Protein AF-A0A7Z9HWF5-F1 (afdb_monomer_lite)

pLDDT: mean 81.13, std 19.52, range [24.17, 98.12]

Sequence (555 aa):
MMYFRFFAFMVALAYVNFQYAYSDDPPDLQSQISSLQQRLNAIQLGYSRIAETLESEEDQNDFFLQAVLPIFESRCFECHTETKQKGELRLDTLELMLEGGETEPAVVPGSPDESLFIRAIRHTEELKMPEKQKLPQGEIDILTAWVAIGTPWPKTQTPSPAPQPAAVPTAVIKAKEVPKITLALEKGTPISFTRDIRPILSDNCSACHGPDDKKRKAKLRFDVE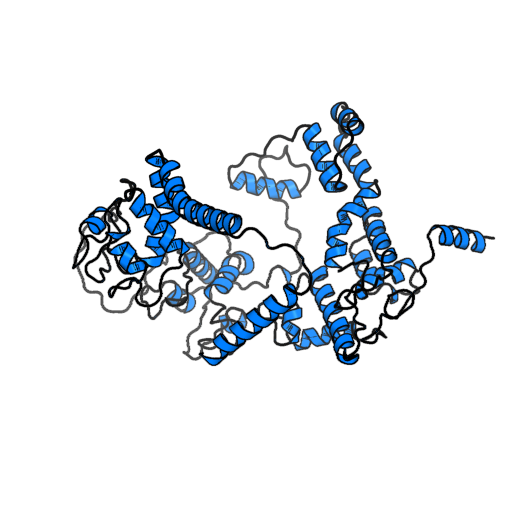AAAFADLPSGRRAIVPGDLENSQIFQRIAAHNADDVMPPSDFRKSLTQEQIELIGRWILQGAEWESHWAFTPPERPAPPVVQTVDKVDYDIDRFVLSKIEEQGLIPNEPADRRTLIRRLTLDLTGLPPTPQEISAFVEDTHIDAYEQVVDRLLASPRYGEHMTRTWLDAARYADTNGYHIDNERNMWRWRDWVIDAFNSNKPFDEFTIEQLAGDLLDNPTEDQRIATGFNRNHMVNFEGGAIPEEYRIQYVSDRLDTTATVWLGLTLACAKCHEHKYDPISQKEYYEMFAFFNTVDESGLDGNTPSGNAKPLIKAPYESHRVNLRQSRRN

Secondary structure (DSSP, 8-state):
-HHHHHHHHHHHHHHHHHHTTS------HHHHHHHHHHHHHHHHHHHHHHHHH--SHHHHHHHIIIIIHHHHHHHTTTTEETTEEGGG---SSHHHHHH-SSSS-S--TT-TTT-HHHHHHHT-SS--SSTT-PPPHHHHHHHHHHHHTT----TT-S-PPPPPP---------S------TTS-SS-SPPPIIIIIHHHHHHHTHHHHSS-TTT-STT--SSSHHHHSSBPTTS-BS--TT-TTT-HHHHHHT--STTT-SS-TTSS----HHHHHHHHHHHHTT-PPPPPGGGSPPP-PPPPP-S-GGG-SSHHHHHHHHHHHHTT--PPPPPPHHHHHHHHHHHHHSSPPPHHHHHHHHH---TTHHHHHHHHHHTSHHHHHHHTHHHHHHTT--SB--SSS--B---HHHHHHHHHHHHTT--HHHHHHHHHHGGGSSS--HHHHHHGGGGG-S-----TT--HHHHHHHHHHHHHHHHIIIII---GGGGGTSS-SSSS--HHHHHHHHHHHTTS---TT---STTSPPSS------HHHHHHHHHHTT-

Foldseek 3Di:
DVVVVVVVVVVVVVVVVVVPPDDDDDDDPVVVVVVVVVVVVVVVVVLVVVLVVCPDLVSLQVLCVPQPVVCCVQFPCVAADPVHNVQQHHDQDPVRQCVGHPPHRCADALCLPPHVVLCQLVVVDPRHPPPPDRDDPVSSVSVSSCSNNGNRDDPVPPPDPDPDDPDDDDDDDDDDDDDCPPDPLPDDDQQACQPQPVVVCVVFPCQAQDDPPVRHPQVHHPLDPCRQQDQTPVRAHCADALDLPRHLVLCQLPDPDQVRHGPHPVPSDHDDPVSSSSVVSCSNVGVDDDDHPLPDPDDDDDQDDAPPPVPDPDSVVSVVRVVCVVVVHDDDDDDQLLVLQQCLLCVQQVDGDDPVVSVVLNPDPDPCSSVVSNVVSLLDLSRLVVVCPVVCVLLLADQWQDDPPTHGAPLVLLVVLSSVCSSVVPPPVVLLCLCCPQVVDDVHDPSSVSSVCSLFSHHADQDDPDDFVVVLLVSLLVSLQSCCCPPSVDRCNVQCVAQDRNDRRHVVNSVVSSVVSNPFPWIRNAQPDPNSGGDPDDDDDDPVVVVVVVVVVVD

Radius of gyration: 33.68 Å; chains: 1; bounding box: 92×84×76 Å

Structure (mmCIF, N/CA/C/O backbone):
data_AF-A0A7Z9HWF5-F1
#
_entry.id   AF-A0A7Z9HWF5-F1
#
loop_
_atom_site.group_PDB
_atom_site.id
_atom_site.type_symbol
_atom_site.label_atom_id
_atom_site.label_alt_id
_atom_site.label_comp_id
_atom_site.label_asym_id
_atom_site.label_entity_id
_atom_site.label_seq_id
_atom_site.pdbx_PDB_ins_code
_atom_site.Cartn_x
_atom_site.Cartn_y
_atom_site.Cartn_z
_atom_site.occupancy
_atom_site.B_iso_or_equiv
_atom_site.auth_seq_id
_atom_site.auth_comp_id
_atom_site.auth_asym_id
_atom_site.auth_atom_id
_atom_site.pdbx_PDB_model_num
ATOM 1 N N . MET A 1 1 ? 14.571 23.709 36.380 1.00 46.28 1 MET A N 1
ATOM 2 C CA . MET A 1 1 ? 14.724 24.557 35.171 1.00 46.28 1 MET A CA 1
ATOM 3 C C . MET A 1 1 ? 16.026 25.368 35.111 1.00 46.28 1 MET A C 1
ATOM 5 O O . MET A 1 1 ? 16.498 25.596 34.007 1.00 46.28 1 MET A O 1
ATOM 9 N N . MET A 1 2 ? 16.652 25.765 36.230 1.00 31.78 2 MET A N 1
ATOM 10 C CA . MET A 1 2 ? 17.879 26.590 36.193 1.00 31.78 2 MET A CA 1
ATOM 11 C C . MET A 1 2 ? 19.177 25.795 35.921 1.00 31.78 2 MET A C 1
ATOM 13 O O . MET A 1 2 ? 20.040 26.272 35.195 1.00 31.78 2 MET A O 1
ATOM 17 N N . TYR A 1 3 ? 19.271 24.539 36.379 1.00 34.19 3 TYR A N 1
ATOM 18 C CA . TYR A 1 3 ? 20.425 23.662 36.099 1.00 34.19 3 TYR A CA 1
ATOM 19 C C . TYR A 1 3 ? 20.495 23.163 34.645 1.00 34.19 3 TYR A C 1
ATOM 21 O O . TYR A 1 3 ? 21.581 23.002 34.099 1.00 34.19 3 TYR A O 1
ATOM 29 N N . PHE A 1 4 ? 19.348 22.997 33.980 1.00 35.19 4 PHE A N 1
ATOM 30 C CA . PHE A 1 4 ? 19.286 22.541 32.583 1.00 35.19 4 PHE A CA 1
ATOM 31 C C . PHE A 1 4 ? 19.750 23.623 31.593 1.00 35.19 4 PHE A C 1
ATOM 33 O O . PHE A 1 4 ? 20.383 23.320 30.587 1.00 35.19 4 PHE A O 1
ATOM 40 N N . ARG A 1 5 ? 19.501 24.903 31.911 1.00 38.62 5 ARG A N 1
ATOM 41 C CA . ARG A 1 5 ? 19.978 26.044 31.114 1.00 38.62 5 ARG A CA 1
ATOM 42 C C . ARG A 1 5 ? 21.482 26.280 31.271 1.00 38.62 5 ARG A C 1
ATOM 44 O O . ARG A 1 5 ? 22.131 26.639 30.298 1.00 38.62 5 ARG A O 1
ATOM 51 N N . PHE A 1 6 ? 22.044 26.020 32.453 1.00 42.44 6 PHE A N 1
ATOM 52 C CA . PHE A 1 6 ? 23.486 26.151 32.694 1.00 42.44 6 PHE A CA 1
ATOM 53 C C . PHE A 1 6 ? 24.292 25.001 32.063 1.00 42.44 6 PHE A C 1
ATOM 55 O O . PHE A 1 6 ? 25.368 25.228 31.517 1.00 42.44 6 PHE A O 1
ATOM 62 N N . PHE A 1 7 ? 23.741 23.779 32.062 1.00 45.72 7 PHE A N 1
ATOM 63 C CA . PHE A 1 7 ? 24.352 22.621 31.401 1.00 45.72 7 PHE A CA 1
ATOM 64 C C . PHE A 1 7 ? 24.323 22.751 29.869 1.00 45.72 7 PHE A C 1
ATOM 66 O O . PHE A 1 7 ? 25.342 22.534 29.222 1.00 45.72 7 PHE A O 1
ATOM 73 N N . ALA A 1 8 ? 23.209 23.213 29.288 1.00 44.69 8 ALA A N 1
ATOM 74 C CA . ALA A 1 8 ? 23.121 23.494 27.851 1.00 44.69 8 ALA A CA 1
ATOM 75 C C . ALA A 1 8 ? 24.084 24.613 27.402 1.00 44.69 8 ALA A C 1
ATOM 77 O O . ALA A 1 8 ? 24.664 24.528 26.323 1.00 44.69 8 ALA A O 1
ATOM 78 N N . PHE A 1 9 ? 24.310 25.627 28.247 1.00 49.81 9 PHE A N 1
ATOM 79 C CA . PHE A 1 9 ? 25.254 26.715 27.969 1.00 49.81 9 PHE A CA 1
ATOM 80 C C . PHE A 1 9 ? 26.724 26.261 28.049 1.00 49.81 9 PHE A C 1
ATOM 82 O O . PHE A 1 9 ? 27.528 26.639 27.203 1.00 49.81 9 PHE A O 1
ATOM 89 N N . MET A 1 10 ? 27.072 25.394 29.008 1.00 52.06 10 MET A N 1
ATOM 90 C CA . MET A 1 10 ? 28.414 24.799 29.127 1.00 52.06 10 MET A CA 1
ATOM 91 C C . MET A 1 10 ? 28.728 23.816 27.988 1.00 52.06 10 MET A C 1
ATOM 93 O O . MET A 1 10 ? 29.846 23.814 27.479 1.00 52.06 10 MET A O 1
ATOM 97 N N . VAL A 1 11 ? 27.746 23.019 27.549 1.00 51.03 11 VAL A N 1
ATOM 98 C CA . VAL A 1 11 ? 27.895 22.104 26.402 1.00 51.03 11 VAL A CA 1
ATOM 99 C C . VAL A 1 11 ? 28.033 22.888 25.094 1.00 51.03 11 VAL A C 1
ATOM 101 O O . VAL A 1 11 ? 28.879 22.542 24.274 1.00 51.03 11 VAL A O 1
ATOM 104 N N . ALA A 1 12 ? 27.297 23.992 24.929 1.00 46.00 12 ALA A N 1
ATOM 105 C CA . ALA A 1 12 ? 27.467 24.896 23.792 1.00 46.00 12 ALA A CA 1
ATOM 106 C C . ALA A 1 12 ? 28.843 25.590 23.798 1.00 46.00 12 ALA A C 1
ATOM 108 O O . ALA A 1 12 ? 29.486 25.659 22.755 1.00 46.00 12 ALA A O 1
ATOM 109 N N . LEU A 1 13 ? 29.350 26.030 24.960 1.00 45.12 13 LEU A N 1
ATOM 110 C CA . LEU A 1 13 ? 30.700 26.603 25.072 1.00 45.12 13 LEU A CA 1
ATOM 111 C C . LEU A 1 13 ? 31.812 25.577 24.801 1.00 45.12 13 LEU A C 1
ATOM 113 O O . LEU A 1 13 ? 32.829 25.925 24.206 1.00 45.12 13 LEU A O 1
ATOM 117 N N . ALA A 1 14 ? 31.629 24.321 25.218 1.00 45.56 14 ALA A N 1
ATOM 118 C CA . ALA A 1 14 ? 32.574 23.240 24.942 1.00 45.56 14 ALA A CA 1
ATOM 119 C C . ALA A 1 14 ? 32.568 22.840 23.456 1.00 45.56 14 ALA A C 1
ATOM 121 O O . ALA A 1 14 ? 33.629 22.589 22.893 1.00 45.56 14 ALA A O 1
ATOM 122 N N . TYR A 1 15 ? 31.398 22.850 22.809 1.00 39.41 15 TYR A N 1
ATOM 123 C CA . TYR A 1 15 ? 31.245 22.557 21.380 1.00 39.41 15 TYR A CA 1
ATOM 124 C C . TYR A 1 15 ? 31.832 23.665 20.494 1.00 39.41 15 TYR A C 1
ATOM 126 O O . TYR A 1 15 ? 32.504 23.383 19.505 1.00 39.41 15 TYR A O 1
ATOM 134 N N . VAL A 1 16 ? 31.658 24.928 20.901 1.00 43.06 16 VAL A N 1
ATOM 135 C CA . VAL A 1 16 ? 32.284 26.084 20.248 1.00 43.06 16 VAL A CA 1
ATOM 136 C C . VAL A 1 16 ? 33.806 26.026 20.424 1.00 43.06 16 VAL A C 1
ATOM 138 O O . VAL A 1 16 ? 34.524 26.014 19.432 1.00 43.06 16 VAL A O 1
ATOM 141 N N . ASN A 1 17 ? 34.332 25.859 21.641 1.00 41.66 17 ASN A N 1
ATOM 142 C CA . ASN A 1 17 ? 35.787 25.779 21.850 1.00 41.66 17 ASN A CA 1
ATOM 143 C C . ASN A 1 17 ? 36.457 24.576 21.156 1.00 41.66 17 ASN A C 1
ATOM 145 O O . ASN A 1 17 ? 37.633 24.662 20.811 1.00 41.66 17 ASN A O 1
ATOM 149 N N . PHE A 1 18 ? 35.733 23.476 20.921 1.00 39.75 18 PHE A N 1
ATOM 150 C CA . PHE A 1 18 ? 36.259 22.306 20.210 1.00 39.75 18 PHE A CA 1
ATOM 151 C C . PHE A 1 18 ? 36.325 22.511 18.685 1.00 39.75 18 PHE A C 1
ATOM 153 O O . PHE A 1 18 ? 37.233 21.987 18.045 1.00 39.75 18 PHE A O 1
ATOM 160 N N . GLN A 1 19 ? 35.427 23.315 18.100 1.00 39.28 19 GLN A N 1
ATOM 161 C CA . GLN A 1 19 ? 35.494 23.672 16.674 1.00 39.28 19 GLN A CA 1
ATOM 162 C C . GLN A 1 19 ? 36.532 24.761 16.351 1.00 39.28 19 GLN A C 1
ATOM 164 O O . GLN A 1 19 ? 36.981 24.841 15.212 1.00 39.28 19 GLN A O 1
ATOM 169 N N . TYR A 1 20 ? 36.963 25.560 17.332 1.00 48.53 20 TYR A N 1
ATOM 170 C CA . TYR A 1 20 ? 37.897 26.679 17.128 1.00 48.53 20 TYR A CA 1
ATOM 171 C C . TYR A 1 20 ? 39.390 26.328 17.280 1.00 48.53 20 TYR A C 1
ATOM 173 O O . TYR A 1 20 ? 40.236 27.213 17.177 1.00 48.53 20 TYR A O 1
ATOM 181 N N . ALA A 1 21 ? 39.750 25.058 17.493 1.00 39.06 21 ALA A N 1
ATOM 182 C CA . ALA A 1 21 ? 41.153 24.659 17.652 1.00 39.06 21 ALA A CA 1
ATOM 183 C C . ALA A 1 21 ? 41.925 24.462 16.325 1.00 39.06 21 ALA A C 1
ATOM 185 O O . ALA A 1 21 ? 43.125 24.210 16.380 1.00 39.06 21 ALA A O 1
ATOM 186 N N . TYR A 1 22 ? 41.277 24.562 15.152 1.00 43.41 22 TYR A N 1
ATOM 187 C CA . TYR A 1 22 ? 41.904 24.243 13.854 1.00 43.41 22 TYR A CA 1
ATOM 188 C C . TYR A 1 22 ? 41.333 25.018 12.641 1.00 43.41 22 TYR A C 1
ATOM 190 O O . TYR A 1 22 ? 41.034 24.424 11.606 1.00 43.41 22 TYR A O 1
ATOM 198 N N . SER A 1 23 ? 41.205 26.347 12.703 1.00 39.12 23 SER A N 1
ATOM 199 C CA . SER A 1 23 ? 41.090 27.141 11.463 1.00 39.12 23 SER A CA 1
ATOM 200 C C . SER A 1 23 ? 41.574 28.582 11.637 1.00 39.12 23 SER A C 1
ATOM 202 O O . SER A 1 23 ? 41.088 29.288 12.518 1.00 39.12 23 SER A O 1
ATOM 204 N N . ASP A 1 24 ? 42.487 29.006 10.764 1.00 42.69 24 ASP A N 1
ATOM 205 C CA . ASP A 1 24 ? 43.270 30.250 10.839 1.00 42.69 24 ASP A CA 1
ATOM 206 C C . ASP A 1 24 ? 42.601 31.515 10.247 1.00 42.69 24 ASP A C 1
ATOM 208 O O . ASP A 1 24 ? 43.294 32.500 10.028 1.00 42.69 24 ASP A O 1
ATOM 212 N N . ASP A 1 25 ? 41.281 31.566 10.027 1.00 48.16 25 ASP A N 1
ATOM 213 C CA . ASP A 1 25 ? 40.624 32.785 9.509 1.00 48.16 25 ASP A CA 1
ATOM 214 C C . ASP A 1 25 ? 39.240 33.038 10.148 1.00 48.16 25 ASP A C 1
ATOM 216 O O . ASP A 1 25 ? 38.364 32.169 10.082 1.00 48.16 25 ASP A O 1
ATOM 220 N N . PRO A 1 26 ? 38.981 34.216 10.756 1.00 42.59 26 PRO A N 1
ATOM 221 C CA . PRO A 1 26 ? 37.663 34.550 11.288 1.00 42.59 26 PRO A CA 1
ATOM 222 C C . PRO A 1 26 ? 36.717 35.011 10.159 1.00 42.59 26 PRO A C 1
ATOM 224 O O . PRO A 1 26 ? 37.074 35.914 9.400 1.00 42.59 26 PRO A O 1
ATOM 227 N N . PRO A 1 27 ? 35.489 34.467 10.042 1.00 44.88 27 PRO A N 1
ATOM 228 C CA . PRO A 1 27 ? 34.519 34.976 9.082 1.00 44.88 27 PRO A CA 1
ATOM 229 C C . PRO A 1 27 ? 33.928 36.313 9.545 1.00 44.88 27 PRO A C 1
ATOM 231 O O . PRO A 1 27 ? 33.617 36.523 10.719 1.00 44.88 27 PRO A O 1
ATOM 234 N N . ASP A 1 28 ? 33.765 37.204 8.572 1.00 56.31 28 ASP A N 1
ATOM 235 C CA . ASP A 1 28 ? 33.261 38.566 8.690 1.00 56.31 28 ASP A CA 1
ATOM 236 C C . ASP A 1 28 ? 31.898 38.647 9.411 1.00 56.31 28 ASP A C 1
ATOM 238 O O . ASP A 1 28 ? 30.849 38.255 8.890 1.00 56.31 28 ASP A O 1
ATOM 242 N N . LEU A 1 29 ? 31.912 39.202 10.626 1.00 47.56 29 LEU A N 1
ATOM 243 C CA . LEU A 1 29 ? 30.724 39.452 11.448 1.00 47.56 29 LEU A CA 1
ATOM 244 C C . LEU A 1 29 ? 29.725 40.389 10.736 1.00 47.56 29 LEU A C 1
ATOM 246 O O . LEU A 1 29 ? 28.520 40.337 10.988 1.00 47.56 29 LEU A O 1
ATOM 250 N N . GLN A 1 30 ? 30.212 41.224 9.815 1.00 47.94 30 GLN A N 1
ATOM 251 C CA . GLN A 1 30 ? 29.425 42.203 9.072 1.00 47.94 30 GLN A CA 1
ATOM 252 C C . GLN A 1 30 ? 28.560 41.534 7.991 1.00 47.94 30 GLN A C 1
ATOM 254 O O . GLN A 1 30 ? 27.396 41.904 7.822 1.00 47.94 30 GLN A O 1
ATOM 259 N N . SER A 1 31 ? 29.058 40.470 7.355 1.00 46.00 31 SER A N 1
ATOM 260 C CA . SER A 1 31 ? 28.294 39.575 6.473 1.00 46.00 31 SER A CA 1
ATOM 261 C C . SER A 1 31 ? 27.131 38.880 7.199 1.00 46.00 31 SER A C 1
ATOM 263 O O . SER A 1 31 ? 26.004 38.839 6.695 1.00 46.00 31 SER A O 1
ATOM 265 N N . GLN A 1 32 ? 27.355 38.401 8.427 1.00 46.19 32 GLN A N 1
ATOM 266 C CA . GLN A 1 32 ? 26.319 37.700 9.193 1.00 46.19 32 GLN A CA 1
ATOM 267 C C . GLN A 1 32 ? 25.239 38.654 9.723 1.00 46.19 32 GLN A C 1
ATOM 269 O O . GLN A 1 32 ? 24.051 38.331 9.633 1.00 46.19 32 GLN A O 1
ATOM 274 N N . ILE A 1 33 ? 25.624 39.854 10.175 1.00 49.69 33 ILE A N 1
ATOM 275 C CA . ILE A 1 33 ? 24.688 40.923 10.565 1.00 49.69 33 ILE A CA 1
ATOM 276 C C . ILE A 1 33 ? 23.863 41.389 9.355 1.00 49.69 33 ILE A C 1
ATOM 278 O O . ILE A 1 33 ? 22.649 41.548 9.475 1.00 49.69 33 ILE A O 1
ATOM 282 N N . SER A 1 34 ? 24.478 41.485 8.171 1.00 47.81 34 SER A N 1
ATOM 283 C CA . SER A 1 34 ? 23.786 41.819 6.919 1.00 47.81 34 SER A CA 1
ATOM 284 C C . SER A 1 34 ? 22.776 40.743 6.509 1.00 47.81 34 SER A C 1
ATOM 286 O O . SER A 1 34 ? 21.682 41.073 6.061 1.00 47.81 34 SER A O 1
ATOM 288 N N . SER A 1 35 ? 23.089 39.459 6.726 1.00 43.28 35 SER A N 1
ATOM 289 C CA . SER A 1 35 ? 22.172 38.341 6.452 1.00 43.28 35 SER A CA 1
ATOM 290 C C . SER A 1 35 ? 20.987 38.285 7.427 1.00 43.28 35 SER A C 1
ATOM 292 O O . SER A 1 35 ? 19.877 37.922 7.039 1.00 43.28 35 SER A O 1
ATOM 294 N N . LEU A 1 36 ? 21.190 38.691 8.686 1.00 40.09 36 LEU A N 1
ATOM 295 C CA . LEU A 1 36 ? 20.137 38.777 9.699 1.00 40.09 36 LEU A CA 1
ATOM 296 C C . LEU A 1 36 ? 19.268 40.023 9.507 1.00 40.09 36 LEU A C 1
ATOM 298 O O . LEU A 1 36 ? 18.054 39.920 9.644 1.00 40.09 36 LEU A O 1
ATOM 302 N N . GLN A 1 37 ? 19.846 41.155 9.095 1.00 44.03 37 GLN A N 1
ATOM 303 C CA . GLN A 1 37 ? 19.091 42.328 8.645 1.00 44.03 37 GLN A CA 1
ATOM 304 C C . GLN A 1 37 ? 18.334 42.051 7.338 1.00 44.03 37 GLN A C 1
ATOM 306 O O . GLN A 1 37 ? 17.197 42.483 7.209 1.00 44.03 37 GLN A O 1
ATOM 311 N N . GLN A 1 38 ? 18.882 41.255 6.411 1.00 40.94 38 GLN A N 1
ATOM 312 C CA . GLN A 1 38 ? 18.151 40.768 5.232 1.00 40.94 38 GLN A CA 1
ATOM 313 C C . GLN A 1 38 ? 16.997 39.830 5.599 1.00 40.94 38 GLN A C 1
ATOM 315 O O . GLN A 1 38 ? 15.946 39.911 4.976 1.00 40.94 38 GLN A O 1
ATOM 320 N N . ARG A 1 39 ? 17.156 38.964 6.609 1.00 42.25 39 ARG A N 1
ATOM 321 C CA . ARG A 1 39 ? 16.092 38.062 7.086 1.00 42.25 39 ARG A CA 1
ATOM 322 C C . ARG A 1 39 ? 15.017 38.791 7.900 1.00 42.25 39 ARG A C 1
ATOM 324 O O . ARG A 1 39 ? 13.845 38.472 7.743 1.00 42.25 39 ARG A O 1
ATOM 331 N N . LEU A 1 40 ? 15.383 39.797 8.698 1.00 39.03 40 LEU A N 1
ATOM 332 C CA . LEU A 1 40 ? 14.428 40.698 9.359 1.00 39.03 40 LEU A CA 1
ATOM 333 C C . LEU A 1 40 ? 13.674 41.556 8.336 1.00 39.03 40 LEU A C 1
ATOM 335 O O . LEU A 1 40 ? 12.450 41.622 8.390 1.00 39.03 40 LEU A O 1
ATOM 339 N N . ASN A 1 41 ? 14.378 42.107 7.342 1.00 38.19 41 ASN A N 1
ATOM 340 C CA . ASN A 1 41 ? 13.745 42.805 6.227 1.00 38.19 41 ASN A CA 1
ATOM 341 C C . ASN A 1 41 ? 12.864 41.854 5.403 1.00 38.19 41 ASN A C 1
ATOM 343 O O . ASN A 1 41 ? 11.809 42.277 4.968 1.00 38.19 41 ASN A O 1
ATOM 347 N N . ALA A 1 42 ? 13.211 40.571 5.237 1.00 37.59 42 ALA A N 1
ATOM 348 C CA . ALA A 1 42 ? 12.383 39.585 4.530 1.00 37.59 42 ALA A CA 1
ATOM 349 C C . ALA A 1 42 ? 11.095 39.203 5.284 1.00 37.59 42 ALA A C 1
ATOM 351 O O . ALA A 1 42 ? 10.083 38.929 4.647 1.00 37.59 42 ALA A O 1
ATOM 352 N N . ILE A 1 43 ? 11.106 39.222 6.621 1.00 43.47 43 ILE A N 1
ATOM 353 C CA . ILE A 1 43 ? 9.896 39.042 7.440 1.00 43.47 43 ILE A CA 1
ATOM 354 C C . ILE A 1 43 ? 9.012 40.290 7.345 1.00 43.47 43 ILE A C 1
ATOM 356 O O . ILE A 1 43 ? 7.804 40.169 7.185 1.00 43.47 43 ILE A O 1
ATOM 360 N N . GLN A 1 44 ? 9.608 41.485 7.333 1.00 37.75 44 GLN A N 1
ATOM 361 C CA . GLN A 1 44 ? 8.885 42.746 7.144 1.00 37.75 44 GLN A CA 1
ATOM 362 C C . GLN A 1 44 ? 8.361 42.915 5.699 1.00 37.75 44 GLN A C 1
ATOM 364 O O . GLN A 1 44 ? 7.257 43.411 5.503 1.00 37.75 44 GLN A O 1
ATOM 369 N N . LEU A 1 45 ? 9.084 42.397 4.695 1.00 39.41 45 LEU A N 1
ATOM 370 C CA . LEU A 1 45 ? 8.662 42.307 3.289 1.00 39.41 45 LEU A CA 1
ATOM 371 C C . LEU A 1 45 ? 7.632 41.194 3.027 1.00 39.41 45 LEU A C 1
ATOM 373 O O . LEU A 1 45 ? 6.939 41.258 2.017 1.00 39.41 45 LEU A O 1
ATOM 377 N N . GLY A 1 46 ? 7.506 40.186 3.896 1.00 42.78 46 GLY A N 1
ATOM 378 C CA . GLY A 1 46 ? 6.442 39.178 3.803 1.00 42.78 46 GLY A CA 1
ATOM 379 C C . GLY A 1 46 ? 5.054 39.782 4.033 1.00 42.78 46 GLY A C 1
ATOM 380 O O . GLY A 1 46 ? 4.113 39.449 3.317 1.00 42.78 46 GLY A O 1
ATOM 381 N N . TYR A 1 47 ? 4.959 40.745 4.956 1.00 46.88 47 TYR A N 1
ATOM 382 C CA . TYR A 1 47 ? 3.741 41.524 5.200 1.00 46.88 47 TYR A CA 1
ATOM 383 C C . TYR A 1 47 ? 3.426 42.488 4.050 1.00 46.88 47 TYR A C 1
ATOM 385 O O . TYR A 1 47 ? 2.275 42.591 3.635 1.00 46.88 47 TYR A O 1
ATOM 393 N N . SER A 1 48 ? 4.444 43.143 3.481 1.00 40.12 48 SER A N 1
ATOM 394 C CA . SER A 1 48 ? 4.263 44.025 2.320 1.00 40.12 48 SER A CA 1
ATOM 395 C C . SER A 1 48 ? 3.912 43.263 1.041 1.00 40.12 48 SER A C 1
ATOM 397 O O . SER A 1 48 ? 3.132 43.769 0.249 1.00 40.12 48 SER A O 1
ATOM 399 N N . ARG A 1 49 ? 4.400 42.028 0.852 1.00 46.62 49 ARG A N 1
ATOM 400 C CA . ARG A 1 49 ? 4.113 41.238 -0.357 1.00 46.62 49 ARG A CA 1
ATOM 401 C C . ARG A 1 49 ? 2.685 40.713 -0.442 1.00 46.62 49 ARG A C 1
ATOM 403 O O . ARG A 1 49 ? 2.183 40.642 -1.553 1.00 46.62 49 ARG A O 1
ATOM 410 N N . ILE A 1 50 ? 2.027 40.367 0.670 1.00 50.62 50 ILE A N 1
ATOM 411 C CA . ILE A 1 50 ? 0.597 39.987 0.650 1.00 50.62 50 ILE A CA 1
ATOM 412 C C . ILE A 1 50 ? -0.263 41.216 0.315 1.00 50.62 50 ILE A C 1
ATOM 414 O O . ILE A 1 50 ? -1.176 41.123 -0.494 1.00 50.62 50 ILE A O 1
ATOM 418 N N . ALA A 1 51 ? 0.078 42.390 0.855 1.00 47.62 51 ALA A N 1
ATOM 419 C CA . ALA A 1 51 ? -0.609 43.637 0.520 1.00 47.62 51 ALA A CA 1
ATOM 420 C C . ALA A 1 51 ? -0.329 44.123 -0.922 1.00 47.62 51 ALA A C 1
ATOM 422 O O . ALA A 1 51 ? -1.220 44.680 -1.551 1.00 47.62 51 ALA A O 1
ATOM 423 N N . GLU A 1 52 ? 0.875 43.890 -1.463 1.00 47.62 52 GLU A N 1
ATOM 424 C CA . GLU A 1 52 ? 1.249 44.223 -2.852 1.00 47.62 52 GLU A CA 1
ATOM 425 C C . GLU A 1 52 ? 0.720 43.223 -3.899 1.00 47.62 52 GLU A C 1
ATOM 427 O O . GLU A 1 52 ? 0.705 43.558 -5.077 1.00 47.62 52 GLU A O 1
ATOM 432 N N . THR A 1 53 ? 0.307 42.004 -3.520 1.00 53.97 53 THR A N 1
ATOM 433 C CA . THR A 1 53 ? -0.188 40.977 -4.471 1.00 53.97 53 THR A CA 1
ATOM 434 C C . THR A 1 53 ? -1.708 40.873 -4.559 1.00 53.97 53 THR A C 1
ATOM 436 O O . THR A 1 53 ? -2.209 40.249 -5.489 1.00 53.97 53 THR A O 1
ATOM 439 N N . LEU A 1 54 ? -2.444 41.503 -3.643 1.00 62.94 54 LEU A N 1
ATOM 440 C CA . LEU A 1 54 ? -3.908 41.543 -3.636 1.00 62.94 54 LEU A CA 1
ATOM 441 C C . LEU A 1 54 ? -4.395 42.893 -4.193 1.00 62.94 54 LEU A C 1
ATOM 443 O O . LEU A 1 54 ? -4.975 43.708 -3.471 1.00 62.94 54 LEU A O 1
ATOM 447 N N . GLU A 1 55 ? -4.090 43.163 -5.468 1.00 65.25 55 GLU A N 1
ATOM 448 C CA . GLU A 1 55 ? -4.424 44.440 -6.125 1.00 65.25 55 GLU A CA 1
ATOM 449 C C . GLU A 1 55 ? -5.928 44.583 -6.420 1.00 65.25 55 GLU A C 1
ATOM 451 O O . GLU A 1 55 ? -6.427 45.707 -6.520 1.00 65.25 55 GLU A O 1
ATOM 456 N N . SER A 1 56 ? -6.659 43.470 -6.549 1.00 77.38 56 SER A N 1
ATOM 457 C CA . SER A 1 56 ? -8.088 43.473 -6.871 1.00 77.38 56 SER A CA 1
ATOM 458 C C . SER A 1 56 ? -8.979 43.154 -5.662 1.00 77.38 56 SER A C 1
ATOM 460 O O . SER A 1 56 ? -8.603 42.415 -4.753 1.00 77.38 56 SER A O 1
ATOM 462 N N . GLU A 1 57 ? -10.201 43.698 -5.664 1.00 77.50 57 GLU A N 1
ATOM 463 C CA . GLU A 1 57 ? -11.242 43.386 -4.666 1.00 77.50 57 GLU A CA 1
ATOM 464 C C . GLU A 1 57 ? -11.613 41.888 -4.678 1.00 77.50 57 GLU A C 1
ATOM 466 O O . GLU A 1 57 ? -11.984 41.332 -3.647 1.00 77.50 57 GLU A O 1
ATOM 471 N N . GLU A 1 58 ? -11.475 41.220 -5.827 1.00 77.44 58 GLU A N 1
ATOM 472 C CA . GLU A 1 58 ? -11.719 39.782 -5.991 1.00 77.44 58 GLU A CA 1
ATOM 473 C C . GLU A 1 58 ? -10.671 38.950 -5.242 1.00 77.44 58 GLU A C 1
ATOM 475 O O . GLU A 1 58 ? -11.038 38.118 -4.416 1.00 77.44 58 GLU A O 1
ATOM 480 N N . ASP A 1 59 ? -9.382 39.261 -5.408 1.00 77.75 59 ASP A N 1
ATOM 481 C CA . ASP A 1 59 ? -8.299 38.555 -4.710 1.00 77.75 59 ASP A CA 1
ATOM 482 C C . ASP A 1 59 ? -8.386 38.743 -3.185 1.00 77.75 59 ASP A C 1
ATOM 484 O O . ASP A 1 59 ? -8.130 37.825 -2.402 1.00 77.75 59 ASP A O 1
ATOM 488 N N . GLN A 1 60 ? -8.776 39.941 -2.741 1.00 82.50 60 GLN A N 1
ATOM 489 C CA . GLN A 1 60 ? -8.971 40.254 -1.323 1.00 82.50 60 GLN A CA 1
ATOM 490 C C . GLN A 1 60 ? -10.157 39.490 -0.715 1.00 82.50 60 GLN A C 1
ATOM 492 O O . GLN A 1 60 ? -10.077 39.021 0.425 1.00 82.50 60 GLN A O 1
ATOM 497 N N . ASN A 1 61 ? -11.243 39.335 -1.476 1.00 85.12 61 ASN A N 1
ATOM 498 C CA . ASN A 1 61 ? -12.397 38.534 -1.080 1.00 85.12 61 ASN A CA 1
ATOM 499 C C . ASN A 1 61 ? -12.059 37.037 -1.041 1.00 85.12 61 ASN A C 1
ATOM 501 O O . ASN A 1 61 ? -12.426 36.361 -0.079 1.00 85.12 61 ASN A O 1
ATOM 505 N N . ASP A 1 62 ? -11.309 36.528 -2.018 1.00 82.19 62 ASP A N 1
ATOM 506 C CA . ASP A 1 62 ? -10.843 35.139 -2.037 1.00 82.19 62 ASP A CA 1
ATOM 507 C C . ASP A 1 62 ? -9.915 34.832 -0.859 1.00 82.19 62 ASP A C 1
ATOM 509 O O . ASP A 1 62 ? -10.062 33.797 -0.202 1.00 82.19 62 ASP A O 1
ATOM 513 N N . PHE A 1 63 ? -9.014 35.758 -0.520 1.00 85.50 63 PHE A N 1
ATOM 514 C CA . PHE A 1 63 ? -8.180 35.637 0.673 1.00 85.50 63 PHE A CA 1
ATOM 515 C C . PHE A 1 63 ? -9.026 35.529 1.947 1.00 85.50 63 PHE A C 1
ATOM 517 O O . PHE A 1 63 ? -8.768 34.664 2.791 1.00 85.50 63 PHE A O 1
ATOM 524 N N . PHE A 1 64 ? -10.071 36.354 2.079 1.00 90.88 64 PHE A N 1
ATOM 525 C CA . PHE A 1 64 ? -10.987 36.244 3.209 1.00 90.88 64 PHE A CA 1
ATOM 526 C C . PHE A 1 64 ? -11.681 34.872 3.245 1.00 90.88 64 PHE A C 1
ATOM 528 O O . PHE A 1 64 ? -11.628 34.186 4.266 1.00 90.88 64 PHE A O 1
ATOM 535 N N . LEU A 1 65 ? -12.276 34.435 2.133 1.00 86.94 65 LEU A N 1
ATOM 536 C CA . LEU A 1 65 ? -13.056 33.195 2.065 1.00 86.94 65 LEU A CA 1
ATOM 537 C C . LEU A 1 65 ? -12.217 31.935 2.303 1.00 86.94 65 LEU A C 1
ATOM 539 O O . LEU A 1 65 ? -12.686 31.000 2.947 1.00 86.94 65 LEU A O 1
ATOM 543 N N . GLN A 1 66 ? -10.986 31.898 1.794 1.00 81.88 66 GLN A N 1
ATOM 544 C CA . GLN A 1 66 ? -10.155 30.695 1.839 1.00 81.88 66 GLN A CA 1
ATOM 545 C C . GLN A 1 66 ? -9.253 30.628 3.074 1.00 81.88 66 GLN A C 1
ATOM 547 O O . GLN A 1 66 ? -8.968 29.532 3.556 1.00 81.88 66 GLN A O 1
ATOM 552 N N . ALA A 1 67 ? -8.789 31.772 3.590 1.00 83.94 67 ALA A N 1
ATOM 553 C CA . ALA A 1 67 ? -7.798 31.805 4.667 1.00 83.94 67 ALA A CA 1
ATOM 554 C C . ALA A 1 67 ? -8.349 32.330 6.000 1.00 83.94 67 ALA A C 1
ATOM 556 O O . ALA A 1 67 ? -7.918 31.868 7.055 1.00 83.94 67 ALA A O 1
ATOM 557 N N . VAL A 1 68 ? -9.289 33.278 5.977 1.00 93.12 68 VAL A N 1
ATOM 558 C CA . VAL A 1 68 ? -9.749 33.991 7.181 1.00 93.12 68 VAL A CA 1
ATOM 559 C C . VAL A 1 68 ? -11.043 33.394 7.733 1.00 93.12 68 VAL A C 1
ATOM 561 O O . VAL A 1 68 ? -11.112 33.070 8.921 1.00 93.12 68 VAL A O 1
ATOM 564 N N . LEU A 1 69 ? -12.050 33.188 6.881 1.00 91.50 69 LEU A N 1
ATOM 565 C CA . LEU A 1 69 ? -13.360 32.656 7.264 1.00 91.50 69 LEU A CA 1
ATOM 566 C C . LEU A 1 69 ? -13.275 31.283 7.964 1.00 91.50 69 LEU A C 1
ATOM 568 O O . LEU A 1 69 ? -13.873 31.151 9.034 1.00 91.50 69 LEU A O 1
ATOM 572 N N . PRO A 1 70 ? -12.467 30.302 7.503 1.00 90.31 70 PRO A N 1
ATOM 573 C CA . PRO A 1 70 ? -12.348 29.016 8.197 1.00 90.31 70 PRO A CA 1
ATOM 574 C C . PRO A 1 70 ? -11.795 29.141 9.626 1.00 90.31 70 PRO A C 1
ATOM 576 O O . PRO A 1 70 ? -12.113 28.332 10.504 1.00 90.31 70 PRO A O 1
ATOM 579 N N . ILE A 1 71 ? -10.969 30.160 9.896 1.00 91.38 71 ILE A N 1
ATOM 580 C CA . ILE A 1 71 ? -10.458 30.436 11.246 1.00 91.38 71 ILE A CA 1
ATOM 581 C C . ILE A 1 71 ? -11.589 30.993 12.114 1.00 91.38 71 ILE A C 1
ATOM 583 O O . ILE A 1 71 ? -11.779 30.528 13.237 1.00 91.38 71 ILE A O 1
ATOM 587 N N . PHE A 1 72 ? -12.379 31.935 11.600 1.00 93.25 72 PHE A N 1
ATOM 588 C CA . PHE A 1 72 ? -13.532 32.470 12.323 1.00 93.25 72 PHE A CA 1
ATOM 589 C C . PHE A 1 72 ? -14.579 31.388 12.640 1.00 93.25 72 PHE A C 1
ATOM 591 O O . PHE A 1 72 ? -15.003 31.275 13.794 1.00 93.25 72 PHE A O 1
ATOM 598 N N . GLU A 1 73 ? -14.921 30.537 11.671 1.00 87.88 73 GLU A N 1
ATOM 599 C CA . GLU A 1 73 ? -15.859 29.420 11.852 1.00 87.88 73 GLU A CA 1
ATOM 600 C C . GLU A 1 73 ? -15.374 28.421 12.907 1.00 87.88 73 GLU A C 1
ATOM 602 O O . GLU A 1 73 ? -16.140 28.001 13.776 1.00 87.88 73 GLU A O 1
ATOM 607 N N . SER A 1 74 ? -14.084 28.076 12.877 1.00 85.19 74 SER A N 1
ATOM 608 C CA . SER A 1 74 ? -13.517 27.052 13.760 1.00 85.19 74 SER A CA 1
ATOM 609 C C . SER A 1 74 ? -13.084 27.557 15.140 1.00 85.19 74 SER A C 1
ATOM 611 O O . SER A 1 74 ? -12.973 26.752 16.070 1.00 85.19 74 SER A O 1
ATOM 613 N N . ARG A 1 75 ? -12.791 28.856 15.299 1.00 88.62 75 ARG A N 1
ATOM 614 C CA . ARG A 1 75 ? -12.227 29.430 16.540 1.00 88.62 75 ARG A CA 1
ATOM 615 C C . ARG A 1 75 ? -13.137 30.430 17.241 1.00 88.62 75 ARG A C 1
ATOM 617 O O . ARG A 1 75 ? -13.032 30.567 18.460 1.00 88.62 75 ARG A O 1
ATOM 624 N N . CYS A 1 76 ? -13.981 31.149 16.504 1.00 90.94 76 CYS A N 1
ATOM 625 C CA . CYS A 1 76 ? -14.636 32.362 17.001 1.00 90.94 76 CYS A CA 1
ATOM 626 C C . CYS A 1 76 ? -16.167 32.240 17.056 1.00 90.94 76 CYS A C 1
ATOM 628 O O . CYS A 1 76 ? -16.782 32.673 18.035 1.00 90.94 76 CYS A O 1
ATOM 630 N N . PHE A 1 77 ? -16.794 31.622 16.052 1.00 90.62 77 PHE A N 1
ATOM 631 C CA . PHE A 1 77 ? -18.255 31.638 15.892 1.00 90.62 77 PHE A CA 1
ATOM 632 C C . PHE A 1 77 ? -19.022 30.855 16.963 1.00 90.62 77 PHE A C 1
ATOM 634 O O . PHE A 1 77 ? -20.152 31.202 17.303 1.00 90.62 77 PHE A O 1
ATOM 641 N N . GLU A 1 78 ? -18.386 29.875 17.602 1.00 84.69 78 GLU A N 1
ATOM 642 C CA . GLU A 1 78 ? -18.989 29.127 18.714 1.00 84.69 78 GLU A CA 1
ATOM 643 C C . GLU A 1 78 ? -19.339 30.015 19.933 1.00 84.69 78 GLU A C 1
ATOM 645 O O . GLU A 1 78 ? -20.108 29.614 20.815 1.00 84.69 78 GLU A O 1
ATOM 650 N N . CYS A 1 79 ? -18.729 31.202 20.044 1.00 87.00 79 CYS A N 1
ATOM 651 C CA . CYS A 1 79 ? -18.877 32.088 21.203 1.00 87.00 79 CYS A CA 1
ATOM 652 C C . CYS A 1 79 ? -19.182 33.560 20.884 1.00 87.00 79 CYS A C 1
ATOM 654 O O . CYS A 1 79 ? -19.521 34.279 21.826 1.00 87.00 79 CYS A O 1
ATOM 656 N N . HIS A 1 80 ? -19.044 33.993 19.627 1.00 90.56 80 HIS A N 1
ATOM 657 C CA . HIS A 1 80 ? -19.203 35.388 19.196 1.00 90.56 80 HIS A CA 1
ATOM 658 C C . HIS A 1 80 ? -20.124 35.510 17.966 1.00 90.56 80 HIS A C 1
ATOM 660 O O . HIS A 1 80 ? -19.765 36.126 16.966 1.00 90.56 80 HIS A O 1
ATOM 666 N N . THR A 1 81 ? -21.303 34.890 18.025 1.00 87.81 81 THR A N 1
ATOM 667 C CA . THR A 1 81 ? -22.365 34.945 16.995 1.00 87.81 81 THR A CA 1
ATOM 668 C C . THR A 1 81 ? -23.674 35.449 17.593 1.00 87.81 81 THR A C 1
ATOM 670 O O . THR A 1 81 ? -23.765 35.699 18.793 1.00 87.81 81 THR A O 1
ATOM 673 N N . GLU A 1 82 ? -24.730 35.579 16.786 1.00 83.88 82 GLU A N 1
ATOM 674 C CA . GLU A 1 82 ? -26.052 35.997 17.278 1.00 83.88 82 GLU A CA 1
ATOM 675 C C . GLU A 1 82 ? -26.545 35.152 18.454 1.00 83.88 82 GLU A C 1
ATOM 677 O O . GLU A 1 82 ? -27.059 35.682 19.439 1.00 83.88 82 GLU A O 1
ATOM 682 N N . THR A 1 83 ? -26.314 33.842 18.371 1.00 77.81 83 THR A N 1
ATOM 683 C CA . THR A 1 83 ? -26.778 32.862 19.357 1.00 77.81 83 THR A CA 1
ATOM 684 C C . THR A 1 83 ? -26.006 32.905 20.676 1.00 77.81 83 THR A C 1
ATOM 686 O O . THR A 1 83 ? -26.522 32.456 21.702 1.00 77.81 83 THR A O 1
ATOM 689 N N . LYS A 1 84 ? -24.776 33.435 20.675 1.00 80.31 84 LYS A N 1
ATOM 690 C CA . LYS A 1 84 ? -23.899 33.471 21.848 1.00 80.31 84 LYS A CA 1
ATOM 691 C C . LYS A 1 84 ? -22.891 34.605 21.712 1.00 80.31 84 LYS A C 1
ATOM 693 O O . LYS A 1 84 ? -22.080 34.595 20.796 1.00 80.31 84 LYS A O 1
ATOM 698 N N . GLN A 1 85 ? -22.947 35.550 22.649 1.00 83.88 85 GLN A N 1
ATOM 699 C CA . GLN A 1 85 ? -22.222 36.824 22.596 1.00 83.88 85 GLN A CA 1
ATOM 700 C C . GLN A 1 85 ? -21.374 36.994 23.857 1.00 83.88 85 GLN A C 1
ATOM 702 O O . GLN A 1 85 ? -21.731 37.724 24.783 1.00 83.88 85 GLN A O 1
ATOM 707 N N . LYS A 1 86 ? -20.268 36.252 23.957 1.00 81.62 86 LYS A N 1
ATOM 708 C CA . LYS A 1 86 ? -19.346 36.441 25.084 1.00 81.62 86 LYS A CA 1
ATOM 709 C C . LYS A 1 86 ? -18.686 37.823 24.995 1.00 81.62 86 LYS A C 1
ATOM 711 O O . LYS A 1 86 ? -18.122 38.158 23.958 1.00 81.62 86 LYS A O 1
ATOM 716 N N . GLY A 1 87 ? -18.740 38.592 26.086 1.00 80.62 87 GLY A N 1
ATOM 717 C CA . GLY A 1 87 ? -18.227 39.971 26.140 1.00 80.62 87 GLY A CA 1
ATOM 718 C C . GLY A 1 87 ? -18.987 40.945 25.235 1.00 80.62 87 GLY A C 1
ATOM 719 O O . GLY A 1 87 ? -18.376 41.872 24.709 1.00 80.62 87 GLY A O 1
ATOM 720 N N . GLU A 1 88 ? -20.269 40.653 24.969 1.00 83.88 88 GLU A N 1
ATOM 721 C CA . GLU A 1 88 ? -21.160 41.389 24.052 1.00 83.88 88 GLU A CA 1
ATOM 722 C C . GLU A 1 88 ? -20.605 41.551 22.622 1.00 83.88 88 GLU A C 1
ATOM 724 O O . GLU A 1 88 ? -21.101 42.344 21.832 1.00 83.88 88 GLU A O 1
ATOM 729 N N . LEU A 1 89 ? -19.589 40.759 22.260 1.00 88.50 89 LEU A N 1
ATOM 730 C CA . LEU A 1 89 ? -18.904 40.844 20.978 1.00 88.50 89 LEU A CA 1
ATOM 731 C C . LEU A 1 89 ? -19.498 39.873 19.953 1.00 88.50 89 LEU A C 1
ATOM 733 O O . LEU A 1 89 ? -19.642 38.673 20.219 1.00 88.50 89 LEU A O 1
ATOM 737 N N . ARG A 1 90 ? -19.735 40.394 18.748 1.00 90.12 90 ARG A N 1
ATOM 738 C CA . ARG A 1 90 ? -20.154 39.663 17.549 1.00 90.12 90 ARG A CA 1
ATOM 739 C C . ARG A 1 90 ? -19.047 39.717 16.496 1.00 90.12 90 ARG A C 1
ATOM 741 O O . ARG A 1 90 ? -18.521 40.783 16.197 1.00 90.12 90 ARG A O 1
ATOM 748 N N . LEU A 1 91 ? -18.685 38.552 15.966 1.00 91.12 91 LEU A N 1
ATOM 749 C CA . LEU A 1 91 ? -17.630 38.369 14.965 1.00 91.12 91 LEU A CA 1
ATOM 750 C C . LEU A 1 91 ? -18.173 37.775 13.652 1.00 91.12 91 LEU A C 1
ATOM 752 O O . LEU A 1 91 ? -17.410 37.423 12.770 1.00 91.12 91 LEU A O 1
ATOM 756 N N . ASP A 1 92 ? -19.480 37.621 13.500 1.00 87.31 92 ASP A N 1
ATOM 757 C CA . ASP A 1 92 ? -20.123 37.037 12.314 1.00 87.31 92 ASP A CA 1
ATOM 758 C C . ASP A 1 92 ? -20.562 38.076 11.270 1.00 87.31 92 ASP A C 1
ATOM 760 O O . ASP A 1 92 ? -21.021 37.702 10.192 1.00 87.31 92 ASP A O 1
ATOM 764 N N . THR A 1 93 ? -20.385 39.370 11.553 1.00 88.25 93 THR A N 1
ATOM 765 C CA . THR A 1 93 ? -20.491 40.450 10.563 1.00 88.25 93 THR A CA 1
ATOM 766 C C . THR A 1 93 ? -19.389 41.482 10.781 1.00 88.25 93 THR A C 1
ATOM 768 O O . THR A 1 93 ? -19.024 41.775 11.923 1.00 88.25 93 THR A O 1
ATOM 771 N N . LEU A 1 94 ? -18.862 42.059 9.695 1.00 89.75 94 LEU A N 1
ATOM 772 C CA . LEU A 1 94 ? -17.820 43.084 9.787 1.00 89.75 94 LEU A CA 1
ATOM 773 C C . LEU A 1 94 ? -18.331 44.330 10.520 1.00 89.75 94 LEU A C 1
ATOM 775 O O . LEU A 1 94 ? -17.615 44.880 11.349 1.00 89.75 94 LEU A O 1
ATOM 779 N N . GLU A 1 95 ? -19.572 44.750 10.271 1.00 87.81 95 GLU A N 1
ATOM 780 C CA . GLU A 1 95 ? -20.159 45.939 10.896 1.00 87.81 95 GLU A CA 1
ATOM 781 C C . GLU A 1 95 ? -20.122 45.852 12.427 1.00 87.81 95 GLU A C 1
ATOM 783 O O . GLU A 1 95 ? -19.712 46.803 13.089 1.00 87.81 95 GLU A O 1
ATOM 788 N N . LEU A 1 96 ? -20.457 44.687 12.989 1.00 87.81 96 LEU A N 1
ATOM 789 C CA . LEU A 1 96 ? -20.461 44.489 14.438 1.00 87.81 96 LEU A CA 1
ATOM 790 C C . LEU A 1 96 ? -19.043 44.361 15.018 1.00 87.81 96 LEU A C 1
ATOM 792 O O . LEU A 1 96 ? -18.805 44.758 16.156 1.00 87.81 96 LEU A O 1
ATOM 796 N N . MET A 1 97 ? -18.067 43.879 14.239 1.00 90.81 97 MET A N 1
ATOM 797 C CA . MET A 1 97 ? -16.659 43.910 14.659 1.00 90.81 97 MET A CA 1
ATOM 798 C C . MET A 1 97 ? -16.107 45.336 14.753 1.00 90.81 97 MET A C 1
ATOM 800 O O . MET A 1 97 ? -15.263 45.617 15.608 1.00 90.81 97 MET A O 1
ATOM 804 N N . LEU A 1 98 ? -16.557 46.219 13.858 1.00 89.50 98 LEU A N 1
ATOM 805 C CA . LEU A 1 98 ? -16.171 47.630 13.848 1.00 89.50 98 LEU A CA 1
ATOM 806 C C . LEU A 1 98 ? -16.822 48.401 15.004 1.00 89.50 98 LEU A C 1
ATOM 808 O O . LEU A 1 98 ? -16.209 49.322 15.538 1.00 89.50 98 LEU A O 1
ATOM 812 N N . GLU A 1 99 ? -18.033 48.016 15.414 1.00 86.50 99 GLU A N 1
ATOM 813 C CA . GLU A 1 99 ? -18.686 48.551 16.617 1.00 86.50 99 GLU A CA 1
ATOM 814 C C . GLU A 1 99 ? -17.998 48.060 17.903 1.00 86.50 99 GLU A C 1
ATOM 816 O O . GLU A 1 99 ? -17.796 48.845 18.831 1.00 86.50 99 GLU A O 1
ATOM 821 N N . GLY A 1 100 ? -17.552 46.800 17.924 1.00 82.69 100 GLY A N 1
ATOM 822 C CA . GLY A 1 100 ? -16.911 46.179 19.082 1.00 82.69 100 GLY A CA 1
ATOM 823 C C . GLY A 1 100 ? -17.909 45.613 20.096 1.00 82.69 100 GLY A C 1
ATOM 824 O O . GLY A 1 100 ? -19.107 45.536 19.844 1.00 82.69 100 GLY A O 1
ATOM 825 N N . GLY A 1 101 ? -17.387 45.145 21.232 1.00 78.94 101 GLY A N 1
ATOM 826 C CA . GLY A 1 101 ? -18.188 44.654 22.363 1.00 78.94 101 GLY A CA 1
ATOM 827 C C . GLY A 1 101 ? -18.303 45.706 23.471 1.00 78.94 101 GLY A C 1
ATOM 828 O O . GLY A 1 101 ? -18.498 46.887 23.208 1.00 78.94 101 GLY A O 1
ATOM 829 N N . GLU A 1 102 ? -18.096 45.297 24.723 1.00 70.50 102 GLU A N 1
ATOM 830 C CA . GLU A 1 102 ? -18.228 46.174 25.904 1.00 70.50 102 GLU A CA 1
ATOM 831 C C . GLU A 1 102 ? -17.207 47.335 25.994 1.00 70.50 102 GLU A C 1
ATOM 833 O O . GLU A 1 102 ? -17.385 48.242 26.810 1.00 70.50 102 GLU A O 1
ATOM 838 N N . THR A 1 103 ? -16.112 47.315 25.221 1.00 67.69 103 THR A N 1
ATOM 839 C CA . THR A 1 103 ? -14.936 48.176 25.463 1.00 67.69 103 THR A CA 1
ATOM 840 C C . THR A 1 103 ? -14.619 49.170 24.344 1.00 67.69 103 THR A C 1
ATOM 842 O O . THR A 1 103 ? -14.733 50.378 24.533 1.00 67.69 103 THR A O 1
ATOM 845 N N . GLU A 1 104 ? -14.152 48.679 23.201 1.00 79.50 104 GLU A N 1
ATOM 846 C CA . GLU A 1 104 ? -13.638 49.448 22.062 1.00 79.50 104 GLU A CA 1
ATOM 847 C C . GLU A 1 104 ? -13.827 48.615 20.778 1.00 79.50 104 GLU A C 1
ATOM 849 O O . GLU A 1 104 ? -14.088 47.408 20.897 1.00 79.50 104 GLU A O 1
ATOM 854 N N . PRO A 1 105 ? -13.705 49.209 19.569 1.00 87.50 105 PRO A N 1
ATOM 855 C CA . PRO A 1 105 ? -13.793 48.469 18.314 1.00 87.50 105 PRO A CA 1
ATOM 856 C C . PRO A 1 105 ? -12.935 47.207 18.348 1.00 87.50 105 PRO A C 1
ATOM 858 O O . PRO A 1 105 ? -11.743 47.252 18.672 1.00 87.50 105 PRO A O 1
ATOM 861 N N . ALA A 1 106 ? -13.531 46.063 18.013 1.00 90.00 106 ALA A N 1
ATOM 862 C CA . ALA A 1 106 ? -12.783 44.813 18.006 1.00 90.00 106 ALA A CA 1
ATOM 863 C C . ALA A 1 106 ? -11.734 44.840 16.890 1.00 90.00 106 ALA A C 1
ATOM 865 O O . ALA A 1 106 ? -10.612 44.367 17.075 1.00 90.00 106 ALA A O 1
ATOM 866 N N . VAL A 1 107 ? -12.074 45.447 15.756 1.00 93.75 107 VAL A N 1
ATOM 867 C CA . VAL A 1 107 ? -11.212 45.552 14.582 1.00 93.75 107 VAL A CA 1
ATOM 868 C C . VAL A 1 107 ? -11.096 47.008 14.139 1.00 93.75 107 VAL A C 1
ATOM 870 O O . VAL A 1 107 ? -12.093 47.708 13.998 1.00 93.75 107 VAL A O 1
ATOM 873 N N . VAL A 1 108 ? -9.864 47.440 13.870 1.00 93.31 108 VAL A N 1
ATOM 874 C CA . VAL A 1 108 ? -9.524 48.722 13.246 1.00 93.31 108 VAL A CA 1
ATOM 875 C C . VAL A 1 108 ? -8.867 48.416 11.893 1.00 93.31 108 VAL A C 1
ATOM 877 O O . VAL A 1 108 ? -7.703 48.000 11.862 1.00 93.31 108 VAL A O 1
ATOM 880 N N . PRO A 1 109 ? -9.592 48.570 10.768 1.00 92.31 109 PRO A N 1
ATOM 881 C CA . PRO A 1 109 ? -9.073 48.251 9.440 1.00 92.31 109 PRO A CA 1
ATOM 882 C C . PRO A 1 109 ? -7.772 49.002 9.138 1.00 92.31 109 PRO A C 1
ATOM 884 O O . PRO A 1 109 ? -7.684 50.212 9.333 1.00 92.31 109 PRO A O 1
ATOM 887 N N . GLY A 1 110 ? -6.755 48.285 8.664 1.00 89.44 110 GLY A N 1
ATOM 888 C CA . GLY A 1 110 ? -5.427 48.829 8.361 1.00 89.44 110 GLY A CA 1
ATOM 889 C C . GLY A 1 110 ? -4.488 48.951 9.566 1.00 89.44 110 GLY A C 1
ATOM 890 O O . GLY A 1 110 ? -3.283 49.106 9.371 1.00 89.44 110 GLY A O 1
ATOM 891 N N . SER A 1 111 ? -4.993 48.800 10.796 1.00 91.50 111 SER A N 1
ATOM 892 C CA . SER A 1 111 ? -4.213 48.966 12.030 1.00 91.50 111 SER A CA 1
ATOM 893 C C . SER A 1 111 ? -4.301 47.725 12.937 1.00 91.50 111 SER A C 1
ATOM 895 O O . SER A 1 111 ? -5.023 47.730 13.941 1.00 91.50 111 SER A O 1
ATOM 897 N N . PRO A 1 112 ? -3.545 46.643 12.649 1.00 92.12 112 PRO A N 1
ATOM 898 C CA . PRO A 1 112 ? -3.557 45.437 13.478 1.00 92.12 112 PRO A CA 1
ATOM 899 C C . PRO A 1 112 ? -3.178 45.683 14.937 1.00 92.12 112 PRO A C 1
ATOM 901 O O . PRO A 1 112 ? -3.758 45.072 15.825 1.00 92.12 112 PRO A O 1
ATOM 904 N N . ASP A 1 113 ? -2.231 46.582 15.203 1.00 89.00 113 ASP A N 1
ATOM 905 C CA . ASP A 1 113 ? -1.777 46.846 16.573 1.00 89.00 113 ASP A CA 1
ATOM 906 C C . ASP A 1 113 ? -2.784 47.686 17.381 1.00 89.00 113 ASP A C 1
ATOM 908 O O . ASP A 1 113 ? -2.803 47.601 18.608 1.00 89.00 113 ASP A O 1
ATOM 912 N N . GLU A 1 114 ? -3.667 48.433 16.711 1.00 89.88 114 GLU A N 1
ATOM 913 C CA . GLU A 1 114 ? -4.766 49.177 17.349 1.00 89.88 114 GLU A CA 1
ATOM 914 C C . GLU A 1 114 ? -6.014 48.298 17.546 1.00 89.88 114 GLU A C 1
ATOM 916 O O . GLU A 1 114 ? -6.821 48.547 18.439 1.00 89.88 114 GLU A O 1
ATOM 921 N N . SER A 1 115 ? -6.139 47.209 16.782 1.00 92.88 115 SER A N 1
ATOM 922 C CA . SER A 1 115 ? -7.271 46.280 16.850 1.00 92.88 115 SER A CA 1
ATOM 923 C C . SER A 1 115 ? -7.243 45.429 18.122 1.00 92.88 115 SER A C 1
ATOM 925 O O . SER A 1 115 ? -6.358 44.583 18.299 1.00 92.88 115 SER A O 1
ATOM 927 N N . LEU A 1 116 ? -8.246 45.592 18.994 1.00 91.81 116 LEU A N 1
ATOM 928 C CA . LEU A 1 116 ? -8.368 44.810 20.232 1.00 91.81 116 LEU A CA 1
ATOM 929 C C . LEU A 1 116 ? -8.403 43.299 19.959 1.00 91.81 116 LEU A C 1
ATOM 931 O O . LEU A 1 116 ? -7.784 42.526 20.686 1.00 91.81 116 LEU A O 1
ATOM 935 N N . PHE A 1 117 ? -9.055 42.878 18.874 1.00 93.38 117 PHE A N 1
ATOM 936 C CA . PHE A 1 117 ? -9.102 41.491 18.412 1.00 93.38 117 PHE A CA 1
ATOM 937 C C . PHE A 1 117 ? -7.699 40.892 18.253 1.00 93.38 117 PHE A C 1
ATOM 939 O O . PHE A 1 117 ? -7.411 39.828 18.801 1.00 93.38 117 PHE A O 1
ATOM 946 N N . ILE A 1 118 ? -6.793 41.601 17.572 1.00 94.94 118 ILE A N 1
ATOM 947 C CA . ILE A 1 118 ? -5.425 41.132 17.319 1.00 94.94 118 ILE A CA 1
ATOM 948 C C . ILE A 1 118 ? -4.616 41.070 18.618 1.00 94.94 118 ILE A C 1
ATOM 950 O O . ILE A 1 118 ? -3.910 40.088 18.866 1.00 94.94 118 ILE A O 1
ATOM 954 N N . ARG A 1 119 ? -4.746 42.077 19.488 1.00 92.75 119 ARG A N 1
ATOM 955 C CA . ARG A 1 119 ? -4.084 42.083 20.804 1.00 92.75 119 ARG A CA 1
ATOM 956 C C . ARG A 1 119 ? -4.580 40.937 21.694 1.00 92.75 119 ARG A C 1
ATOM 958 O O . ARG A 1 119 ? -3.765 40.242 22.315 1.00 92.75 119 ARG A O 1
ATOM 965 N N . ALA A 1 120 ? -5.884 40.663 21.670 1.00 92.38 120 ALA A N 1
ATOM 966 C CA . ALA A 1 120 ? -6.505 39.581 22.425 1.00 92.38 120 ALA A CA 1
ATOM 967 C C . ALA A 1 120 ? -6.027 38.195 21.964 1.00 92.38 120 ALA A C 1
ATOM 969 O O . ALA A 1 120 ? -5.669 37.380 22.817 1.00 92.38 120 ALA A O 1
ATOM 970 N N . ILE A 1 121 ? -5.928 37.936 20.650 1.00 94.56 121 ILE A N 1
ATOM 971 C CA . ILE A 1 121 ? -5.446 36.641 20.115 1.00 94.56 121 ILE A CA 1
ATOM 972 C C . ILE A 1 121 ? -3.928 36.461 20.207 1.00 94.56 121 ILE A C 1
ATOM 974 O O . ILE A 1 121 ? -3.426 35.340 20.331 1.00 94.56 121 ILE A O 1
ATOM 978 N N . ARG A 1 122 ? -3.163 37.559 20.232 1.00 93.62 122 ARG A N 1
ATOM 979 C CA . ARG A 1 122 ? -1.719 37.519 20.508 1.00 93.62 122 ARG A CA 1
ATOM 980 C C . ARG A 1 122 ? -1.413 37.235 21.978 1.00 93.62 122 ARG A C 1
ATOM 982 O O . ARG A 1 122 ? -0.284 36.831 22.281 1.00 93.62 122 ARG A O 1
ATOM 989 N N . HIS A 1 123 ? -2.401 37.371 22.864 1.00 92.00 123 HIS A N 1
ATOM 990 C CA . HIS A 1 123 ? -2.257 37.290 24.319 1.00 92.00 123 HIS A CA 1
ATOM 991 C C . HIS A 1 123 ? -1.222 38.299 24.852 1.00 92.00 123 HIS A C 1
ATOM 993 O O . HIS A 1 123 ? -0.431 37.971 25.740 1.00 92.00 123 HIS A O 1
ATOM 999 N N . THR A 1 124 ? -1.185 39.505 24.277 1.00 81.12 124 THR A N 1
ATOM 1000 C CA . THR A 1 124 ? -0.230 40.560 24.662 1.00 81.12 124 THR A CA 1
ATOM 1001 C C . THR A 1 124 ? -0.711 41.410 25.835 1.00 81.12 124 THR A C 1
ATOM 1003 O O . THR A 1 124 ? 0.101 42.104 26.438 1.00 81.12 124 THR A O 1
ATOM 1006 N N . GLU A 1 125 ? -1.995 41.322 26.190 1.00 81.94 125 GLU A N 1
ATOM 1007 C CA . GLU A 1 125 ? -2.629 42.113 27.251 1.00 81.94 125 GLU A CA 1
ATOM 1008 C C . GLU A 1 125 ? -3.402 41.232 28.250 1.00 81.94 125 GLU A C 1
ATOM 1010 O O . GLU A 1 125 ? -3.298 40.000 28.227 1.00 81.94 125 GLU A O 1
ATOM 1015 N N . GLU A 1 126 ? -4.129 41.859 29.184 1.00 82.81 126 GLU A N 1
ATOM 1016 C CA . GLU A 1 126 ? -4.942 41.152 30.183 1.00 82.81 126 GLU A CA 1
ATOM 1017 C C . GLU A 1 126 ? -6.104 40.385 29.544 1.00 82.81 126 GLU A C 1
ATOM 1019 O O . GLU A 1 126 ? -6.349 39.235 29.917 1.00 82.81 126 GLU A O 1
ATOM 1024 N N . LEU A 1 127 ? -6.762 40.976 28.540 1.00 87.00 127 LEU A N 1
ATOM 1025 C CA . LEU A 1 127 ? -7.768 40.289 27.738 1.00 87.00 127 LEU A CA 1
ATOM 1026 C C . LEU A 1 127 ? -7.080 39.292 26.798 1.00 87.00 127 LEU A C 1
ATOM 1028 O O . LEU A 1 127 ? -6.288 39.671 25.934 1.00 87.00 127 LEU A O 1
ATOM 1032 N N . LYS A 1 128 ? -7.381 38.004 26.972 1.00 90.44 128 LYS A N 1
ATOM 1033 C CA . LYS A 1 128 ? -6.787 36.905 26.200 1.00 90.44 128 LYS A CA 1
ATOM 1034 C C . LYS A 1 128 ? -7.880 36.033 25.625 1.00 90.44 128 LYS A C 1
ATOM 1036 O O . LYS A 1 128 ? -8.684 35.486 26.377 1.00 90.44 128 LYS A O 1
ATOM 1041 N N . MET A 1 129 ? -7.871 35.872 24.309 1.00 89.12 129 MET A N 1
ATOM 1042 C CA . MET A 1 129 ? -8.856 35.066 23.602 1.00 89.12 129 MET A CA 1
ATOM 1043 C C . MET A 1 129 ? -8.172 34.137 22.600 1.00 89.12 129 MET A C 1
ATOM 1045 O O . MET A 1 129 ? -7.348 34.604 21.823 1.00 89.12 129 MET A O 1
ATOM 1049 N N . PRO A 1 130 ? -8.536 32.846 22.545 1.00 89.50 130 PRO A N 1
ATOM 1050 C CA . PRO A 1 130 ? -9.383 32.105 23.476 1.00 89.50 130 PRO A CA 1
ATOM 1051 C C . PRO A 1 130 ? -8.722 31.906 24.851 1.00 89.50 130 PRO A C 1
ATOM 1053 O O . PRO A 1 130 ? -7.558 31.518 24.949 1.00 89.50 130 PRO A O 1
ATOM 1056 N N . GLU A 1 131 ? -9.493 32.070 25.931 1.00 81.94 131 GLU A N 1
ATOM 1057 C CA . GLU A 1 131 ? -9.009 31.991 27.325 1.00 81.94 131 GLU A CA 1
ATOM 1058 C C . GLU A 1 131 ? -8.236 30.699 27.650 1.00 81.94 131 GLU A C 1
ATOM 1060 O O . GLU A 1 131 ? -7.287 30.701 28.435 1.00 81.94 131 GLU A O 1
ATOM 1065 N N . LYS A 1 132 ? -8.651 29.574 27.054 1.00 77.81 132 LYS A N 1
ATOM 1066 C CA . LYS A 1 132 ? -8.103 28.243 27.353 1.00 77.81 132 LYS A CA 1
ATOM 1067 C C . LYS A 1 132 ? -6.821 27.930 26.585 1.00 77.81 132 LYS A C 1
ATOM 1069 O O . LYS A 1 132 ? -5.982 27.187 27.092 1.00 77.81 132 LYS A O 1
ATOM 1074 N N . GLN A 1 133 ? -6.682 28.431 25.359 1.00 82.25 133 GLN A N 1
ATOM 1075 C CA . GLN A 1 133 ? -5.570 28.082 24.480 1.00 82.25 133 GLN A CA 1
ATOM 1076 C C . GLN A 1 133 ? -5.348 29.164 23.419 1.00 82.25 133 GLN A C 1
ATOM 1078 O O . GLN A 1 133 ? -6.242 29.449 22.628 1.00 82.25 133 GLN A O 1
ATOM 1083 N N . LYS A 1 134 ? -4.121 29.698 23.371 1.00 90.31 134 LYS A N 1
ATOM 1084 C CA . LYS A 1 134 ? -3.680 30.651 22.344 1.00 90.31 134 LYS A CA 1
ATOM 1085 C C . LYS A 1 134 ? -3.699 30.004 20.954 1.00 90.31 134 LYS A C 1
ATOM 1087 O O . LYS A 1 134 ? -3.304 28.841 20.821 1.00 90.31 134 LYS A O 1
ATOM 1092 N N . LEU A 1 135 ? -4.095 30.768 19.934 1.00 90.75 135 LEU A N 1
ATOM 1093 C CA . LEU A 1 135 ? -4.044 30.329 18.536 1.00 90.75 135 LEU A CA 1
ATOM 1094 C C . LEU A 1 135 ? -2.604 29.982 18.103 1.00 90.75 135 LEU A C 1
ATOM 1096 O O . LEU A 1 135 ? -1.642 30.582 18.599 1.00 90.75 135 LEU A O 1
ATOM 1100 N N . PRO A 1 136 ? -2.430 29.036 17.162 1.00 91.44 136 PRO A N 1
ATOM 1101 C CA . PRO A 1 136 ? -1.163 28.840 16.468 1.00 91.44 136 PRO A CA 1
ATOM 1102 C C . PRO A 1 136 ? -0.673 30.140 15.822 1.00 91.44 136 PRO A C 1
ATOM 1104 O O . PRO A 1 136 ? -1.471 30.918 15.305 1.00 91.44 136 PRO A O 1
ATOM 1107 N N . GLN A 1 137 ? 0.646 30.352 15.798 1.00 88.94 137 GLN A N 1
ATOM 1108 C CA . GLN A 1 137 ? 1.220 31.601 15.284 1.00 88.94 137 GLN A CA 1
ATOM 1109 C C . GLN A 1 137 ? 0.817 31.875 13.825 1.00 88.94 137 GLN A C 1
ATOM 1111 O O . GLN A 1 137 ? 0.453 32.999 13.517 1.00 88.94 137 GLN A O 1
ATOM 1116 N N . GLY A 1 138 ? 0.759 30.847 12.971 1.00 80.56 138 GLY A N 1
ATOM 1117 C CA . GLY A 1 138 ? 0.319 31.010 11.580 1.00 80.56 138 GLY A CA 1
ATOM 1118 C C . GLY A 1 138 ? -1.127 31.504 11.430 1.00 80.56 138 GLY A C 1
ATOM 1119 O O . GLY A 1 138 ? -1.394 32.317 10.554 1.00 80.56 138 GLY A O 1
ATOM 1120 N N . GLU A 1 139 ? -2.051 31.086 12.307 1.00 90.00 139 GLU A N 1
ATOM 1121 C CA . GLU A 1 139 ? -3.437 31.596 12.301 1.00 90.00 139 GLU A CA 1
ATOM 1122 C C . GLU A 1 139 ? -3.475 33.073 12.739 1.00 90.00 139 GLU A C 1
ATOM 1124 O O . GLU A 1 139 ? -4.191 33.883 12.155 1.00 90.00 139 GLU A O 1
ATOM 1129 N N . ILE A 1 140 ? -2.652 33.448 13.727 1.00 93.38 140 ILE A N 1
ATOM 1130 C CA . ILE A 1 140 ? -2.508 34.842 14.178 1.00 93.38 140 ILE A CA 1
ATOM 1131 C C . ILE A 1 140 ? -1.928 35.719 13.063 1.00 93.38 140 ILE A C 1
ATOM 1133 O O . ILE A 1 140 ? -2.365 36.858 12.897 1.00 93.38 140 ILE A O 1
ATOM 1137 N N . ASP A 1 141 ? -0.960 35.205 12.305 1.00 88.12 141 ASP A N 1
ATOM 1138 C CA . ASP A 1 141 ? -0.316 35.928 11.209 1.00 88.12 141 ASP A CA 1
ATOM 1139 C C . ASP A 1 141 ? -1.308 36.183 10.059 1.00 88.12 141 ASP A C 1
ATOM 1141 O O . ASP A 1 141 ? -1.372 37.301 9.550 1.00 88.12 141 ASP A O 1
ATOM 1145 N N . ILE A 1 142 ? 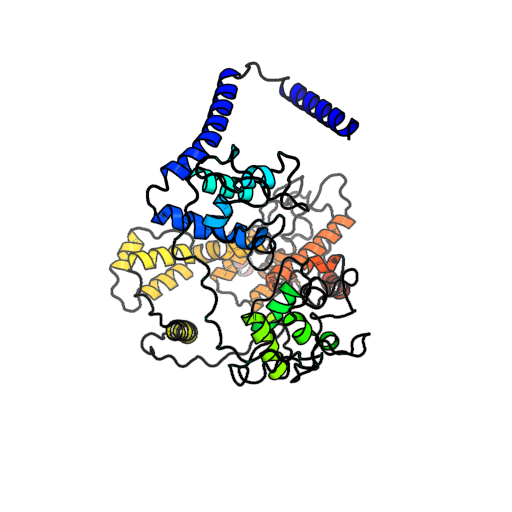-2.148 35.196 9.715 1.00 90.19 142 ILE A N 1
ATOM 1146 C CA . ILE A 1 142 ? -3.223 35.337 8.713 1.00 90.19 142 ILE A CA 1
ATOM 1147 C C . ILE A 1 142 ? -4.242 36.398 9.144 1.00 90.19 142 ILE A C 1
ATOM 1149 O O . ILE A 1 142 ? -4.547 37.310 8.377 1.00 90.19 142 ILE A O 1
ATOM 1153 N N . LEU A 1 143 ? -4.738 36.320 10.382 1.00 95.19 143 LEU A N 1
ATOM 1154 C CA . LEU A 1 143 ? -5.697 37.294 10.915 1.00 95.19 143 LEU A CA 1
ATOM 1155 C C . LEU A 1 143 ? -5.087 38.700 11.017 1.00 95.19 143 LEU A C 1
ATOM 1157 O O . LEU A 1 143 ? -5.751 39.690 10.721 1.00 95.19 143 LEU A O 1
ATOM 1161 N N . THR A 1 144 ? -3.804 38.793 11.381 1.00 93.94 144 THR A N 1
ATOM 1162 C CA . THR A 1 144 ? -3.051 40.056 11.376 1.00 93.94 144 THR A CA 1
ATOM 1163 C C . THR A 1 144 ? -2.976 40.639 9.965 1.00 93.94 144 THR A C 1
ATOM 1165 O O . THR A 1 144 ? -3.212 41.834 9.792 1.00 93.94 144 THR A O 1
ATOM 1168 N N . ALA A 1 145 ? -2.662 39.814 8.962 1.00 90.00 145 ALA A N 1
ATOM 1169 C CA . ALA A 1 145 ? -2.585 40.240 7.569 1.00 90.00 145 ALA A CA 1
ATOM 1170 C C . ALA A 1 145 ? -3.946 40.720 7.050 1.00 90.00 145 ALA A C 1
ATOM 1172 O O . ALA A 1 145 ? -4.014 41.770 6.421 1.00 90.00 145 ALA A O 1
ATOM 1173 N N . TRP A 1 146 ? -5.030 40.015 7.384 1.00 95.06 146 TRP A N 1
ATOM 1174 C CA . TRP A 1 146 ? -6.394 40.416 7.034 1.00 95.06 146 TRP A CA 1
ATOM 1175 C C . TRP A 1 146 ? -6.773 41.798 7.581 1.00 95.06 146 TRP A C 1
ATOM 1177 O O . TRP A 1 146 ? -7.317 42.625 6.849 1.00 95.06 146 TRP A O 1
ATOM 1187 N N . VAL A 1 147 ? -6.421 42.091 8.837 1.00 94.94 147 VAL A N 1
ATOM 1188 C CA . VAL A 1 147 ? -6.609 43.439 9.395 1.00 94.94 147 VAL A CA 1
ATOM 1189 C C . VAL A 1 147 ? -5.726 44.463 8.684 1.00 94.94 147 VAL A C 1
ATOM 1191 O O . VAL A 1 147 ? -6.201 45.550 8.364 1.00 94.94 147 VAL A O 1
ATOM 1194 N N . ALA A 1 148 ? -4.473 44.118 8.376 1.00 91.69 148 ALA A N 1
ATOM 1195 C CA . ALA A 1 148 ? -3.531 45.019 7.713 1.00 91.69 148 ALA A CA 1
ATOM 1196 C C . ALA A 1 148 ? -3.987 45.447 6.307 1.00 91.69 148 ALA A C 1
ATOM 1198 O O . ALA A 1 148 ? -3.770 46.594 5.928 1.00 91.69 148 ALA A O 1
ATOM 1199 N N . ILE A 1 149 ? -4.649 44.562 5.554 1.00 88.31 149 ILE A N 1
ATOM 1200 C CA . ILE A 1 149 ? -5.158 44.862 4.203 1.00 88.31 149 ILE A CA 1
ATOM 1201 C C . ILE A 1 149 ? -6.525 45.572 4.199 1.00 88.31 149 ILE A C 1
ATOM 1203 O O . ILE A 1 149 ? -7.125 45.738 3.143 1.00 88.31 149 ILE A O 1
ATOM 1207 N N . GLY A 1 150 ? -7.030 46.005 5.359 1.00 89.38 150 GLY A N 1
ATOM 1208 C CA . GLY A 1 150 ? -8.275 46.775 5.452 1.00 89.38 150 GLY A CA 1
ATOM 1209 C C . GLY A 1 150 ? -9.541 45.935 5.631 1.00 89.38 150 GLY A C 1
ATOM 1210 O O . GLY A 1 150 ? -10.632 46.428 5.352 1.00 89.38 150 GLY A O 1
ATOM 1211 N N . THR A 1 151 ? -9.405 44.693 6.112 1.00 91.94 151 THR A N 1
ATOM 1212 C CA . THR A 1 151 ? -10.512 43.770 6.424 1.00 91.94 151 THR A CA 1
ATOM 1213 C C . THR A 1 151 ? -11.541 43.606 5.306 1.00 91.94 151 THR A C 1
ATOM 1215 O O . THR A 1 151 ? -12.714 43.933 5.500 1.00 91.94 151 THR A O 1
ATOM 1218 N N . PRO A 1 152 ? -11.132 43.094 4.131 1.00 90.88 152 PRO A N 1
ATOM 1219 C CA . PRO A 1 152 ? -12.080 42.747 3.083 1.00 90.88 152 PRO A CA 1
ATOM 1220 C C . PRO A 1 152 ? -13.117 41.757 3.621 1.00 90.88 152 PRO A C 1
ATOM 1222 O O . PRO A 1 152 ? -12.776 40.796 4.321 1.00 90.88 152 PRO A O 1
ATOM 1225 N N . TRP A 1 153 ? -14.381 42.035 3.306 1.00 87.31 153 TRP A N 1
ATOM 1226 C CA . TRP A 1 153 ? -15.538 41.229 3.678 1.00 87.31 153 TRP A CA 1
ATOM 1227 C C . TRP A 1 153 ? -16.536 41.219 2.510 1.00 87.31 153 TRP A C 1
ATOM 1229 O O . TRP A 1 153 ? -17.128 42.262 2.202 1.00 87.31 153 TRP A O 1
ATOM 1239 N N . PRO A 1 154 ? -16.748 40.076 1.835 1.00 85.25 154 PRO A N 1
ATOM 1240 C CA . PRO A 1 154 ? -17.648 39.998 0.691 1.00 85.25 154 PRO A CA 1
ATOM 1241 C C . PRO A 1 154 ? -19.091 40.353 1.084 1.00 85.25 154 PRO A C 1
ATOM 1243 O O . PRO A 1 154 ? -19.709 39.693 1.920 1.00 85.25 154 PRO A O 1
ATOM 1246 N N . LYS A 1 155 ? -19.675 41.374 0.441 1.00 64.25 155 LYS A N 1
ATOM 1247 C CA . LYS A 1 155 ? -21.044 41.868 0.727 1.00 64.25 155 LYS A CA 1
ATOM 1248 C C . LYS A 1 155 ? -22.154 40.832 0.503 1.00 64.25 155 LYS A C 1
ATOM 1250 O O . LYS A 1 155 ? -23.275 41.029 0.960 1.00 64.25 155 LYS A O 1
ATOM 1255 N N . THR A 1 156 ? -21.866 39.733 -0.192 1.00 51.06 156 THR A N 1
ATOM 1256 C CA . THR A 1 156 ? -22.780 38.597 -0.391 1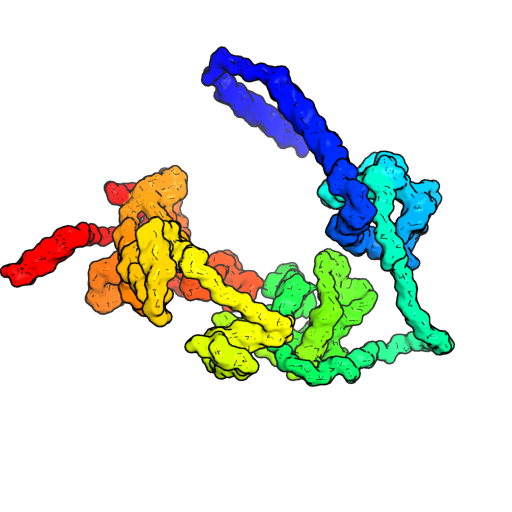.00 51.06 156 THR A CA 1
ATOM 1257 C C . THR A 1 156 ? -22.852 37.643 0.805 1.00 51.06 156 THR A C 1
ATOM 1259 O O . THR A 1 156 ? -23.652 36.712 0.767 1.00 51.06 156 THR A O 1
ATOM 1262 N N . GLN A 1 157 ? -22.090 37.885 1.878 1.00 50.06 157 GLN A N 1
ATOM 1263 C CA . GLN A 1 157 ? -22.172 37.137 3.136 1.00 50.06 157 GLN A CA 1
ATOM 1264 C C . GLN A 1 157 ? -22.531 38.042 4.320 1.00 50.06 157 GLN A C 1
ATOM 1266 O O . GLN A 1 157 ? -21.827 38.115 5.325 1.00 50.06 157 GLN A O 1
ATOM 1271 N N . THR A 1 158 ? -23.681 38.709 4.234 1.00 37.72 158 THR A N 1
ATOM 1272 C CA . THR A 1 158 ? -24.514 38.811 5.437 1.00 37.72 158 THR A CA 1
ATOM 1273 C C . THR A 1 158 ? -25.145 37.428 5.615 1.00 37.72 158 THR A C 1
ATOM 1275 O O . THR A 1 158 ? -25.735 36.938 4.646 1.00 37.72 158 THR A O 1
ATOM 1278 N N . PRO A 1 159 ? -25.058 36.760 6.778 1.00 36.56 159 PRO A N 1
ATOM 1279 C CA . PRO A 1 159 ? -25.904 35.603 7.010 1.00 36.56 159 PRO A CA 1
ATOM 1280 C C . PRO A 1 159 ? -27.350 36.090 6.904 1.00 36.56 159 PRO A C 1
ATOM 1282 O O . PRO A 1 159 ? -27.844 36.817 7.764 1.00 36.56 159 PRO A O 1
ATOM 1285 N N . SER A 1 160 ? -28.023 35.755 5.802 1.00 29.78 160 SER A N 1
ATOM 1286 C CA . SER A 1 160 ? -29.465 35.936 5.713 1.00 29.78 160 SER A CA 1
ATOM 1287 C C . SER A 1 160 ? -30.070 35.078 6.821 1.00 29.78 160 SER A C 1
ATOM 1289 O O . SER A 1 160 ? -29.776 33.879 6.862 1.00 29.78 160 SER A O 1
ATOM 1291 N N . PRO A 1 161 ? -30.935 35.620 7.696 1.00 33.00 161 PRO A N 1
ATOM 1292 C CA . PRO A 1 161 ? -31.746 34.761 8.534 1.00 33.00 161 PRO A CA 1
ATOM 1293 C C . PRO A 1 161 ? -32.535 33.847 7.593 1.00 33.00 161 PRO A C 1
ATOM 1295 O O . PRO A 1 161 ? -33.054 34.290 6.561 1.00 33.00 161 PRO A O 1
ATOM 1298 N N . ALA A 1 162 ? -32.562 32.555 7.917 1.00 33.56 162 ALA A N 1
ATOM 1299 C CA . ALA A 1 162 ? -33.383 31.579 7.219 1.00 33.56 162 ALA A CA 1
ATOM 1300 C C . ALA A 1 162 ? -34.817 32.127 7.059 1.00 33.56 162 ALA A C 1
ATOM 1302 O O . ALA A 1 162 ? -35.292 32.845 7.948 1.00 33.56 162 ALA A O 1
ATOM 1303 N N . PRO A 1 163 ? -35.520 31.820 5.952 1.00 29.25 163 PRO A N 1
ATOM 1304 C CA . PRO A 1 163 ? -36.889 32.278 5.761 1.00 29.25 163 PRO A CA 1
ATOM 1305 C C . PRO A 1 163 ? -37.715 31.894 6.989 1.00 29.25 163 PRO A C 1
ATOM 1307 O O . PRO A 1 163 ? -37.803 30.715 7.333 1.00 29.25 163 PRO A O 1
ATOM 1310 N N . GLN A 1 164 ? -38.283 32.896 7.669 1.00 28.19 164 GLN A N 1
ATOM 1311 C CA . GLN A 1 164 ? -39.170 32.663 8.802 1.00 28.19 164 GLN A CA 1
ATOM 1312 C C . GLN A 1 164 ? -40.309 31.744 8.340 1.00 28.19 164 GLN A C 1
ATOM 1314 O O . GLN A 1 164 ? -41.068 32.130 7.443 1.00 28.19 164 GLN A O 1
ATOM 1319 N N . PRO A 1 165 ? -40.481 30.551 8.936 1.00 34.19 165 PRO A N 1
ATOM 1320 C CA . PRO A 1 165 ? -41.743 29.858 8.813 1.00 34.19 165 PRO A CA 1
ATOM 1321 C C . PRO A 1 165 ? -42.801 30.734 9.483 1.00 34.19 165 PRO A C 1
ATOM 1323 O O . PRO A 1 165 ? -42.606 31.235 10.593 1.00 34.19 165 PRO A O 1
ATOM 1326 N N . ALA A 1 166 ? -43.901 30.955 8.766 1.00 29.20 166 ALA A N 1
ATOM 1327 C CA . ALA A 1 166 ? -45.045 31.712 9.244 1.00 29.20 166 ALA A CA 1
ATOM 1328 C C . ALA A 1 166 ? -45.403 31.310 10.683 1.00 29.20 166 ALA A C 1
ATOM 1330 O O . ALA A 1 166 ? -45.457 30.125 11.014 1.00 29.20 166 ALA A O 1
ATOM 1331 N N . ALA A 1 167 ? -45.640 32.318 11.523 1.00 28.28 167 ALA A N 1
ATOM 1332 C CA . ALA A 1 167 ? -45.972 32.155 12.928 1.00 28.28 167 ALA A CA 1
ATOM 1333 C C . ALA A 1 167 ? -47.104 31.132 13.129 1.00 28.28 167 ALA A C 1
ATOM 1335 O O . ALA A 1 167 ? -48.245 31.356 12.723 1.00 28.28 167 ALA A O 1
ATOM 1336 N N . VAL A 1 168 ? -46.785 30.036 13.819 1.00 27.70 168 VAL A N 1
ATOM 1337 C CA . VAL A 1 168 ? -47.760 29.177 14.495 1.00 27.70 168 VAL A CA 1
ATOM 1338 C C . VAL A 1 168 ? -47.572 29.396 16.000 1.00 27.70 168 VAL A C 1
ATOM 1340 O O . VAL A 1 168 ? -46.427 29.472 16.453 1.00 27.70 168 VAL A O 1
ATOM 1343 N N . PRO A 1 169 ? -48.646 29.571 16.791 1.00 26.08 169 PRO A N 1
ATOM 1344 C CA . PRO A 1 169 ? -48.533 30.071 18.153 1.00 26.08 169 PRO A CA 1
ATOM 1345 C C . PRO A 1 169 ? -47.826 29.082 19.077 1.00 26.08 169 PRO A C 1
ATOM 1347 O O . PRO A 1 169 ? -48.039 27.872 19.022 1.00 26.08 169 PRO A O 1
ATOM 1350 N N . THR A 1 170 ? -47.039 29.655 19.978 1.00 30.92 170 THR A N 1
ATOM 1351 C CA . THR A 1 170 ? -46.313 29.031 21.077 1.00 30.92 170 THR A CA 1
ATOM 1352 C C . THR A 1 170 ? -47.227 28.140 21.923 1.00 30.92 170 THR A C 1
ATOM 1354 O O . THR A 1 170 ? -48.060 28.628 22.687 1.00 30.92 170 THR A O 1
ATOM 1357 N N . ALA A 1 171 ? -47.031 26.826 21.842 1.00 24.17 171 ALA A N 1
ATOM 1358 C CA . ALA A 1 171 ? -47.493 25.878 22.846 1.00 24.17 171 ALA A CA 1
ATOM 1359 C C . ALA A 1 171 ? -46.272 25.153 23.416 1.00 24.17 171 ALA A C 1
ATOM 1361 O O . ALA A 1 171 ? -45.508 24.512 22.700 1.00 24.17 171 ALA A O 1
ATOM 1362 N N . VAL A 1 172 ? -46.077 25.305 24.722 1.00 28.80 172 VAL A N 1
ATOM 1363 C CA . VAL A 1 172 ? -45.026 24.661 25.512 1.00 28.80 172 VAL A CA 1
ATOM 1364 C C . VAL A 1 172 ? -45.185 23.140 25.409 1.00 28.80 172 VAL A C 1
ATOM 1366 O O . VAL A 1 172 ? -46.103 22.584 26.013 1.00 28.80 172 VAL A O 1
ATOM 1369 N N . ILE A 1 173 ? -44.301 22.456 24.676 1.00 27.58 173 ILE A N 1
ATOM 1370 C CA . ILE A 1 173 ? -44.253 20.988 24.668 1.00 27.58 173 ILE A CA 1
ATOM 13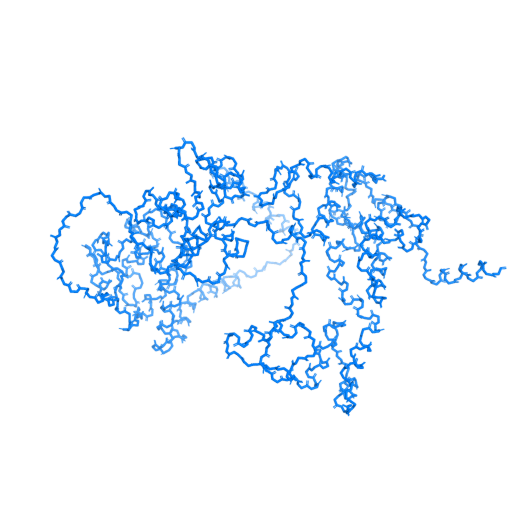71 C C . ILE A 1 173 ? -43.282 20.525 25.755 1.00 27.58 173 ILE A C 1
ATOM 1373 O O . ILE A 1 173 ? -42.079 20.773 25.712 1.00 27.58 173 ILE A O 1
ATOM 1377 N N . LYS A 1 174 ? -43.843 19.864 26.770 1.00 25.45 174 LYS A N 1
ATOM 1378 C CA . LYS A 1 174 ? -43.099 19.114 27.783 1.00 25.45 174 LYS A CA 1
ATOM 1379 C C . LYS A 1 174 ? -42.541 17.826 27.174 1.00 25.45 174 LYS A C 1
ATOM 1381 O O . LYS A 1 174 ? -43.229 17.149 26.423 1.00 25.45 174 LYS A O 1
ATOM 1386 N N . ALA A 1 175 ? -41.324 17.494 27.599 1.00 33.38 175 ALA A N 1
ATOM 1387 C CA . ALA A 1 175 ? -40.592 16.239 27.435 1.00 33.38 175 ALA A CA 1
ATOM 1388 C C . ALA A 1 175 ? -41.417 14.999 27.018 1.00 33.38 175 ALA A C 1
ATOM 1390 O O . ALA A 1 175 ? -42.166 14.458 27.832 1.00 33.38 175 ALA A O 1
ATOM 1391 N N . LYS A 1 176 ? -41.179 14.543 25.779 1.00 32.84 176 LYS A N 1
ATOM 1392 C CA . LYS A 1 176 ? -41.226 13.170 25.229 1.00 32.84 176 LYS A CA 1
ATOM 1393 C C . LYS A 1 176 ? -41.651 13.260 23.764 1.00 32.84 176 LYS A C 1
ATOM 1395 O O . LYS A 1 176 ? -42.833 13.164 23.486 1.00 32.84 176 LYS A O 1
ATOM 1400 N N . GLU A 1 177 ? -40.701 13.427 22.852 1.00 28.86 177 GLU A N 1
ATOM 1401 C CA . GLU A 1 177 ? -40.856 13.029 21.448 1.00 28.86 177 GLU A CA 1
ATOM 1402 C C . GLU A 1 177 ? -39.476 13.113 20.786 1.00 28.86 177 GLU A C 1
ATOM 1404 O O . GLU A 1 177 ? -38.889 14.187 20.671 1.00 28.86 177 GLU A O 1
ATOM 1409 N N . VAL A 1 178 ? -38.922 11.952 20.425 1.00 32.97 178 VAL A N 1
ATOM 1410 C CA . VAL A 1 178 ? -37.822 11.865 19.459 1.00 32.97 178 VAL A CA 1
ATOM 1411 C C . VAL A 1 178 ? -38.368 12.460 18.155 1.00 32.97 178 VAL A C 1
ATOM 1413 O O . VAL A 1 178 ? -39.494 12.111 17.785 1.00 32.97 178 VAL A O 1
ATOM 1416 N N . PRO A 1 179 ? -37.659 13.374 17.468 1.00 31.95 179 PRO A N 1
ATOM 1417 C CA . PRO A 1 179 ? -38.172 13.945 16.234 1.00 31.95 179 PRO A CA 1
ATOM 1418 C C . PRO A 1 179 ? -38.453 12.813 15.246 1.00 31.95 179 PRO A C 1
ATOM 1420 O O . PRO A 1 179 ? -37.589 11.973 14.995 1.00 31.95 179 PRO A O 1
ATOM 1423 N N . LYS A 1 180 ? -39.659 12.796 14.673 1.00 37.91 180 LYS A N 1
ATOM 1424 C CA . LYS A 1 180 ? -39.976 11.995 13.487 1.00 37.91 180 LYS A CA 1
ATOM 1425 C C . LYS A 1 180 ? -39.075 12.449 12.331 1.00 37.91 180 LYS A C 1
ATOM 1427 O O . LYS A 1 180 ? -39.481 13.259 11.508 1.00 37.91 180 LYS A O 1
ATOM 1432 N N . ILE A 1 181 ? -37.869 11.891 12.253 1.00 41.78 181 ILE A N 1
ATOM 1433 C CA . ILE A 1 181 ? -36.995 11.894 11.063 1.00 41.78 181 ILE A CA 1
ATOM 1434 C C . ILE A 1 181 ? -37.458 10.782 10.080 1.00 41.78 181 ILE A C 1
ATOM 1436 O O . ILE A 1 181 ? -36.822 10.465 9.082 1.00 41.78 181 ILE A O 1
ATOM 1440 N N . THR A 1 182 ? -38.622 10.175 10.323 1.00 37.03 182 THR A N 1
ATOM 1441 C CA . THR A 1 182 ? -39.048 8.904 9.724 1.00 37.03 182 THR A CA 1
ATOM 1442 C C . THR A 1 182 ? -39.709 8.995 8.340 1.00 37.03 182 THR A C 1
ATOM 1444 O O . THR A 1 182 ? -40.491 8.113 8.012 1.00 37.03 182 THR A O 1
ATOM 1447 N N . LEU A 1 183 ? -39.450 10.006 7.499 1.00 35.12 183 LEU A N 1
ATOM 1448 C CA . LEU A 1 183 ? -40.063 10.023 6.150 1.00 35.12 183 LEU A CA 1
ATOM 1449 C C . LEU A 1 183 ? -39.137 10.287 4.953 1.00 35.12 183 LEU A C 1
ATOM 1451 O O . LEU A 1 183 ? -39.593 10.113 3.829 1.00 35.12 183 LEU A O 1
ATOM 1455 N N . ALA A 1 184 ? -37.862 10.643 5.146 1.00 44.50 184 ALA A N 1
ATOM 1456 C CA . ALA A 1 184 ? -36.939 10.901 4.024 1.00 44.50 184 ALA A CA 1
ATOM 1457 C C . ALA A 1 184 ? -35.888 9.795 3.790 1.00 44.50 184 ALA A C 1
ATOM 1459 O O . ALA A 1 184 ? -35.136 9.857 2.823 1.00 44.50 184 ALA A O 1
ATOM 1460 N N . LEU A 1 185 ? -35.824 8.776 4.654 1.00 49.97 185 LEU A N 1
ATOM 1461 C CA . LEU A 1 185 ? -34.738 7.784 4.657 1.00 49.97 185 LEU A CA 1
ATOM 1462 C C . LEU A 1 185 ? -35.053 6.491 3.876 1.00 49.97 185 LEU A C 1
ATOM 1464 O O . LEU A 1 185 ? -34.230 5.574 3.869 1.00 49.97 185 LEU A O 1
ATOM 1468 N N . GLU A 1 186 ? -36.210 6.380 3.213 1.00 47.81 186 GLU A N 1
ATOM 1469 C CA . GLU A 1 186 ? -36.610 5.126 2.562 1.00 47.81 186 GLU A CA 1
ATOM 1470 C C . GLU A 1 186 ? -36.135 4.981 1.102 1.00 47.81 186 GLU A C 1
ATOM 1472 O O . GLU A 1 186 ? -36.511 5.744 0.214 1.00 47.81 186 GLU A O 1
ATOM 1477 N N . LYS A 1 187 ? -35.376 3.890 0.884 1.00 50.25 187 LYS A N 1
ATOM 1478 C CA . LYS A 1 187 ? -34.977 3.242 -0.386 1.00 50.25 187 LYS A CA 1
ATOM 1479 C C . LYS A 1 187 ? -33.990 3.991 -1.289 1.00 50.25 187 LYS A C 1
ATOM 1481 O O . LYS A 1 187 ? -34.207 4.141 -2.487 1.00 50.25 187 LYS A O 1
ATOM 1486 N N . GLY A 1 188 ? -32.843 4.355 -0.722 1.00 60.56 188 GLY A N 1
ATOM 1487 C CA . GLY A 1 188 ? -31.610 4.537 -1.497 1.00 60.56 188 GLY A CA 1
ATOM 1488 C C . GLY A 1 188 ? -30.864 3.214 -1.724 1.00 60.56 188 GLY A C 1
ATOM 1489 O O . GLY A 1 188 ? -31.227 2.187 -1.151 1.00 60.56 188 GLY A O 1
ATOM 1490 N N . THR A 1 189 ? -29.810 3.258 -2.540 1.00 71.44 189 THR A N 1
ATOM 1491 C CA . THR A 1 189 ? -28.844 2.169 -2.777 1.00 71.44 189 THR A CA 1
ATOM 1492 C C . THR A 1 189 ? -28.461 1.439 -1.477 1.00 71.44 189 THR A C 1
ATOM 1494 O O . THR A 1 189 ? -28.319 2.110 -0.447 1.00 71.44 189 THR A O 1
ATOM 1497 N N . PRO A 1 190 ? -28.279 0.100 -1.500 1.00 84.62 190 PRO A N 1
ATOM 1498 C CA . PRO A 1 190 ? -27.777 -0.650 -0.351 1.00 84.62 190 PRO A CA 1
ATOM 1499 C C . PRO A 1 190 ? -26.503 -0.018 0.215 1.00 84.62 190 PRO A C 1
ATOM 1501 O O . PRO A 1 190 ? -25.559 0.273 -0.531 1.00 84.62 190 PRO A O 1
ATOM 1504 N N . ILE A 1 191 ? -26.503 0.230 1.523 1.00 91.19 191 ILE A N 1
ATOM 1505 C CA . ILE A 1 191 ? -25.361 0.811 2.227 1.00 91.19 191 ILE A CA 1
ATOM 1506 C C . ILE A 1 191 ? -24.459 -0.331 2.654 1.00 91.19 191 ILE A C 1
ATOM 1508 O O . ILE A 1 191 ? -24.910 -1.210 3.384 1.00 91.19 191 ILE A O 1
ATOM 1512 N N . SER A 1 192 ? -23.196 -0.303 2.226 1.00 91.38 192 SER A N 1
ATOM 1513 C CA . SER A 1 192 ? -22.251 -1.336 2.649 1.00 91.38 192 SER A CA 1
ATOM 1514 C C . SER A 1 192 ? -21.548 -0.877 3.916 1.00 91.38 192 SER A C 1
ATOM 1516 O O . SER A 1 192 ? -20.976 0.223 3.941 1.00 91.38 192 SER A O 1
ATOM 1518 N N . PHE A 1 193 ? -21.537 -1.710 4.951 1.00 92.62 193 PHE A N 1
ATOM 1519 C CA . PHE A 1 193 ? -20.893 -1.357 6.212 1.00 92.62 193 PHE A CA 1
ATOM 1520 C C . PHE A 1 193 ? -19.417 -1.010 6.008 1.00 92.62 193 PHE A C 1
ATOM 1522 O O . PHE A 1 193 ? -18.938 -0.013 6.547 1.00 92.62 193 PHE A O 1
ATOM 1529 N N . THR A 1 194 ? -18.701 -1.778 5.186 1.00 89.50 194 THR A N 1
ATOM 1530 C CA . THR A 1 194 ? -17.257 -1.607 5.019 1.00 89.50 194 THR A CA 1
ATOM 1531 C C . THR A 1 194 ? -16.883 -0.328 4.268 1.00 89.50 194 THR A C 1
ATOM 1533 O O . THR A 1 194 ? -15.957 0.364 4.691 1.00 89.50 194 THR A O 1
ATOM 1536 N N . ARG A 1 195 ? -17.582 0.002 3.174 1.00 89.81 195 ARG A N 1
ATOM 1537 C CA . ARG A 1 195 ? -17.306 1.210 2.370 1.00 89.81 195 ARG A CA 1
ATOM 1538 C C . ARG A 1 195 ? -17.803 2.486 3.044 1.00 89.81 195 ARG A C 1
ATOM 1540 O O . ARG A 1 195 ? -17.113 3.498 3.007 1.00 89.81 195 ARG A O 1
ATOM 1547 N N . ASP A 1 196 ? -19.000 2.433 3.624 1.00 92.19 196 ASP A N 1
ATOM 1548 C CA . ASP A 1 196 ? -19.764 3.633 3.963 1.00 92.19 196 ASP A CA 1
ATOM 1549 C C . ASP A 1 196 ? -19.724 3.936 5.470 1.00 92.19 196 ASP A C 1
ATOM 1551 O O . ASP A 1 196 ? -19.543 5.082 5.871 1.00 92.19 196 ASP A O 1
ATOM 1555 N N . ILE A 1 197 ? -19.863 2.918 6.326 1.00 94.69 197 ILE A N 1
ATOM 1556 C CA . ILE A 1 197 ? -20.081 3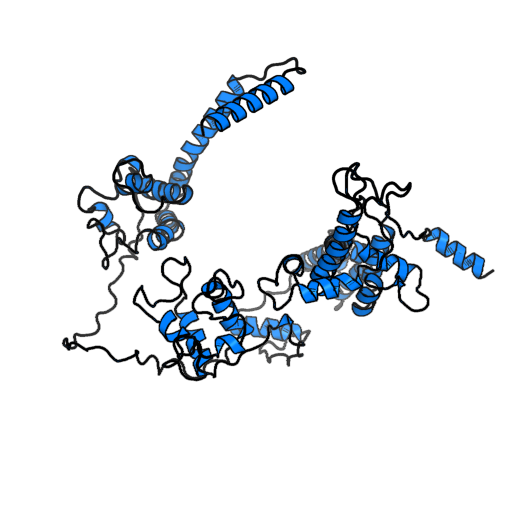.105 7.773 1.00 94.69 197 ILE A CA 1
ATOM 1557 C C . ILE A 1 197 ? -18.796 2.962 8.584 1.00 94.69 197 ILE A C 1
ATOM 1559 O O . ILE A 1 197 ? -18.516 3.774 9.469 1.00 94.69 197 ILE A O 1
ATOM 1563 N N . ARG A 1 198 ? -17.985 1.945 8.287 1.00 91.75 198 ARG A N 1
ATOM 1564 C CA . ARG A 1 198 ? -16.751 1.647 9.016 1.00 91.75 198 ARG A CA 1
ATOM 1565 C C . ARG A 1 198 ? -15.771 2.829 9.048 1.00 91.75 198 ARG A C 1
ATOM 1567 O O . ARG A 1 198 ? -15.240 3.069 10.135 1.00 91.75 198 ARG A O 1
ATOM 1574 N N . PRO A 1 199 ? -15.545 3.600 7.961 1.00 91.44 199 PRO A N 1
ATOM 1575 C CA . PRO A 1 199 ? -14.698 4.792 8.025 1.00 91.44 199 PRO A CA 1
ATOM 1576 C C . PRO A 1 199 ? -15.225 5.825 9.029 1.00 91.44 199 PRO A C 1
ATOM 1578 O O . PRO A 1 199 ? -14.464 6.318 9.857 1.00 91.44 199 PRO A O 1
ATOM 1581 N N . ILE A 1 200 ? -16.544 6.059 9.052 1.00 94.19 200 ILE A N 1
ATOM 1582 C CA . ILE A 1 200 ? -17.179 7.006 9.982 1.00 94.19 200 ILE A CA 1
ATOM 1583 C C . ILE A 1 200 ? -16.962 6.565 11.435 1.00 94.19 200 ILE A C 1
ATOM 1585 O O . ILE A 1 200 ? -16.569 7.382 12.272 1.00 94.19 200 ILE A O 1
ATOM 1589 N N . LEU A 1 201 ? -17.174 5.279 11.742 1.00 92.25 201 LEU A N 1
ATOM 1590 C CA . LEU A 1 201 ? -16.966 4.737 13.090 1.00 92.25 201 LEU A CA 1
ATOM 1591 C C . LEU A 1 201 ? -15.488 4.763 13.500 1.00 92.25 201 LEU A C 1
ATOM 1593 O O . LEU A 1 201 ? -15.165 5.118 14.636 1.00 92.25 201 LEU A O 1
ATOM 1597 N N . SER A 1 202 ? -14.585 4.424 12.579 1.00 89.31 202 SER A N 1
ATOM 1598 C CA . SER A 1 202 ? -13.140 4.458 12.813 1.00 89.31 202 SER A CA 1
ATOM 1599 C C . SER A 1 202 ? -12.662 5.869 13.152 1.00 89.31 202 SER A C 1
ATOM 1601 O O . SER A 1 202 ? -11.964 6.070 14.150 1.00 89.31 202 SER A O 1
ATOM 1603 N N . ASP A 1 203 ? -13.095 6.858 12.371 1.00 88.25 203 ASP A N 1
ATOM 1604 C CA . ASP A 1 203 ? -12.622 8.231 12.498 1.00 88.25 203 ASP A CA 1
ATOM 1605 C C . ASP A 1 203 ? -13.201 8.960 13.703 1.00 88.25 203 ASP A C 1
ATOM 1607 O O . ASP A 1 203 ? -12.492 9.774 14.309 1.00 88.25 203 ASP A O 1
ATOM 1611 N N . ASN A 1 204 ? -14.459 8.673 14.048 1.00 90.75 204 ASN A N 1
ATOM 1612 C CA . ASN A 1 204 ? -15.212 9.452 15.028 1.00 90.75 204 ASN A CA 1
ATOM 1613 C C . ASN A 1 204 ? -15.472 8.711 16.346 1.00 90.75 204 ASN A C 1
ATOM 1615 O O . ASN A 1 204 ? -15.692 9.358 17.367 1.00 90.75 204 ASN A O 1
ATOM 1619 N N . CYS A 1 205 ? -15.428 7.374 16.372 1.00 90.38 205 CYS A N 1
ATOM 1620 C CA . CYS A 1 205 ? -15.885 6.595 17.530 1.00 90.38 205 CYS A CA 1
ATOM 1621 C C . CYS A 1 205 ? -14.782 5.732 18.166 1.00 90.38 205 CYS A C 1
ATOM 1623 O O . CYS A 1 205 ? -14.681 5.664 19.397 1.00 90.38 205 CYS A O 1
ATOM 1625 N N . SER A 1 206 ? -13.917 5.100 17.366 1.00 87.81 206 SER A N 1
ATOM 1626 C CA . SER A 1 206 ? -12.955 4.087 17.840 1.00 87.81 206 SER A CA 1
ATOM 1627 C C . SER A 1 206 ? -11.905 4.604 18.831 1.00 87.81 206 SER A C 1
ATOM 1629 O O . SER A 1 206 ? -11.343 3.823 19.598 1.00 87.81 206 SER A O 1
ATOM 1631 N N . ALA A 1 207 ? -11.669 5.918 18.900 1.00 86.50 207 ALA A N 1
ATOM 1632 C CA . ALA A 1 207 ? -10.763 6.511 19.888 1.00 86.50 207 ALA A CA 1
ATOM 1633 C C . ALA A 1 207 ? -11.221 6.297 21.347 1.00 86.50 207 ALA A C 1
ATOM 1635 O O . ALA A 1 207 ? -10.385 6.213 22.248 1.00 86.50 207 ALA A O 1
ATOM 1636 N N . CYS A 1 208 ? -12.536 6.212 21.582 1.00 89.38 208 CYS A N 1
ATOM 1637 C CA . CYS A 1 208 ? -13.133 5.971 22.902 1.00 89.38 208 CYS A CA 1
ATOM 1638 C C . CYS A 1 208 ? -13.956 4.676 22.970 1.00 89.38 208 CYS A C 1
ATOM 1640 O O . CYS A 1 208 ? -14.239 4.201 24.067 1.00 89.38 208 CYS A O 1
ATOM 1642 N N . HIS A 1 209 ? -14.337 4.102 21.829 1.00 91.44 209 HIS A N 1
ATOM 1643 C CA . HIS A 1 209 ? -15.177 2.905 21.724 1.00 91.44 209 HIS A CA 1
ATOM 1644 C C . HIS A 1 209 ? -14.532 1.825 20.841 1.00 91.44 209 HIS A C 1
ATOM 1646 O O . HIS A 1 209 ? -15.219 1.141 20.090 1.00 91.44 209 HIS A O 1
ATOM 1652 N N . GLY A 1 210 ? -13.202 1.718 20.887 1.00 84.62 210 GLY A N 1
ATOM 1653 C CA . GLY A 1 210 ? -12.411 0.743 20.131 1.00 84.62 210 GLY A CA 1
ATOM 1654 C C . GLY A 1 210 ? -11.653 -0.257 21.022 1.00 84.62 210 GLY A C 1
ATOM 1655 O O . GLY A 1 210 ? -12.026 -0.480 22.184 1.00 84.62 210 GLY A O 1
ATOM 1656 N N . PRO A 1 211 ? -10.555 -0.853 20.522 1.00 77.81 211 PRO A N 1
ATOM 1657 C CA . PRO A 1 211 ? -9.875 -1.965 21.189 1.00 77.81 211 PRO A CA 1
ATOM 1658 C C . PRO A 1 211 ? -9.055 -1.572 22.430 1.00 77.81 211 PRO A C 1
ATOM 1660 O O . PRO A 1 211 ? -8.808 -2.429 23.271 1.00 77.81 211 PRO A O 1
ATOM 1663 N N . ASP A 1 212 ? -8.686 -0.299 22.614 1.00 80.19 212 ASP A N 1
ATOM 1664 C CA . ASP A 1 212 ? -7.906 0.151 23.782 1.00 80.19 212 ASP A CA 1
ATOM 1665 C C . ASP A 1 212 ? -8.746 0.159 25.074 1.00 80.19 212 ASP A C 1
ATOM 1667 O O . ASP A 1 212 ? -9.455 1.122 25.376 1.00 80.19 212 ASP A O 1
ATOM 1671 N N . ASP A 1 213 ? -8.622 -0.906 25.870 1.00 79.94 213 ASP A N 1
ATOM 1672 C CA . ASP A 1 213 ? -9.310 -1.082 27.155 1.00 79.94 213 ASP A CA 1
ATOM 1673 C C . ASP A 1 213 ? -9.109 0.085 28.131 1.00 79.94 213 ASP A C 1
ATOM 1675 O O . ASP A 1 213 ? -10.017 0.400 28.900 1.00 79.94 213 ASP A O 1
ATOM 1679 N N . LYS A 1 214 ? -7.947 0.753 28.108 1.00 82.69 214 LYS A N 1
ATOM 1680 C CA . LYS A 1 214 ? -7.634 1.833 29.059 1.00 82.69 214 LYS A CA 1
ATOM 1681 C C . LYS A 1 214 ? -8.374 3.127 28.731 1.00 82.69 214 LYS A C 1
ATOM 1683 O O . LYS A 1 214 ? -8.585 3.947 29.623 1.00 82.69 214 LYS A O 1
ATOM 1688 N N . LYS A 1 215 ? -8.757 3.319 27.467 1.00 82.88 215 LYS A N 1
ATOM 1689 C CA . LYS A 1 215 ? -9.518 4.487 26.991 1.00 82.88 215 LYS A CA 1
ATOM 1690 C C . LYS A 1 215 ? -10.990 4.175 26.736 1.00 82.88 215 LYS A C 1
ATOM 1692 O O . LYS A 1 215 ? -11.770 5.101 26.505 1.00 82.88 215 LYS A O 1
ATOM 1697 N N . ARG A 1 216 ? -11.374 2.895 26.780 1.00 87.44 216 ARG A N 1
ATOM 1698 C CA . ARG A 1 216 ? -12.711 2.433 26.413 1.00 87.44 216 ARG A CA 1
ATOM 1699 C C . ARG A 1 216 ? -13.779 2.968 27.363 1.00 87.44 216 ARG A C 1
ATOM 1701 O O . ARG A 1 216 ? -13.819 2.639 28.548 1.00 87.44 216 ARG A O 1
ATOM 1708 N N . LYS A 1 217 ? -14.715 3.740 26.814 1.00 88.81 217 LYS A N 1
ATOM 1709 C CA . LYS A 1 217 ? -15.892 4.248 27.524 1.00 88.81 217 LYS A CA 1
ATOM 1710 C C . LYS A 1 217 ? -17.069 3.284 27.371 1.00 88.81 217 LYS A C 1
ATOM 1712 O O . LYS A 1 217 ? -17.258 2.656 26.330 1.00 88.81 217 LYS A O 1
ATOM 1717 N N . ALA A 1 218 ? -17.868 3.168 28.433 1.00 86.44 218 ALA A N 1
ATOM 1718 C CA . ALA A 1 218 ? -19.093 2.359 28.492 1.00 86.44 218 ALA A CA 1
ATOM 1719 C C . ALA A 1 218 ? -18.939 0.858 28.152 1.00 86.44 218 ALA A C 1
ATOM 1721 O O . ALA A 1 218 ? -19.944 0.182 27.950 1.00 86.44 218 ALA A O 1
ATOM 1722 N N . LYS A 1 219 ? -17.703 0.330 28.105 1.00 85.00 219 LYS A N 1
ATOM 1723 C CA . LYS A 1 219 ? -17.381 -1.027 27.616 1.00 85.00 219 LYS A CA 1
ATOM 1724 C C . LYS A 1 219 ? -17.884 -1.314 26.188 1.00 85.00 219 LYS A C 1
ATOM 1726 O O . LYS A 1 219 ? -17.977 -2.472 25.800 1.00 85.00 219 LYS A O 1
ATOM 1731 N N . LEU A 1 220 ? -18.185 -0.271 25.416 1.00 90.19 220 LEU A N 1
ATOM 1732 C CA . LEU A 1 220 ? -18.676 -0.376 24.044 1.00 90.19 220 LEU A CA 1
ATOM 1733 C C . LEU A 1 220 ? -17.504 -0.512 23.068 1.00 90.19 220 LEU A C 1
ATOM 1735 O O . LEU A 1 220 ? -16.491 0.175 23.218 1.00 90.19 220 LEU A O 1
ATOM 1739 N N . ARG A 1 221 ? -17.678 -1.386 22.074 1.00 90.06 221 ARG A N 1
ATOM 1740 C CA . ARG A 1 221 ? -16.735 -1.650 20.989 1.00 90.06 221 ARG A CA 1
ATOM 1741 C C . ARG A 1 221 ? -17.451 -1.588 19.646 1.00 90.06 221 ARG A C 1
ATOM 1743 O O . ARG A 1 221 ? -18.337 -2.397 19.403 1.00 90.06 221 ARG A O 1
ATOM 1750 N N . PHE A 1 222 ? -17.051 -0.651 18.793 1.00 90.88 222 PHE A N 1
ATOM 1751 C CA . PHE A 1 222 ? -17.480 -0.583 17.390 1.00 90.88 222 PHE A CA 1
ATOM 1752 C C . PHE A 1 222 ? -16.517 -1.305 16.440 1.00 90.88 222 PHE A C 1
ATOM 1754 O O . PHE A 1 222 ? -16.775 -1.396 15.248 1.00 90.88 222 PHE A O 1
ATOM 1761 N N . ASP A 1 223 ? -15.411 -1.835 16.957 1.00 84.38 223 ASP A N 1
ATOM 1762 C CA . ASP A 1 223 ? -14.462 -2.659 16.210 1.00 84.38 223 ASP A CA 1
ATOM 1763 C C . ASP A 1 223 ? -14.842 -4.152 16.194 1.00 84.38 223 ASP A C 1
ATOM 1765 O O . ASP A 1 223 ? -14.254 -4.928 15.448 1.00 84.38 223 ASP A O 1
ATOM 1769 N N . VAL A 1 224 ? -15.834 -4.561 16.996 1.00 86.69 224 VAL A N 1
ATOM 1770 C CA . VAL A 1 224 ? -16.303 -5.951 17.099 1.00 86.69 224 VAL A CA 1
ATOM 1771 C C . VAL A 1 224 ? -17.820 -5.997 16.968 1.00 86.69 224 VAL A C 1
ATOM 1773 O O . VAL A 1 224 ? -18.525 -5.487 17.836 1.00 86.69 224 VAL A O 1
ATOM 1776 N N . GLU A 1 225 ? -18.308 -6.683 15.934 1.00 90.44 225 GLU A N 1
ATOM 1777 C CA . GLU A 1 225 ? -19.734 -6.848 15.627 1.00 90.44 225 GLU A CA 1
ATOM 1778 C C . GLU A 1 225 ? -20.547 -7.276 16.855 1.00 90.44 225 GLU A C 1
ATOM 1780 O O . GLU A 1 225 ? -21.420 -6.549 17.330 1.00 90.44 225 GLU A O 1
ATOM 1785 N N . ALA A 1 226 ? -20.199 -8.428 17.437 1.00 89.88 226 ALA A N 1
ATOM 1786 C CA . ALA A 1 226 ? -20.925 -8.995 18.568 1.00 89.88 226 ALA A CA 1
ATOM 1787 C C . ALA A 1 226 ? -21.022 -8.026 19.759 1.00 89.88 226 ALA A C 1
ATOM 1789 O O . ALA A 1 226 ? -22.010 -8.043 20.486 1.00 89.88 226 ALA A O 1
ATOM 1790 N N . ALA A 1 227 ? -20.018 -7.166 19.955 1.00 90.00 227 ALA A N 1
ATOM 1791 C CA . ALA A 1 227 ? -20.011 -6.178 21.027 1.00 90.00 227 ALA A CA 1
ATOM 1792 C C . ALA A 1 227 ? -20.803 -4.906 20.674 1.00 90.00 227 ALA A C 1
ATOM 1794 O O . ALA A 1 227 ? -21.392 -4.300 21.569 1.00 90.00 227 ALA A O 1
ATOM 1795 N N . ALA A 1 228 ? -20.856 -4.517 19.398 1.00 92.00 228 ALA A N 1
ATOM 1796 C CA . ALA A 1 228 ? -21.652 -3.386 18.924 1.00 92.00 228 ALA A CA 1
ATOM 1797 C C . ALA A 1 228 ? -23.168 -3.649 19.043 1.00 92.00 228 ALA A C 1
ATOM 1799 O O . ALA A 1 228 ? -23.938 -2.726 19.320 1.00 92.00 228 ALA A O 1
ATOM 1800 N N . PHE A 1 229 ? -23.585 -4.913 18.904 1.00 94.38 229 PHE A N 1
ATOM 1801 C CA . PHE A 1 229 ? -24.980 -5.353 19.049 1.00 94.38 229 PHE A CA 1
ATOM 1802 C C . PHE A 1 229 ? -25.341 -5.883 20.449 1.00 94.38 229 PHE A C 1
ATOM 1804 O O . PHE A 1 229 ? -26.509 -6.187 20.710 1.00 94.38 229 PHE A O 1
ATOM 1811 N N . ALA A 1 230 ? -24.369 -5.997 21.359 1.00 92.44 230 ALA A N 1
ATOM 1812 C CA . ALA A 1 230 ? -24.592 -6.498 22.713 1.00 92.44 230 ALA A CA 1
ATOM 1813 C C . ALA A 1 230 ? -25.324 -5.491 23.615 1.00 92.44 230 ALA A C 1
ATOM 1815 O O . ALA A 1 230 ? -25.304 -4.273 23.409 1.00 92.44 230 ALA A O 1
ATOM 1816 N N . ASP A 1 231 ? -25.929 -6.021 24.680 1.00 91.50 231 ASP A N 1
ATOM 1817 C CA . ASP A 1 231 ? -26.484 -5.205 25.754 1.00 91.50 231 ASP A CA 1
ATOM 1818 C C . ASP A 1 231 ? -25.356 -4.487 26.509 1.00 91.50 231 ASP A C 1
ATOM 1820 O O . ASP A 1 231 ? -24.400 -5.095 26.999 1.00 91.50 231 ASP A O 1
ATOM 1824 N N . LEU A 1 232 ? -25.476 -3.166 26.620 1.00 88.62 232 LEU A N 1
ATOM 1825 C CA . LEU A 1 232 ? -24.566 -2.345 27.406 1.00 88.62 232 LEU A CA 1
ATOM 1826 C C . LEU A 1 232 ? -24.859 -2.513 28.902 1.00 88.62 232 LEU A C 1
ATOM 1828 O O . LEU A 1 232 ? -25.994 -2.808 29.283 1.00 88.62 232 LEU A O 1
ATOM 1832 N N . PRO A 1 233 ? -23.901 -2.187 29.790 1.00 85.06 233 PRO A N 1
ATOM 1833 C CA . PRO A 1 233 ? -24.135 -2.173 31.238 1.00 85.06 233 PRO A CA 1
ATOM 1834 C C . PRO A 1 233 ? -25.315 -1.294 31.690 1.00 85.06 233 PRO A C 1
ATOM 1836 O O . PRO A 1 233 ? -25.811 -1.449 32.800 1.00 85.06 233 PRO A O 1
ATOM 1839 N N . SER A 1 234 ? -25.761 -0.363 30.842 1.00 82.94 234 SER A N 1
ATOM 1840 C CA . SER A 1 234 ? -26.935 0.484 31.069 1.00 82.94 234 SER A CA 1
ATOM 1841 C C . SER A 1 234 ? -28.279 -0.209 30.790 1.00 82.94 234 SER A C 1
ATOM 1843 O O . SER A 1 234 ? -29.317 0.413 30.999 1.00 82.94 234 SER A O 1
ATOM 1845 N N . GLY A 1 235 ? -28.277 -1.450 30.289 1.00 85.62 235 GLY A N 1
ATOM 1846 C CA . GLY A 1 235 ? -29.473 -2.188 29.866 1.00 85.62 235 GLY A CA 1
ATOM 1847 C C . GLY A 1 235 ? -30.019 -1.784 28.491 1.00 85.62 235 GLY A C 1
ATOM 1848 O O . GLY A 1 235 ? -31.097 -2.227 28.111 1.00 85.62 235 GLY A O 1
ATOM 1849 N N . ARG A 1 236 ? -29.302 -0.930 27.750 1.00 89.38 236 ARG A N 1
ATOM 1850 C CA . ARG A 1 236 ? -29.641 -0.490 26.383 1.00 89.38 236 ARG A CA 1
ATOM 1851 C C . ARG A 1 236 ? -28.647 -1.070 25.376 1.00 89.38 236 ARG A C 1
ATOM 1853 O O . ARG A 1 236 ? -27.559 -1.475 25.771 1.00 89.38 236 ARG A O 1
ATOM 1860 N N . ARG A 1 237 ? -28.967 -1.047 24.081 1.00 92.50 237 ARG A N 1
ATOM 1861 C CA . ARG A 1 237 ? -28.044 -1.456 23.005 1.00 92.50 237 ARG A CA 1
ATOM 1862 C C . ARG A 1 237 ? -27.488 -0.256 22.258 1.00 92.50 237 ARG A C 1
ATOM 1864 O O . ARG A 1 237 ? -28.177 0.750 22.098 1.00 92.50 237 ARG A O 1
ATOM 1871 N N . ALA A 1 238 ? -26.241 -0.356 21.800 1.00 93.88 238 ALA A N 1
ATOM 1872 C CA . ALA A 1 238 ? -25.658 0.684 20.956 1.00 93.88 238 ALA A CA 1
ATOM 1873 C C . ALA A 1 238 ? -26.350 0.734 19.590 1.00 93.88 238 ALA A C 1
ATOM 1875 O O . ALA A 1 238 ? -26.726 1.818 19.143 1.00 93.88 238 ALA A O 1
ATOM 1876 N N . ILE A 1 239 ? -26.571 -0.435 18.987 1.00 96.12 239 ILE A N 1
ATOM 1877 C CA . ILE A 1 239 ? -27.214 -0.597 17.685 1.00 96.12 239 ILE A CA 1
ATOM 1878 C C . ILE A 1 239 ? -28.344 -1.619 17.816 1.00 96.12 239 ILE A C 1
ATOM 1880 O O . ILE A 1 239 ? -28.145 -2.718 18.336 1.00 96.12 239 ILE A O 1
ATOM 1884 N N . VAL A 1 240 ? -29.533 -1.253 17.344 1.00 96.12 240 VAL A N 1
ATOM 1885 C CA . VAL A 1 240 ? -30.693 -2.135 17.205 1.00 96.12 240 VAL A CA 1
ATOM 1886 C C . VAL A 1 240 ? -31.081 -2.156 15.723 1.00 96.12 240 VAL A C 1
ATOM 1888 O O . VAL A 1 240 ? -31.585 -1.151 15.220 1.00 96.12 240 VAL A O 1
ATOM 1891 N N . PRO A 1 241 ? -30.829 -3.268 15.007 1.00 95.31 241 PRO A N 1
ATOM 1892 C CA . PRO A 1 241 ? -31.211 -3.424 13.606 1.00 95.31 241 PRO A CA 1
ATOM 1893 C C . PRO A 1 241 ? -32.664 -3.022 13.335 1.00 95.31 241 PRO A C 1
ATOM 1895 O O . PRO A 1 241 ? -33.578 -3.503 14.003 1.00 95.31 241 PRO A O 1
ATOM 1898 N N . GLY A 1 242 ? -32.874 -2.147 12.353 1.00 93.31 242 GLY A N 1
ATOM 1899 C CA . GLY A 1 242 ? -34.192 -1.667 11.934 1.00 93.31 242 GLY A CA 1
ATOM 1900 C C . GLY A 1 242 ? -34.831 -0.612 12.845 1.00 93.31 242 GLY A C 1
ATOM 1901 O O . GLY A 1 242 ? -35.913 -0.130 12.522 1.00 93.31 242 GLY A O 1
ATOM 1902 N N . ASP A 1 243 ? -34.196 -0.232 13.959 1.00 93.62 243 ASP A N 1
ATOM 1903 C CA . ASP A 1 243 ? -34.830 0.590 14.993 1.00 93.62 243 ASP A CA 1
ATOM 1904 C C . ASP A 1 243 ? -33.922 1.735 15.467 1.00 93.62 243 ASP A C 1
ATOM 1906 O O . ASP A 1 243 ? -33.017 1.565 16.291 1.00 93.62 243 ASP A O 1
ATOM 1910 N N . LEU A 1 244 ? -34.190 2.939 14.957 1.00 93.12 244 LEU A N 1
ATOM 1911 C CA . LEU A 1 244 ? -33.481 4.160 15.350 1.00 93.12 244 LEU A CA 1
ATOM 1912 C C . LEU A 1 244 ? -33.838 4.623 16.763 1.00 93.12 244 LEU A C 1
ATOM 1914 O O . LEU A 1 244 ? -32.984 5.173 17.459 1.00 93.12 244 LEU A O 1
ATOM 1918 N N . GLU A 1 245 ? -35.081 4.402 17.196 1.00 90.44 245 GLU A N 1
ATOM 1919 C CA . GLU A 1 245 ? -35.556 4.855 18.502 1.00 90.44 245 GLU A CA 1
ATOM 1920 C C . GLU A 1 245 ? -34.891 4.080 19.631 1.00 90.44 245 GLU A C 1
ATOM 1922 O O . GLU A 1 245 ? -34.658 4.653 20.687 1.00 90.44 245 GLU A O 1
ATOM 1927 N N . ASN A 1 246 ? -34.533 2.814 19.425 1.00 91.69 246 ASN A N 1
ATOM 1928 C CA . ASN A 1 246 ? -33.831 2.014 20.428 1.00 91.69 246 ASN A CA 1
ATOM 1929 C C . ASN A 1 246 ? -32.306 1.948 20.213 1.00 91.69 246 ASN A C 1
ATOM 1931 O O . ASN A 1 246 ? -31.580 1.507 21.110 1.00 91.69 246 ASN A O 1
ATOM 1935 N N . SER A 1 247 ? -31.797 2.457 19.087 1.00 94.88 247 SER A N 1
ATOM 1936 C CA . SER A 1 247 ? -30.361 2.549 18.794 1.00 94.88 247 SER A CA 1
ATOM 1937 C C . SER A 1 247 ? -29.704 3.753 19.474 1.00 94.88 247 SER A C 1
ATOM 1939 O O . SER A 1 247 ? -29.822 4.894 19.024 1.00 94.88 247 SER A O 1
ATOM 1941 N N . GLN A 1 248 ? -28.941 3.509 20.544 1.00 93.56 248 GLN A N 1
ATOM 1942 C CA . GLN A 1 248 ? -28.261 4.580 21.285 1.00 93.56 248 GLN A CA 1
ATOM 1943 C C . GLN A 1 248 ? -27.238 5.355 20.451 1.00 93.56 248 GLN A C 1
ATOM 1945 O O . GLN A 1 248 ? -27.029 6.536 20.723 1.00 93.56 248 GLN A O 1
ATOM 1950 N N . ILE A 1 249 ? -26.604 4.727 19.454 1.00 93.81 249 ILE A N 1
ATOM 1951 C CA . ILE A 1 249 ? -25.681 5.437 18.564 1.00 93.81 249 ILE A CA 1
ATOM 1952 C C . ILE A 1 249 ? -26.401 6.579 17.845 1.00 93.81 249 ILE A C 1
ATOM 1954 O O . ILE A 1 249 ? -25.931 7.711 17.898 1.00 93.81 249 ILE A O 1
ATOM 1958 N N . PHE A 1 250 ? -27.575 6.310 17.265 1.00 94.00 250 PHE A N 1
ATOM 1959 C CA . PHE A 1 250 ? -28.315 7.294 16.485 1.00 94.00 250 PHE A CA 1
ATOM 1960 C C . PHE A 1 250 ? -28.839 8.423 17.373 1.00 94.00 250 PHE A C 1
ATOM 1962 O O . PHE A 1 250 ? -28.668 9.593 17.048 1.00 94.00 250 PHE A O 1
ATOM 1969 N N . GLN A 1 251 ? -29.377 8.078 18.549 1.00 91.25 251 GLN A N 1
ATOM 1970 C CA . GLN A 1 251 ? -29.824 9.072 19.529 1.00 91.25 251 GLN A CA 1
ATOM 1971 C C . GLN A 1 251 ? -28.718 10.054 19.922 1.00 91.25 251 GLN A C 1
ATOM 1973 O O . GLN A 1 251 ? -28.999 11.230 20.117 1.00 91.25 251 GLN A O 1
ATOM 1978 N N . ARG A 1 252 ? -27.475 9.576 20.063 1.00 91.38 252 ARG A N 1
ATOM 1979 C CA . ARG A 1 252 ? -26.348 10.405 20.504 1.00 91.38 252 ARG A CA 1
ATOM 1980 C C . ARG A 1 252 ? -25.725 11.218 19.377 1.00 91.38 252 ARG A C 1
ATOM 1982 O O . ARG A 1 252 ? -25.362 12.361 19.610 1.00 91.38 252 ARG A O 1
ATOM 1989 N N . ILE A 1 253 ? -25.599 10.668 18.170 1.00 92.19 253 ILE A N 1
ATOM 1990 C CA . ILE A 1 253 ? -25.035 11.429 17.039 1.00 92.19 253 ILE A CA 1
ATOM 1991 C C . ILE A 1 253 ? -26.014 12.480 16.500 1.00 92.19 253 ILE A C 1
ATOM 1993 O O . ILE A 1 253 ? -25.578 13.489 15.965 1.00 92.19 253 ILE A O 1
ATOM 1997 N N . ALA A 1 254 ? -27.324 12.268 16.669 1.00 87.69 254 ALA A N 1
ATOM 1998 C CA . ALA A 1 254 ? -28.364 13.225 16.288 1.00 87.69 254 ALA A CA 1
ATOM 1999 C C . ALA A 1 254 ? -28.778 14.169 17.438 1.00 87.69 254 ALA A C 1
ATOM 2001 O O . ALA A 1 254 ? -29.705 14.962 17.283 1.00 87.69 254 ALA A O 1
ATOM 2002 N N . ALA A 1 255 ? -28.139 14.073 18.609 1.00 84.38 255 ALA A N 1
ATOM 2003 C CA . ALA A 1 255 ? -28.450 14.924 19.751 1.00 84.38 255 ALA A CA 1
ATOM 2004 C C . ALA A 1 255 ? -27.932 16.358 19.551 1.00 84.38 255 ALA A C 1
ATOM 2006 O O . ALA A 1 255 ? -26.863 16.579 18.988 1.00 84.38 255 ALA A O 1
ATOM 2007 N N . HIS A 1 256 ? -28.670 17.339 20.078 1.00 69.62 256 HIS A N 1
ATOM 2008 C CA . HIS A 1 256 ? -28.307 18.764 20.012 1.00 69.62 256 HIS A CA 1
ATOM 2009 C C . HIS A 1 256 ? -27.808 19.330 21.351 1.00 69.62 256 HIS A C 1
ATOM 2011 O O . HIS A 1 256 ? -27.355 20.471 21.419 1.00 69.62 256 HIS A O 1
ATOM 2017 N N . ASN A 1 257 ? -27.909 18.561 22.437 1.00 75.25 257 ASN A N 1
ATOM 2018 C CA . ASN A 1 257 ? -27.436 18.946 23.761 1.00 75.25 257 ASN A CA 1
ATOM 2019 C C . ASN A 1 257 ? -25.992 18.470 23.988 1.00 75.25 257 ASN A C 1
ATOM 2021 O O . ASN A 1 257 ? -25.647 17.317 23.735 1.00 75.25 257 ASN A O 1
ATOM 2025 N N . ALA A 1 258 ? -25.161 19.366 24.526 1.00 65.38 258 ALA A N 1
ATOM 2026 C CA . ALA A 1 258 ? -23.720 19.153 24.683 1.00 65.38 258 ALA A CA 1
ATOM 2027 C C . ALA A 1 258 ? -23.345 17.927 25.541 1.00 65.38 258 ALA A C 1
ATOM 2029 O O . ALA A 1 258 ? -22.277 17.356 25.343 1.00 65.38 258 ALA A O 1
ATOM 2030 N N . ASP A 1 259 ? -24.217 17.508 26.464 1.00 72.19 259 ASP A N 1
ATOM 2031 C CA . ASP A 1 259 ? -23.951 16.380 27.367 1.00 72.19 259 ASP A CA 1
ATOM 2032 C C . ASP A 1 259 ? -24.248 15.001 26.747 1.00 72.19 259 ASP A C 1
ATOM 2034 O O . ASP A 1 259 ? -23.700 13.993 27.203 1.00 72.19 259 ASP A O 1
ATOM 2038 N N . ASP A 1 260 ? -25.097 14.929 25.714 1.00 76.81 260 ASP A N 1
ATOM 2039 C CA . ASP A 1 260 ? -25.473 13.659 25.076 1.00 76.81 260 ASP A CA 1
ATOM 2040 C C . ASP A 1 260 ? -24.914 13.490 23.660 1.00 76.81 260 ASP A C 1
ATOM 2042 O O . ASP A 1 260 ? -24.851 12.346 23.188 1.00 76.81 260 ASP A O 1
ATOM 2046 N N . VAL A 1 261 ? -24.477 14.583 23.020 1.00 85.31 261 VAL A N 1
ATOM 2047 C CA . VAL A 1 261 ? -23.911 14.550 21.670 1.00 85.31 261 VAL A CA 1
ATOM 2048 C C . VAL A 1 261 ? -22.634 13.716 21.614 1.00 85.31 261 VAL A C 1
ATOM 2050 O O . VAL A 1 261 ? -21.751 13.810 22.470 1.00 85.31 261 VAL A O 1
ATOM 2053 N N . MET A 1 262 ? -22.556 12.863 20.595 1.00 87.56 262 MET A N 1
ATOM 2054 C CA . MET A 1 262 ? -21.363 12.087 20.284 1.00 87.56 262 MET A CA 1
ATOM 2055 C C . MET A 1 262 ? -20.893 12.377 18.853 1.00 87.56 262 MET A C 1
ATOM 2057 O O . MET A 1 262 ? -21.715 12.334 17.939 1.00 87.56 262 MET A O 1
ATOM 2061 N N . PRO A 1 263 ? -19.582 12.576 18.630 1.00 89.62 263 PRO A N 1
ATOM 2062 C CA . PRO A 1 263 ? -18.526 12.643 19.635 1.00 89.62 263 PRO A CA 1
ATOM 2063 C C . PRO A 1 263 ? -18.694 13.839 20.588 1.00 89.62 263 PRO A C 1
ATOM 2065 O O . PRO A 1 263 ? -19.318 14.828 20.208 1.00 89.62 263 PRO A O 1
ATOM 2068 N N . PRO A 1 264 ? -18.185 13.755 21.831 1.00 85.31 264 PRO A N 1
ATOM 2069 C CA . PRO A 1 264 ? -18.318 14.849 22.788 1.00 85.31 264 PRO A CA 1
ATOM 2070 C C . PRO A 1 264 ? -17.639 16.117 22.263 1.00 85.31 264 PRO A C 1
ATOM 2072 O O . PRO A 1 264 ? -16.661 16.027 21.529 1.00 85.31 264 PRO A O 1
ATOM 2075 N N . SER A 1 265 ? -18.092 17.299 22.682 1.00 79.94 265 SER A N 1
ATOM 2076 C CA . SER A 1 265 ? -17.586 18.575 22.146 1.00 79.94 265 SER A CA 1
ATOM 2077 C C . SER A 1 265 ? -16.086 18.825 22.381 1.00 79.94 265 SER A C 1
ATOM 2079 O O . SER A 1 265 ? -15.484 19.662 21.716 1.00 79.94 265 SER A O 1
ATOM 2081 N N . ASP A 1 266 ? -15.464 18.139 23.346 1.00 80.19 266 ASP A N 1
ATOM 2082 C CA . ASP A 1 266 ? -14.014 18.191 23.579 1.00 80.19 266 ASP A CA 1
ATOM 2083 C C . ASP A 1 266 ? -13.215 17.283 22.621 1.00 80.19 266 ASP A C 1
ATOM 2085 O O . ASP A 1 266 ? -11.998 17.442 22.468 1.00 80.19 266 ASP A O 1
ATOM 2089 N N . PHE A 1 267 ? -13.894 16.366 21.930 1.00 79.19 267 PHE A N 1
ATOM 2090 C CA . PHE A 1 267 ? -13.363 15.607 20.814 1.00 79.19 267 PHE A CA 1
ATOM 2091 C C . PHE A 1 267 ? -13.440 16.484 19.562 1.00 79.19 267 PHE A C 1
ATOM 2093 O O . PHE A 1 267 ? -14.514 16.831 19.090 1.00 79.19 267 PHE A O 1
ATOM 2100 N N . ARG A 1 268 ? -12.282 16.863 19.011 1.00 75.50 268 ARG A N 1
ATOM 2101 C CA . ARG A 1 268 ? -12.129 17.818 17.889 1.00 75.50 268 ARG A CA 1
ATOM 2102 C C . ARG A 1 268 ? -12.681 17.327 16.534 1.00 75.50 268 ARG A C 1
ATOM 2104 O O . ARG A 1 268 ? -12.193 17.760 15.494 1.00 75.50 268 ARG A O 1
ATOM 2111 N N . LYS A 1 269 ? -13.620 16.381 16.530 1.00 80.56 269 LYS A N 1
ATOM 2112 C CA . LYS A 1 269 ? -14.299 15.859 15.345 1.00 80.56 269 LYS A CA 1
ATOM 2113 C C . LYS A 1 269 ? -15.796 15.786 15.620 1.00 80.56 269 LYS A C 1
ATOM 2115 O O . LYS A 1 269 ? -16.203 15.317 16.680 1.00 80.56 269 LYS A O 1
ATOM 2120 N N . SER A 1 270 ? -16.587 16.185 14.639 1.00 83.69 270 SER A N 1
ATOM 2121 C CA . SER A 1 270 ? -18.039 16.034 14.608 1.00 83.69 270 SER A CA 1
ATOM 2122 C C . SER A 1 270 ? -18.434 15.246 13.364 1.00 83.69 270 SER A C 1
ATOM 2124 O O . SER A 1 270 ? -17.694 15.221 12.378 1.00 83.69 270 SER A O 1
ATOM 2126 N N . LEU A 1 271 ? -19.592 14.586 13.412 1.00 89.75 271 LEU A N 1
ATOM 2127 C CA . LEU A 1 271 ? -20.157 13.985 12.210 1.00 89.75 271 LEU A CA 1
ATOM 2128 C C . LEU A 1 271 ? -20.809 15.072 11.355 1.00 89.75 271 LEU A C 1
ATOM 2130 O O . LEU A 1 271 ? -21.429 15.995 11.887 1.00 89.75 271 LEU A O 1
ATOM 2134 N N . THR A 1 272 ? -20.702 14.933 10.035 1.00 91.00 272 THR A N 1
ATOM 2135 C CA . THR A 1 272 ? -21.507 15.735 9.107 1.00 91.00 272 THR A CA 1
ATOM 2136 C C . THR A 1 272 ? -22.945 15.222 9.067 1.00 91.00 272 THR A C 1
ATOM 2138 O O . THR A 1 272 ? -23.236 14.088 9.467 1.00 91.00 272 THR A O 1
ATOM 2141 N N . GLN A 1 273 ? -23.857 16.044 8.548 1.00 89.06 273 GLN A N 1
ATOM 2142 C CA . GLN A 1 273 ? -25.254 15.651 8.387 1.00 89.06 273 GLN A CA 1
ATOM 2143 C C . GLN A 1 273 ? -25.386 14.414 7.481 1.00 89.06 273 GLN A C 1
ATOM 2145 O O . GLN A 1 273 ? -26.119 13.483 7.817 1.00 89.06 273 GLN A O 1
ATOM 2150 N N . GLU A 1 274 ? -24.604 14.334 6.399 1.00 89.62 274 GLU A N 1
ATOM 2151 C CA . GLU A 1 274 ? -24.611 13.178 5.497 1.00 89.62 274 GLU A CA 1
ATOM 2152 C C . GLU A 1 274 ? -24.156 11.896 6.208 1.00 89.62 274 GLU A C 1
ATOM 2154 O O . GLU A 1 274 ? -24.715 10.824 5.977 1.00 89.62 274 GLU A O 1
ATOM 2159 N N . GLN A 1 275 ? -23.164 11.987 7.100 1.00 93.69 275 GLN A N 1
ATOM 2160 C CA . GLN A 1 275 ? -22.673 10.843 7.874 1.00 93.69 275 GLN A CA 1
ATOM 2161 C C . GLN A 1 275 ? -23.723 10.330 8.868 1.00 93.69 275 GLN A C 1
ATOM 2163 O O . GLN A 1 275 ? -23.899 9.117 9.010 1.00 93.69 275 GLN A O 1
ATOM 2168 N N . ILE A 1 276 ? -24.445 11.239 9.531 1.00 93.25 276 ILE A N 1
ATOM 2169 C CA . ILE A 1 276 ? -25.549 10.890 10.438 1.00 93.25 276 ILE A CA 1
ATOM 2170 C C . ILE A 1 276 ? -26.668 10.189 9.660 1.00 93.25 276 ILE A C 1
ATOM 2172 O O . ILE A 1 276 ? -27.164 9.143 10.087 1.00 93.25 276 ILE A O 1
ATOM 2176 N N . GLU A 1 277 ? -27.035 10.721 8.494 1.00 92.19 277 GLU A N 1
ATOM 2177 C CA . GLU A 1 277 ? -28.050 10.128 7.619 1.00 92.19 277 GLU A CA 1
ATOM 2178 C C . GLU A 1 277 ? -27.633 8.757 7.083 1.00 92.19 277 GLU A C 1
ATOM 2180 O O . GLU A 1 277 ? -28.466 7.855 6.979 1.00 92.19 277 GLU A O 1
ATOM 2185 N N . LEU A 1 278 ? -26.350 8.568 6.771 1.00 93.69 278 LEU A N 1
ATOM 2186 C CA . LEU A 1 278 ? -25.812 7.292 6.305 1.00 93.69 278 LEU A CA 1
ATOM 2187 C C . LEU A 1 278 ? -25.900 6.217 7.393 1.00 93.69 278 LEU A C 1
ATOM 2189 O O . LEU A 1 278 ? -26.412 5.129 7.129 1.00 93.69 278 LEU A O 1
ATOM 2193 N N . ILE A 1 279 ? -25.498 6.540 8.628 1.00 94.94 279 ILE A N 1
ATOM 2194 C CA . ILE A 1 279 ? -25.654 5.641 9.783 1.00 94.94 279 ILE A CA 1
ATOM 2195 C C . ILE A 1 279 ? -27.135 5.337 10.029 1.00 94.94 279 ILE A C 1
ATOM 2197 O O . ILE A 1 279 ? -27.498 4.178 10.228 1.00 94.94 279 ILE A O 1
ATOM 2201 N N . GLY A 1 280 ? -28.002 6.352 9.979 1.00 94.06 280 GLY A N 1
ATOM 2202 C CA . GLY A 1 280 ? -29.443 6.177 10.158 1.00 94.06 280 GLY A CA 1
ATOM 2203 C C . GLY A 1 280 ? -30.052 5.226 9.124 1.00 94.06 280 GLY A C 1
ATOM 2204 O O . GLY A 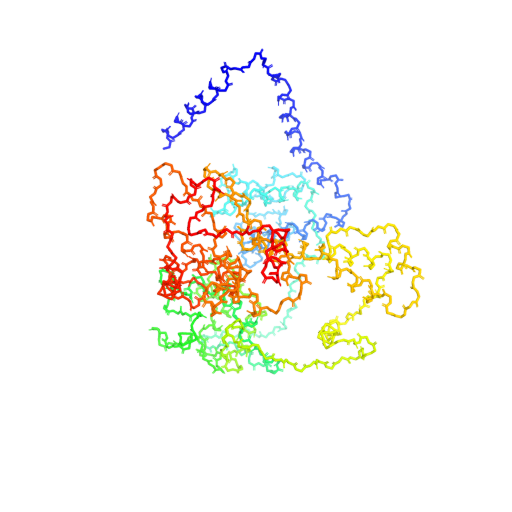1 280 ? -30.736 4.267 9.484 1.00 94.06 280 GLY A O 1
ATOM 2205 N N . ARG A 1 281 ? -29.762 5.434 7.834 1.00 93.69 281 ARG A N 1
ATOM 2206 C CA . ARG A 1 281 ? -30.233 4.541 6.764 1.00 93.69 281 ARG A CA 1
ATOM 2207 C C . ARG A 1 281 ? -29.680 3.129 6.910 1.00 93.69 281 ARG A C 1
ATOM 2209 O O . ARG A 1 281 ? -30.439 2.183 6.732 1.00 93.69 281 ARG A O 1
ATOM 2216 N N . TRP A 1 282 ? -28.404 2.973 7.255 1.00 95.25 282 TRP A N 1
ATOM 2217 C CA . TRP A 1 282 ? -27.806 1.654 7.463 1.00 95.25 282 TRP A CA 1
ATOM 2218 C C . TRP A 1 282 ? -28.498 0.891 8.598 1.00 95.25 282 TRP A C 1
ATOM 2220 O O . TRP A 1 282 ? -28.853 -0.274 8.424 1.00 95.25 282 TRP A O 1
ATOM 2230 N N . ILE A 1 283 ? -28.792 1.557 9.722 1.00 95.38 283 ILE A N 1
ATOM 2231 C CA . ILE A 1 283 ? -29.543 0.941 10.824 1.00 95.38 283 ILE A CA 1
ATOM 2232 C C . ILE A 1 283 ? -30.937 0.516 10.360 1.00 95.38 283 ILE A C 1
ATOM 2234 O O . ILE A 1 283 ? -31.332 -0.622 10.606 1.00 95.38 283 ILE A O 1
ATOM 2238 N N . LEU A 1 284 ? -31.662 1.383 9.645 1.00 94.19 284 LEU A N 1
ATOM 2239 C CA . LEU A 1 284 ? -32.989 1.065 9.101 1.00 94.19 284 LEU A CA 1
ATOM 2240 C C . LEU A 1 284 ? -32.966 -0.085 8.082 1.00 94.19 284 LEU A C 1
ATOM 2242 O O . LEU A 1 284 ? -33.923 -0.851 8.012 1.00 94.19 284 LEU A O 1
ATOM 2246 N N . GLN A 1 285 ? -31.872 -0.245 7.333 1.00 92.88 285 GLN A N 1
ATOM 2247 C CA . GLN A 1 285 ? -31.652 -1.368 6.412 1.00 92.88 285 GLN A CA 1
ATOM 2248 C C . GLN A 1 285 ? -31.314 -2.689 7.129 1.00 92.88 285 GLN A C 1
ATOM 2250 O O . GLN A 1 285 ? -31.096 -3.700 6.470 1.00 92.88 285 GLN A O 1
ATOM 2255 N N . GLY A 1 286 ? -31.308 -2.709 8.465 1.00 93.44 286 GLY A N 1
ATOM 2256 C CA . GLY A 1 286 ? -31.030 -3.903 9.263 1.00 93.44 286 GLY A CA 1
ATOM 2257 C C . GLY A 1 286 ? -29.612 -3.959 9.825 1.00 93.44 286 GLY A C 1
ATOM 2258 O O . GLY A 1 286 ? -29.259 -4.966 10.429 1.00 93.44 286 GLY A O 1
ATOM 2259 N N . ALA A 1 287 ? -28.828 -2.885 9.681 1.00 94.75 287 ALA A N 1
ATOM 2260 C CA . ALA A 1 287 ? -27.471 -2.774 10.209 1.00 94.75 287 ALA A CA 1
ATOM 2261 C C . ALA A 1 287 ? -26.577 -3.972 9.836 1.00 94.75 287 ALA A C 1
ATOM 2263 O O . ALA A 1 287 ? -25.857 -4.490 10.689 1.00 94.75 287 ALA A O 1
ATOM 2264 N N . GLU A 1 288 ? -26.649 -4.439 8.584 1.00 94.38 288 GLU A N 1
ATOM 2265 C CA . GLU A 1 288 ? -25.837 -5.569 8.124 1.00 94.38 288 GLU A CA 1
ATOM 2266 C C . GLU A 1 288 ? -24.351 -5.271 8.353 1.00 94.38 288 GLU A C 1
ATOM 2268 O O . GLU A 1 288 ? -23.864 -4.194 7.995 1.00 94.38 288 GLU A O 1
ATOM 2273 N N . TRP A 1 289 ? -23.654 -6.198 9.009 1.00 91.31 289 TRP A N 1
ATOM 2274 C CA . TRP A 1 289 ? -22.250 -6.047 9.360 1.00 91.31 289 TRP A CA 1
ATOM 2275 C C . TRP A 1 289 ? -21.385 -6.864 8.413 1.00 91.31 289 TRP A C 1
ATOM 2277 O O . TRP A 1 289 ? -21.518 -8.080 8.301 1.00 91.31 289 TRP A O 1
ATOM 2287 N N . GLU A 1 290 ? -20.454 -6.192 7.752 1.00 89.50 290 GLU A N 1
ATOM 2288 C CA . GLU A 1 290 ? -19.547 -6.823 6.803 1.00 89.50 290 GLU A CA 1
ATOM 2289 C C . GLU A 1 290 ? -18.161 -6.996 7.424 1.00 89.50 290 GLU A C 1
ATOM 2291 O O . GLU A 1 290 ? -17.650 -6.126 8.139 1.00 89.50 290 GLU A O 1
ATOM 2296 N N . SER A 1 291 ? -17.505 -8.111 7.102 1.00 85.00 291 SER A N 1
ATOM 2297 C CA . SER A 1 291 ? -16.060 -8.226 7.312 1.00 85.00 291 SER A CA 1
ATOM 2298 C C . SER A 1 291 ? -15.314 -7.212 6.448 1.00 85.00 291 SER A C 1
ATOM 2300 O O . SER A 1 291 ? -15.805 -6.796 5.399 1.00 85.00 291 SER A O 1
ATOM 2302 N N . HIS A 1 292 ? -14.114 -6.810 6.885 1.00 80.50 292 HIS A N 1
ATOM 2303 C CA . HIS A 1 292 ? -13.289 -5.915 6.072 1.00 80.50 292 HIS A CA 1
ATOM 2304 C C . HIS A 1 292 ? -13.077 -6.538 4.692 1.00 80.50 292 HIS A C 1
ATOM 2306 O O . HIS A 1 292 ? -12.729 -7.714 4.610 1.00 80.50 292 HIS A O 1
ATOM 2312 N N . TRP A 1 293 ? -13.207 -5.739 3.635 1.00 82.06 293 TRP A N 1
ATOM 2313 C CA . TRP A 1 293 ? -13.085 -6.207 2.252 1.00 82.06 293 TRP A CA 1
ATOM 2314 C C . TRP A 1 293 ? -11.765 -6.951 1.996 1.00 82.06 293 TRP A C 1
ATOM 2316 O O . TRP A 1 293 ? -11.745 -7.898 1.223 1.00 82.06 293 TRP A O 1
ATOM 2326 N N . ALA A 1 294 ? -10.685 -6.575 2.692 1.00 83.38 294 ALA A N 1
ATOM 2327 C CA . ALA A 1 294 ? -9.374 -7.220 2.561 1.00 83.38 294 ALA A CA 1
ATOM 2328 C C . ALA A 1 294 ? -9.311 -8.654 3.127 1.00 83.38 294 ALA A C 1
ATOM 2330 O O . ALA A 1 294 ? -8.390 -9.393 2.797 1.00 83.38 294 ALA A O 1
ATOM 2331 N N . PHE A 1 295 ? -10.264 -9.053 3.977 1.00 82.88 295 PHE A N 1
ATOM 2332 C CA . PHE A 1 295 ? -10.344 -10.401 4.560 1.00 82.88 295 PHE A CA 1
ATOM 2333 C C . PHE A 1 295 ? -11.463 -11.250 3.948 1.00 82.88 295 PHE A C 1
ATOM 2335 O O . PHE A 1 295 ? -11.677 -12.388 4.367 1.00 82.88 295 PHE A O 1
ATOM 2342 N N . THR A 1 296 ? -12.169 -10.713 2.956 1.00 84.69 296 THR A N 1
ATOM 2343 C CA . THR A 1 296 ? -13.187 -11.438 2.201 1.00 84.69 296 THR A CA 1
ATOM 2344 C C . THR A 1 296 ? -12.598 -11.821 0.843 1.00 84.69 296 THR A C 1
ATOM 2346 O O . THR A 1 296 ? -12.013 -10.961 0.182 1.00 84.69 296 THR A O 1
ATOM 2349 N N . PRO A 1 297 ? -12.727 -13.083 0.391 1.00 88.00 297 PRO A N 1
ATOM 2350 C CA . PRO A 1 297 ? -12.287 -13.470 -0.944 1.00 88.00 297 PRO A CA 1
ATOM 2351 C C . PRO A 1 297 ? -12.918 -12.567 -2.019 1.00 88.00 297 PRO A C 1
ATOM 2353 O O . PRO A 1 297 ? -14.138 -12.385 -2.003 1.00 88.00 297 PRO A O 1
ATOM 2356 N N . PRO A 1 298 ? -12.130 -11.994 -2.948 1.00 86.38 298 PRO A N 1
ATOM 2357 C CA . PRO A 1 298 ? -12.680 -11.144 -3.992 1.00 86.38 298 PRO A CA 1
ATOM 2358 C C . PRO A 1 298 ? -13.511 -11.977 -4.972 1.00 86.38 298 PRO A C 1
ATOM 2360 O O . PRO A 1 298 ? -13.050 -12.988 -5.505 1.00 86.38 298 PRO A O 1
ATOM 2363 N N . GLU A 1 299 ? -14.728 -11.523 -5.249 1.00 88.75 299 GLU A N 1
ATOM 2364 C CA . GLU A 1 299 ? -15.586 -12.092 -6.285 1.00 88.75 299 GLU A CA 1
ATOM 2365 C C . GLU A 1 299 ? -15.423 -11.304 -7.585 1.00 88.75 299 GLU A C 1
ATOM 2367 O O . GLU A 1 299 ? -15.257 -10.085 -7.564 1.00 88.75 299 GLU A O 1
ATOM 2372 N N . ARG A 1 300 ? -15.466 -11.985 -8.737 1.00 87.94 300 ARG A N 1
ATOM 2373 C CA . ARG A 1 300 ? -15.383 -11.324 -10.046 1.00 87.94 300 ARG A CA 1
ATOM 2374 C C . ARG A 1 300 ? -16.756 -10.735 -10.404 1.00 87.94 300 ARG A C 1
ATOM 2376 O O . ARG A 1 300 ? -17.656 -11.515 -10.722 1.00 87.94 300 ARG A O 1
ATOM 2383 N N . PRO A 1 301 ? -16.937 -9.401 -10.397 1.00 89.94 301 PRO A N 1
ATOM 2384 C CA . PRO A 1 301 ? -18.219 -8.804 -10.744 1.00 89.94 301 PRO A CA 1
ATOM 2385 C C . PRO A 1 301 ? -18.490 -8.918 -12.247 1.00 89.94 301 PRO A C 1
ATOM 2387 O O . PRO A 1 301 ? -17.567 -8.982 -13.063 1.00 89.94 301 PRO A O 1
ATOM 2390 N N . ALA A 1 302 ? -19.770 -8.893 -12.621 1.00 91.81 302 ALA A N 1
ATOM 2391 C CA . ALA A 1 302 ? -20.150 -8.718 -14.017 1.00 91.81 302 ALA A CA 1
ATOM 2392 C C . ALA A 1 302 ? -19.763 -7.298 -14.481 1.00 91.81 302 ALA A C 1
ATOM 2394 O O . ALA A 1 302 ? -20.012 -6.340 -13.741 1.00 91.81 302 ALA A O 1
ATOM 2395 N N . PRO A 1 303 ? -19.181 -7.133 -15.682 1.00 91.75 303 PRO A N 1
ATOM 2396 C CA . PRO A 1 303 ? -18.877 -5.810 -16.211 1.00 91.75 303 PRO A CA 1
ATOM 2397 C C . PRO A 1 303 ? -20.151 -4.963 -16.369 1.00 91.75 303 PRO A C 1
ATOM 2399 O O . PRO A 1 303 ? -21.177 -5.487 -16.817 1.00 91.75 303 PRO A O 1
ATOM 2402 N N . PRO A 1 304 ? -20.119 -3.665 -16.023 1.00 91.19 304 PRO A N 1
ATOM 2403 C CA . PRO A 1 304 ? -21.286 -2.805 -16.141 1.00 91.19 304 PRO A CA 1
ATOM 2404 C C . PRO A 1 304 ? -21.667 -2.568 -17.607 1.00 91.19 304 PRO A C 1
ATOM 2406 O O . PRO A 1 304 ? -20.846 -2.635 -18.529 1.00 91.19 304 PRO A O 1
ATOM 2409 N N . VAL A 1 305 ? -22.947 -2.269 -17.819 1.00 89.12 305 VAL A N 1
ATOM 2410 C CA . VAL A 1 305 ? -23.459 -1.846 -19.123 1.00 89.12 305 VAL A CA 1
ATOM 2411 C C . VAL A 1 305 ? -23.196 -0.352 -19.270 1.00 89.12 305 VAL A C 1
ATOM 2413 O O . VAL A 1 305 ? -23.658 0.434 -18.447 1.00 89.12 305 VAL A O 1
ATOM 2416 N N . VAL A 1 306 ? -22.463 0.021 -20.315 1.00 88.62 306 VAL A N 1
ATOM 2417 C CA . VAL A 1 306 ? -22.116 1.411 -20.646 1.00 88.62 306 VAL A CA 1
ATOM 2418 C C . VAL A 1 306 ? -22.754 1.804 -21.968 1.00 88.62 306 VAL A C 1
ATOM 2420 O O . VAL A 1 306 ? -22.973 0.948 -22.830 1.00 88.62 306 VAL A O 1
ATOM 2423 N N . GLN A 1 307 ? -23.073 3.087 -22.126 1.00 82.62 307 GLN A N 1
ATOM 2424 C CA . GLN A 1 307 ? -23.685 3.594 -23.357 1.00 82.62 307 GLN A CA 1
ATOM 2425 C C . GLN A 1 307 ? -22.651 3.709 -24.481 1.00 82.62 307 GLN A C 1
ATOM 2427 O O . GLN A 1 307 ? -22.959 3.458 -25.646 1.00 82.62 307 GLN A O 1
ATOM 2432 N N . THR A 1 308 ? -21.406 4.024 -24.127 1.00 75.81 308 THR A N 1
ATOM 2433 C CA . THR A 1 308 ? -20.301 4.247 -25.067 1.00 75.81 308 THR A CA 1
ATOM 2434 C C . THR A 1 308 ? -19.605 2.934 -25.457 1.00 75.81 308 THR A C 1
ATOM 2436 O O . THR A 1 308 ? -18.421 2.739 -25.190 1.00 75.81 308 THR A O 1
ATOM 2439 N N . VAL A 1 309 ? -20.342 2.002 -26.074 1.00 71.62 309 VAL A N 1
ATOM 2440 C CA . VAL A 1 309 ? -19.836 0.648 -26.395 1.00 71.62 309 VAL A CA 1
ATOM 2441 C C . VAL A 1 309 ? -18.657 0.675 -27.375 1.00 71.62 309 VAL A C 1
ATOM 2443 O O . VAL A 1 309 ? -17.754 -0.146 -27.254 1.00 71.62 309 VAL A O 1
ATOM 2446 N N . ASP A 1 310 ? -18.625 1.645 -28.290 1.00 75.12 310 ASP A N 1
ATOM 2447 C CA . ASP A 1 310 ? -17.589 1.760 -29.330 1.00 75.12 310 ASP A CA 1
ATOM 2448 C C . ASP A 1 310 ? -16.190 2.117 -28.781 1.00 75.12 310 ASP A C 1
ATOM 2450 O O . ASP A 1 310 ? -15.222 2.108 -29.536 1.00 75.12 310 ASP A O 1
ATOM 2454 N N . LYS A 1 311 ? -16.074 2.447 -27.485 1.00 70.44 311 LYS A N 1
ATOM 2455 C CA . LYS A 1 311 ? -14.811 2.769 -26.792 1.00 70.44 311 LYS A CA 1
ATOM 2456 C C . LYS A 1 311 ? -14.406 1.705 -25.756 1.00 70.44 311 LYS A C 1
ATOM 2458 O O . LYS A 1 311 ? -13.698 2.024 -24.805 1.00 70.44 311 LYS A O 1
ATOM 2463 N N . VAL A 1 312 ? -14.912 0.477 -25.885 1.00 81.00 312 VAL A N 1
ATOM 2464 C CA . VAL A 1 312 ? -14.621 -0.631 -24.963 1.00 81.00 312 VAL A CA 1
ATOM 2465 C C . VAL A 1 312 ? -13.723 -1.654 -25.651 1.00 81.00 312 VAL A C 1
ATOM 2467 O O . VAL A 1 312 ? -14.212 -2.441 -26.462 1.00 81.00 312 VAL A O 1
ATOM 2470 N N . ASP A 1 313 ? -12.447 -1.689 -25.268 1.00 79.19 313 ASP A N 1
ATOM 2471 C CA . ASP A 1 313 ? -11.494 -2.699 -25.739 1.00 79.19 313 ASP A CA 1
ATOM 2472 C C . ASP A 1 313 ? -11.421 -3.882 -24.758 1.00 79.19 313 ASP A C 1
ATOM 2474 O O . ASP A 1 313 ? -11.344 -5.044 -25.163 1.00 79.19 313 ASP A O 1
ATOM 2478 N N . TYR A 1 314 ? -11.538 -3.602 -23.456 1.00 86.25 314 TYR A N 1
ATOM 2479 C CA . TYR A 1 314 ? -11.478 -4.580 -22.373 1.00 86.25 314 TYR A CA 1
ATOM 2480 C C . TYR A 1 314 ? -12.576 -4.357 -21.325 1.00 86.25 314 TYR A C 1
ATOM 2482 O O . TYR A 1 314 ? -13.123 -3.267 -21.161 1.00 86.25 314 TYR A O 1
ATOM 2490 N N . ASP A 1 315 ? -12.876 -5.392 -20.534 1.00 90.31 315 ASP A N 1
ATOM 2491 C CA . ASP A 1 315 ? -13.894 -5.299 -19.477 1.00 90.31 315 ASP A CA 1
ATOM 2492 C C . ASP A 1 315 ? -13.580 -4.218 -18.432 1.00 90.31 315 ASP A C 1
ATOM 2494 O O . ASP A 1 315 ? -14.508 -3.631 -17.876 1.00 90.31 315 ASP A O 1
ATOM 2498 N N . ILE A 1 316 ? -12.298 -3.913 -18.188 1.00 91.00 316 ILE A N 1
ATOM 2499 C CA . ILE A 1 316 ? -11.888 -2.836 -17.273 1.00 91.00 316 ILE A CA 1
ATOM 2500 C C . ILE A 1 316 ? -12.380 -1.462 -17.744 1.00 91.00 316 ILE A C 1
ATOM 2502 O O . ILE A 1 316 ? -12.807 -0.651 -16.919 1.00 91.00 316 ILE A O 1
ATOM 2506 N N . ASP A 1 317 ? -12.427 -1.234 -19.059 1.00 90.75 317 ASP A N 1
ATOM 2507 C CA . ASP A 1 317 ? -12.878 0.031 -19.640 1.00 90.75 317 ASP A CA 1
ATOM 2508 C C . ASP A 1 317 ? -14.345 0.277 -19.307 1.00 90.75 317 ASP A C 1
ATOM 2510 O O . ASP A 1 317 ? -14.734 1.406 -19.027 1.00 90.75 317 ASP A O 1
ATOM 2514 N N . ARG A 1 318 ? -15.158 -0.785 -19.227 1.00 92.19 318 ARG A N 1
ATOM 2515 C CA . ARG A 1 318 ? -16.568 -0.680 -18.824 1.00 92.19 318 ARG A CA 1
ATOM 2516 C C . ARG A 1 318 ? -16.701 -0.120 -17.411 1.00 92.19 318 ARG A C 1
ATOM 2518 O O . ARG A 1 318 ? -17.556 0.730 -17.177 1.00 92.19 318 ARG A O 1
ATOM 2525 N N . PHE A 1 319 ? -15.860 -0.555 -16.470 1.00 92.62 319 PHE A N 1
ATOM 2526 C CA . PHE A 1 319 ? -15.894 -0.046 -15.093 1.00 92.62 319 PHE A CA 1
ATOM 2527 C C . PHE A 1 319 ? -15.505 1.434 -15.019 1.00 92.62 319 PHE A C 1
ATOM 2529 O O . PHE A 1 319 ? -16.158 2.201 -14.311 1.00 92.62 319 PHE A O 1
ATOM 2536 N N . VAL A 1 320 ? -14.487 1.846 -15.778 1.00 91.88 320 VAL A N 1
ATOM 2537 C CA . VAL A 1 320 ? -14.043 3.247 -15.834 1.00 91.88 320 VAL A CA 1
ATOM 2538 C C . VAL A 1 320 ? -15.090 4.124 -16.528 1.00 91.88 320 VAL A C 1
ATOM 2540 O O . VAL A 1 320 ? -15.503 5.145 -15.977 1.00 91.88 320 VAL A O 1
ATOM 2543 N N . LEU A 1 321 ? -15.576 3.705 -17.699 1.00 91.06 321 LEU A N 1
ATOM 2544 C CA . LEU A 1 321 ? -16.584 4.425 -18.480 1.00 91.06 321 LEU A CA 1
ATOM 2545 C C . LEU A 1 321 ? -17.904 4.554 -17.729 1.00 91.06 321 LEU A C 1
ATOM 2547 O O . LEU A 1 321 ? -18.491 5.628 -17.743 1.00 91.06 321 LEU A O 1
ATOM 2551 N N . SER A 1 322 ? -18.338 3.516 -17.009 1.00 92.19 322 SER A N 1
ATOM 2552 C CA . SER A 1 322 ? -19.546 3.589 -16.185 1.00 92.19 322 SER A CA 1
ATOM 2553 C C . SER A 1 322 ? -19.465 4.723 -15.161 1.00 92.19 322 SER A C 1
ATOM 2555 O O . SER A 1 322 ? -20.452 5.429 -14.962 1.00 92.19 322 SER A O 1
ATOM 2557 N N . LYS A 1 323 ? -18.291 4.944 -14.551 1.00 92.12 323 LYS A N 1
ATOM 2558 C CA . LYS A 1 323 ? -18.085 6.052 -13.610 1.00 92.12 323 LYS A CA 1
ATOM 2559 C C . LYS A 1 323 ? -17.969 7.406 -14.296 1.00 92.12 323 LYS A C 1
ATOM 2561 O O . LYS A 1 323 ? -18.500 8.381 -13.777 1.00 92.12 323 LYS A O 1
ATOM 2566 N N . ILE A 1 324 ? -17.325 7.473 -15.456 1.00 91.44 324 ILE A N 1
ATOM 2567 C CA . ILE A 1 324 ? -17.268 8.691 -16.275 1.00 91.44 324 ILE A CA 1
ATOM 2568 C C . ILE A 1 324 ? -18.685 9.127 -16.688 1.00 91.44 324 ILE A C 1
ATOM 2570 O O . ILE A 1 324 ? -19.046 10.284 -16.484 1.00 91.44 324 ILE A O 1
ATOM 2574 N N . GLU A 1 325 ? -19.505 8.196 -17.186 1.00 90.50 325 GLU A N 1
ATOM 2575 C CA . GLU A 1 325 ? -20.897 8.432 -17.594 1.00 90.50 325 GLU A CA 1
ATOM 2576 C C . GLU A 1 325 ? -21.779 8.846 -16.402 1.00 90.50 325 GLU A C 1
ATOM 2578 O O . GLU A 1 325 ? -22.540 9.806 -16.513 1.00 90.50 325 GLU A O 1
ATOM 2583 N N . GLU A 1 326 ? -21.645 8.183 -15.244 1.00 91.06 326 GLU A N 1
ATOM 2584 C CA . GLU A 1 326 ? -22.367 8.537 -14.007 1.00 91.06 326 GLU A CA 1
ATOM 2585 C C . GLU A 1 326 ? -22.078 9.978 -13.555 1.00 91.06 326 GLU A C 1
ATOM 2587 O O . GLU A 1 326 ? -22.969 10.667 -13.064 1.00 91.06 326 GLU A O 1
ATOM 2592 N N . GLN A 1 327 ? -20.844 10.447 -13.753 1.00 93.88 327 GLN A N 1
ATOM 2593 C CA . GLN A 1 327 ? -20.417 11.805 -13.405 1.00 93.88 327 GLN A CA 1
ATOM 2594 C C . GLN A 1 327 ? -20.696 12.834 -14.517 1.00 93.88 327 GLN A C 1
ATOM 2596 O O . GLN A 1 327 ? -20.333 14.000 -14.375 1.00 93.88 327 GLN A O 1
ATOM 2601 N N . GLY A 1 328 ? -21.314 12.431 -15.635 1.00 92.38 328 GLY A N 1
ATOM 2602 C CA . GLY A 1 328 ? -21.566 13.311 -16.782 1.00 92.38 328 GLY A CA 1
ATOM 2603 C C . GLY A 1 328 ? -20.290 13.795 -17.484 1.00 92.38 328 GLY A C 1
ATOM 2604 O O . GLY A 1 328 ? -20.304 14.836 -18.141 1.00 92.38 328 GLY A O 1
ATOM 2605 N N . LEU A 1 329 ? -19.183 13.067 -17.323 1.00 92.12 329 LEU A N 1
ATOM 2606 C CA . LEU A 1 329 ? -17.892 13.372 -17.931 1.00 92.12 329 LEU A CA 1
ATOM 2607 C C . LEU A 1 329 ? -17.766 12.700 -19.305 1.00 92.12 329 LEU A C 1
ATOM 2609 O O . LEU A 1 329 ? -18.459 11.735 -19.617 1.00 92.12 329 LEU A O 1
ATOM 2613 N N . ILE A 1 330 ? -16.849 13.207 -20.131 1.00 85.81 330 ILE A N 1
ATOM 2614 C CA . ILE A 1 330 ? -16.546 12.655 -21.457 1.00 85.81 330 ILE A CA 1
ATOM 2615 C C . ILE A 1 330 ? -15.060 12.268 -21.486 1.00 85.81 330 ILE A C 1
ATOM 2617 O O . ILE A 1 330 ? -14.229 13.083 -21.078 1.00 85.81 330 ILE A O 1
ATOM 2621 N N . PRO A 1 331 ? -14.693 11.056 -21.954 1.00 86.12 331 PRO A N 1
ATOM 2622 C CA . PRO A 1 331 ? -13.293 10.668 -22.090 1.00 86.12 331 PRO A CA 1
ATOM 2623 C C . PRO A 1 331 ? -12.535 11.593 -23.045 1.00 86.12 331 PRO A C 1
ATOM 2625 O O . PRO A 1 331 ? -13.049 11.947 -24.107 1.00 86.12 331 PRO A O 1
ATOM 2628 N N . ASN A 1 332 ? -11.293 11.925 -22.692 1.00 88.06 332 ASN A N 1
ATOM 2629 C CA . ASN A 1 332 ? -10.397 12.666 -23.576 1.00 88.06 332 ASN A CA 1
ATOM 2630 C C . ASN A 1 332 ? -10.047 11.852 -24.829 1.00 88.06 332 ASN A C 1
ATOM 2632 O O . ASN A 1 332 ? -10.042 10.620 -24.807 1.00 88.06 332 ASN A O 1
ATOM 2636 N N . GLU A 1 333 ? -9.693 12.558 -25.901 1.00 88.69 333 GLU A N 1
ATOM 2637 C CA . GLU A 1 333 ? -9.130 11.931 -27.095 1.00 88.69 333 GLU A CA 1
ATOM 2638 C C . GLU A 1 333 ? -7.765 11.281 -26.795 1.00 88.69 333 GLU A C 1
ATOM 2640 O O . GLU A 1 333 ? -7.036 11.758 -25.912 1.00 88.69 333 GLU A O 1
ATOM 2645 N N . PRO A 1 334 ? -7.389 10.212 -27.526 1.00 87.88 334 PRO A N 1
ATOM 2646 C CA . PRO A 1 334 ? -6.072 9.603 -27.404 1.00 87.88 334 PRO A CA 1
ATOM 2647 C C . PRO A 1 334 ? -4.945 10.629 -27.559 1.00 87.88 334 PRO A C 1
ATOM 2649 O O . PRO A 1 334 ? -5.007 11.542 -28.385 1.00 87.88 334 PRO A O 1
ATOM 2652 N N . ALA A 1 335 ? -3.885 10.464 -26.768 1.00 94.38 335 ALA A N 1
ATOM 2653 C CA . ALA A 1 335 ? -2.709 11.317 -26.878 1.00 94.38 335 ALA A CA 1
ATOM 2654 C C . ALA A 1 335 ? -2.016 11.138 -28.242 1.00 94.38 335 ALA A C 1
ATOM 2656 O O . ALA A 1 335 ? -2.086 10.076 -28.862 1.00 94.38 335 ALA A O 1
ATOM 2657 N N . ASP A 1 336 ? -1.300 12.166 -28.701 1.00 95.12 336 ASP A N 1
ATOM 2658 C CA . ASP A 1 336 ? -0.549 12.085 -29.952 1.00 95.12 336 ASP A CA 1
ATOM 2659 C C . ASP A 1 336 ? 0.592 11.052 -29.868 1.00 95.12 336 ASP A C 1
ATOM 2661 O O . ASP A 1 336 ? 1.123 10.755 -28.793 1.00 95.12 336 ASP A O 1
ATOM 2665 N N . ARG A 1 337 ? 1.023 10.535 -31.026 1.00 95.94 337 ARG A N 1
ATOM 2666 C CA . ARG A 1 337 ? 2.028 9.460 -31.102 1.00 95.94 337 ARG A CA 1
ATOM 2667 C C . ARG A 1 337 ? 3.350 9.809 -30.408 1.00 95.94 337 ARG A C 1
ATOM 2669 O O . ARG A 1 337 ? 3.965 8.927 -29.812 1.00 95.94 337 ARG A O 1
ATOM 2676 N N . ARG A 1 338 ? 3.797 11.073 -30.431 1.00 96.75 338 ARG A N 1
ATOM 2677 C CA . ARG A 1 338 ? 5.044 11.469 -29.747 1.00 96.75 338 ARG A CA 1
ATOM 2678 C C . ARG A 1 338 ? 4.877 11.421 -28.234 1.00 96.75 338 ARG A C 1
ATOM 2680 O O . ARG A 1 338 ? 5.781 10.961 -27.537 1.00 96.75 338 ARG A O 1
ATOM 2687 N N . THR A 1 339 ? 3.729 11.867 -27.731 1.00 97.19 339 THR A N 1
ATOM 2688 C CA . THR A 1 339 ? 3.397 11.765 -26.307 1.00 97.19 339 THR A CA 1
ATOM 2689 C C . THR A 1 339 ? 3.263 10.307 -25.873 1.00 97.19 339 THR A C 1
ATOM 2691 O O . THR A 1 339 ? 3.807 9.939 -24.830 1.00 97.19 339 THR A O 1
ATOM 2694 N N . LEU A 1 340 ? 2.608 9.465 -26.679 1.00 96.25 340 LEU A N 1
ATOM 2695 C CA . LEU A 1 340 ? 2.414 8.045 -26.374 1.00 96.25 340 LEU A CA 1
ATOM 2696 C C . LEU A 1 340 ? 3.737 7.288 -26.236 1.00 96.25 340 LEU A C 1
ATOM 2698 O O . LEU A 1 340 ? 3.960 6.679 -25.193 1.00 96.25 340 LEU A O 1
ATOM 2702 N N . ILE A 1 341 ? 4.645 7.368 -27.218 1.00 97.94 341 ILE A N 1
ATOM 2703 C CA . ILE A 1 341 ? 5.932 6.660 -27.112 1.00 97.94 341 ILE A CA 1
ATOM 2704 C C . ILE A 1 341 ? 6.775 7.174 -25.945 1.00 97.94 341 ILE A C 1
ATOM 2706 O O . ILE A 1 341 ? 7.443 6.395 -25.274 1.00 97.94 341 ILE A O 1
ATOM 2710 N N . ARG A 1 342 ? 6.730 8.480 -25.652 1.00 98.06 342 ARG A N 1
ATOM 2711 C CA . ARG A 1 342 ? 7.450 9.028 -24.498 1.00 98.06 342 ARG A CA 1
ATOM 2712 C C . ARG A 1 342 ? 6.933 8.441 -23.185 1.00 98.06 342 ARG A C 1
ATOM 2714 O O . ARG A 1 342 ? 7.759 8.069 -22.357 1.00 98.06 342 ARG A O 1
ATOM 2721 N N . ARG A 1 343 ? 5.610 8.388 -22.993 1.00 97.75 343 ARG A N 1
ATOM 2722 C CA . ARG A 1 343 ? 4.988 7.807 -21.791 1.00 97.75 343 ARG A CA 1
ATOM 2723 C C . ARG A 1 343 ? 5.321 6.324 -21.680 1.00 97.75 343 ARG A C 1
ATOM 2725 O O . ARG A 1 343 ? 5.939 5.934 -20.703 1.00 97.75 343 ARG A O 1
ATOM 2732 N N . LEU A 1 344 ? 5.066 5.555 -22.740 1.00 97.25 344 LEU A N 1
ATOM 2733 C CA . LEU A 1 344 ? 5.359 4.122 -22.788 1.00 97.25 344 LEU A CA 1
ATOM 2734 C C . LEU A 1 344 ? 6.803 3.787 -22.404 1.00 97.25 344 LEU A C 1
ATOM 2736 O O . LEU A 1 344 ? 7.028 2.935 -21.551 1.00 97.25 344 LEU A O 1
ATOM 2740 N N . THR A 1 345 ? 7.794 4.442 -23.014 1.00 97.81 345 THR A N 1
ATOM 2741 C CA . THR A 1 345 ? 9.199 4.106 -22.743 1.00 97.81 345 THR A CA 1
ATOM 2742 C C . THR A 1 345 ? 9.609 4.499 -21.322 1.00 97.81 345 THR A C 1
ATOM 2744 O O . THR A 1 345 ? 10.349 3.750 -20.681 1.00 97.81 345 THR A O 1
ATOM 2747 N N . LEU A 1 346 ? 9.107 5.625 -20.799 1.00 97.62 346 LEU A N 1
ATOM 2748 C CA . LEU A 1 346 ? 9.373 6.034 -19.417 1.00 97.62 346 LEU A CA 1
ATOM 2749 C C . LEU A 1 346 ? 8.712 5.092 -18.411 1.00 97.62 346 LEU A C 1
ATOM 2751 O O . LEU A 1 346 ? 9.372 4.697 -17.457 1.00 97.62 346 LEU A O 1
ATOM 2755 N N . ASP A 1 347 ? 7.461 4.707 -18.646 1.00 97.00 347 ASP A N 1
ATOM 2756 C CA . ASP A 1 347 ? 6.704 3.845 -17.740 1.00 97.00 347 ASP A CA 1
ATOM 2757 C C . ASP A 1 347 ? 7.264 2.416 -17.732 1.00 97.00 347 ASP A C 1
ATOM 2759 O O . ASP A 1 347 ? 7.399 1.808 -16.675 1.00 97.00 347 ASP A O 1
ATOM 2763 N N . LEU A 1 348 ? 7.637 1.879 -18.900 1.00 96.94 348 LEU A N 1
ATOM 2764 C CA . LEU A 1 348 ? 8.108 0.496 -19.008 1.00 96.94 348 LEU A CA 1
ATOM 2765 C C . LEU A 1 348 ? 9.605 0.339 -18.744 1.00 96.94 348 LEU A C 1
ATOM 2767 O O . LEU A 1 348 ? 10.022 -0.725 -18.309 1.00 96.94 348 LEU A O 1
ATOM 2771 N N . THR A 1 349 ? 10.435 1.351 -19.014 1.00 96.12 349 THR A N 1
ATOM 2772 C CA . THR A 1 349 ? 11.905 1.208 -18.924 1.00 96.12 349 THR A CA 1
ATOM 2773 C C . THR A 1 349 ? 12.595 2.285 -18.091 1.00 96.12 349 THR A C 1
ATOM 2775 O O . THR A 1 349 ? 13.803 2.212 -17.873 1.00 96.12 349 THR A O 1
ATOM 2778 N N . GLY A 1 350 ? 11.872 3.313 -17.640 1.00 95.94 350 GLY A N 1
ATOM 2779 C CA . GLY A 1 350 ? 12.437 4.443 -16.897 1.00 95.94 350 GLY A CA 1
ATOM 2780 C C . GLY A 1 350 ? 13.288 5.403 -17.719 1.00 95.94 350 GLY A C 1
ATOM 2781 O O . GLY A 1 350 ? 13.844 6.347 -17.160 1.00 95.94 350 GLY A O 1
ATOM 2782 N N . LEU A 1 351 ? 13.415 5.179 -19.028 1.00 94.81 351 LEU A N 1
ATOM 2783 C CA . LEU A 1 351 ? 14.259 5.969 -19.919 1.00 94.81 351 LEU A CA 1
ATOM 2784 C C . LEU A 1 351 ? 13.424 6.625 -21.025 1.00 94.81 351 LEU A C 1
ATOM 2786 O O . LEU A 1 351 ? 12.402 6.085 -21.442 1.00 94.81 351 LEU A O 1
ATOM 2790 N N . PRO A 1 352 ? 13.824 7.804 -21.527 1.00 97.12 352 PRO A N 1
ATOM 2791 C CA . PRO A 1 352 ? 13.166 8.394 -22.684 1.00 97.12 352 PRO A CA 1
ATOM 2792 C C . PRO A 1 352 ? 13.477 7.590 -23.963 1.00 97.12 352 PRO A C 1
ATOM 2794 O O . PRO A 1 352 ? 14.560 7.008 -24.068 1.00 97.12 352 PRO A O 1
ATOM 2797 N N . PRO A 1 353 ? 12.582 7.601 -24.971 1.00 97.56 353 PRO A N 1
ATOM 2798 C CA . PRO A 1 353 ? 12.880 7.011 -26.272 1.00 97.56 353 PRO A CA 1
ATOM 2799 C C . PRO A 1 353 ? 13.966 7.808 -27.006 1.00 97.56 353 PRO A C 1
ATOM 2801 O O . PRO A 1 353 ? 14.086 9.027 -26.855 1.00 97.56 353 PRO A O 1
ATOM 2804 N N . THR A 1 354 ? 14.738 7.126 -27.846 1.00 97.00 354 THR A N 1
ATOM 2805 C CA . THR A 1 354 ? 15.693 7.757 -28.764 1.00 97.00 354 THR A CA 1
ATOM 2806 C C . THR A 1 354 ? 14.967 8.489 -29.899 1.00 97.00 354 THR A C 1
ATOM 2808 O O . THR A 1 354 ? 13.845 8.120 -30.258 1.00 97.00 354 THR A O 1
ATOM 2811 N N . PRO A 1 355 ? 15.595 9.497 -30.535 1.00 97.81 355 PRO A N 1
ATOM 2812 C CA . PRO A 1 355 ? 15.011 10.162 -31.700 1.00 97.81 355 PRO A CA 1
ATOM 2813 C C . PRO A 1 355 ? 14.612 9.192 -32.821 1.00 97.81 355 PRO A C 1
ATOM 2815 O O . PRO A 1 355 ? 13.581 9.387 -33.457 1.00 97.81 355 PRO A O 1
ATOM 2818 N N . GLN A 1 356 ? 15.396 8.131 -33.036 1.00 97.69 356 GLN A N 1
ATOM 2819 C CA . GLN A 1 356 ? 15.126 7.118 -34.056 1.00 97.69 356 GLN A CA 1
ATOM 2820 C C . GLN A 1 356 ? 13.876 6.298 -33.728 1.00 97.69 356 GLN A C 1
ATOM 2822 O O . GLN A 1 356 ? 13.057 6.076 -34.612 1.00 97.69 356 GLN A O 1
ATOM 2827 N N . GLU A 1 357 ? 13.699 5.887 -32.470 1.00 96.94 357 GLU A N 1
ATOM 2828 C CA . GLU A 1 357 ? 12.490 5.177 -32.032 1.00 96.94 357 GLU A CA 1
ATOM 2829 C C . GLU A 1 357 ? 11.245 6.066 -32.133 1.00 96.94 357 GLU A C 1
ATOM 2831 O O . GLU A 1 357 ? 10.188 5.585 -32.536 1.00 96.94 357 GLU A O 1
ATOM 2836 N N . ILE A 1 358 ? 11.368 7.365 -31.822 1.00 97.81 358 ILE A N 1
ATOM 2837 C CA . ILE A 1 358 ? 10.270 8.328 -31.994 1.00 97.81 358 ILE A CA 1
ATOM 2838 C C . ILE A 1 358 ? 9.877 8.419 -33.466 1.00 97.81 358 ILE A C 1
ATOM 2840 O O . ILE A 1 358 ? 8.697 8.288 -33.774 1.00 97.81 358 ILE A O 1
ATOM 2844 N N . SER A 1 359 ? 10.836 8.648 -34.368 1.00 97.56 359 SER A N 1
ATOM 2845 C CA . SER A 1 359 ? 10.559 8.719 -35.807 1.00 97.56 359 SER A CA 1
ATOM 2846 C C . SER A 1 359 ? 9.937 7.426 -36.322 1.00 97.56 359 SER A C 1
ATOM 2848 O O . SER A 1 359 ? 8.893 7.486 -36.964 1.00 97.56 359 SER A O 1
ATOM 2850 N N . ALA A 1 360 ? 10.510 6.271 -35.964 1.00 97.00 360 ALA A N 1
ATOM 2851 C CA . ALA A 1 360 ? 9.998 4.967 -36.368 1.00 97.00 360 ALA A CA 1
ATOM 2852 C C . ALA A 1 360 ? 8.535 4.780 -35.952 1.00 97.00 360 ALA A C 1
ATOM 2854 O O . ALA A 1 360 ? 7.711 4.449 -36.793 1.00 97.00 360 ALA A O 1
ATOM 2855 N N . PHE A 1 361 ? 8.183 5.065 -34.694 1.00 97.69 361 PHE A N 1
ATOM 2856 C CA . PHE A 1 361 ? 6.799 4.939 -34.246 1.00 97.69 361 PHE A CA 1
ATOM 2857 C C . PHE A 1 361 ? 5.882 5.998 -34.856 1.00 97.69 361 PHE A C 1
ATOM 2859 O O . PHE A 1 361 ? 4.769 5.685 -35.250 1.00 97.69 361 PHE A O 1
ATOM 2866 N N . VAL A 1 362 ? 6.292 7.262 -34.940 1.00 97.38 362 VAL A N 1
ATOM 2867 C CA . VAL A 1 362 ? 5.426 8.333 -35.465 1.00 97.38 362 VAL A CA 1
ATOM 2868 C C . VAL A 1 362 ? 5.077 8.109 -36.938 1.00 97.38 362 VAL A C 1
ATOM 2870 O O . VAL A 1 362 ? 3.959 8.427 -37.337 1.00 97.38 362 VAL A O 1
ATOM 2873 N N . GLU A 1 363 ? 6.007 7.562 -37.719 1.00 96.94 363 GLU A N 1
ATOM 2874 C CA . GLU A 1 363 ? 5.838 7.280 -39.150 1.00 96.94 363 GLU A CA 1
ATOM 2875 C C . GLU A 1 363 ? 5.178 5.919 -39.422 1.00 96.94 363 GLU A C 1
ATOM 2877 O O . GLU A 1 363 ? 4.733 5.668 -40.543 1.00 96.94 363 GLU A O 1
ATOM 2882 N N . ASP A 1 364 ? 5.083 5.050 -38.412 1.00 96.31 364 ASP A N 1
ATOM 2883 C CA . ASP A 1 364 ? 4.455 3.742 -38.549 1.00 96.31 364 ASP A CA 1
ATOM 2884 C C . ASP A 1 364 ? 2.929 3.859 -38.699 1.00 96.31 364 ASP A C 1
ATOM 2886 O O . ASP A 1 364 ? 2.229 4.400 -37.840 1.00 96.31 364 ASP A O 1
ATOM 2890 N N . THR A 1 365 ? 2.416 3.333 -39.811 1.00 94.50 365 THR A N 1
ATOM 2891 C CA . THR A 1 365 ? 0.992 3.359 -40.181 1.00 94.50 365 THR A CA 1
ATOM 2892 C C . THR A 1 365 ? 0.303 2.011 -40.000 1.00 94.50 365 THR A C 1
ATOM 2894 O O . THR A 1 365 ? -0.885 1.896 -40.311 1.00 94.50 365 THR A O 1
ATOM 2897 N N . HIS A 1 366 ? 1.012 0.993 -39.502 1.00 96.19 366 HIS A N 1
ATOM 2898 C CA . HIS A 1 366 ? 0.388 -0.278 -39.164 1.00 96.19 366 HIS A CA 1
ATOM 2899 C C . HIS A 1 366 ? -0.648 -0.087 -38.051 1.00 96.19 366 HIS A C 1
ATOM 2901 O O . HIS A 1 366 ? -0.489 0.747 -37.155 1.00 96.19 366 HIS A O 1
ATOM 2907 N N . ILE A 1 367 ? -1.729 -0.865 -38.130 1.00 92.69 367 ILE A N 1
ATOM 2908 C CA . ILE A 1 367 ? -2.840 -0.791 -37.175 1.00 92.69 367 ILE A CA 1
ATOM 2909 C C . ILE A 1 367 ? -2.411 -1.197 -35.758 1.00 92.69 367 ILE A C 1
ATOM 2911 O O . ILE A 1 367 ? -2.964 -0.687 -34.796 1.00 92.69 367 ILE A O 1
ATOM 2915 N N . ASP A 1 368 ? -1.395 -2.053 -35.654 1.00 94.81 368 ASP A N 1
ATOM 2916 C CA . ASP A 1 368 ? -0.819 -2.617 -34.431 1.00 94.81 368 ASP A CA 1
ATOM 2917 C C . ASP A 1 368 ? 0.517 -1.956 -34.034 1.00 94.81 368 ASP A C 1
ATOM 2919 O O . ASP A 1 368 ? 1.295 -2.496 -33.246 1.00 94.81 368 ASP A O 1
ATOM 2923 N N . ALA A 1 369 ? 0.835 -0.783 -34.594 1.00 96.06 369 ALA A N 1
ATOM 2924 C CA . ALA A 1 369 ? 2.110 -0.108 -34.343 1.00 96.06 369 ALA A CA 1
ATOM 2925 C C . ALA A 1 369 ? 2.340 0.215 -32.852 1.00 96.06 369 ALA A C 1
ATOM 2927 O O . ALA A 1 369 ? 3.483 0.282 -32.397 1.00 96.06 369 ALA A O 1
ATOM 2928 N N . TYR A 1 370 ? 1.269 0.459 -32.089 1.00 95.06 370 TYR A N 1
ATOM 2929 C CA . TYR A 1 370 ? 1.357 0.727 -30.652 1.00 95.06 370 TYR A CA 1
ATOM 2930 C C . TYR A 1 370 ? 1.749 -0.541 -29.888 1.00 95.06 370 TYR A C 1
ATOM 2932 O O . TYR A 1 370 ? 2.707 -0.525 -29.115 1.00 95.06 370 TYR A O 1
ATOM 2940 N N . GLU A 1 371 ? 1.072 -1.647 -30.174 1.00 95.50 371 GLU A N 1
ATOM 2941 C CA . GLU A 1 371 ? 1.297 -2.967 -29.593 1.00 95.50 371 GLU A CA 1
ATOM 2942 C C . GLU A 1 371 ? 2.718 -3.456 -29.887 1.00 95.50 371 GLU A C 1
ATOM 2944 O O . GLU A 1 371 ? 3.415 -3.894 -28.977 1.00 95.50 371 GLU A O 1
ATOM 2949 N N . GLN A 1 372 ? 3.216 -3.264 -31.112 1.00 97.12 372 GLN A N 1
ATOM 2950 C CA . GLN A 1 372 ? 4.599 -3.607 -31.458 1.00 97.12 372 GLN A CA 1
ATOM 2951 C C . GLN A 1 372 ? 5.630 -2.825 -30.627 1.00 97.12 372 GLN A C 1
ATOM 2953 O O . GLN A 1 372 ? 6.677 -3.366 -30.254 1.00 97.12 372 GLN A O 1
ATOM 2958 N N . VAL A 1 373 ? 5.362 -1.550 -30.313 1.00 97.50 373 VAL A N 1
ATOM 2959 C CA . VAL A 1 373 ? 6.226 -0.773 -29.411 1.00 97.50 373 VAL A CA 1
ATOM 2960 C C . VAL A 1 373 ? 6.152 -1.321 -27.990 1.00 97.50 373 VAL A C 1
ATOM 2962 O O . VAL A 1 373 ? 7.203 -1.449 -27.361 1.00 97.50 373 VAL A O 1
ATOM 2965 N N . VAL A 1 374 ? 4.959 -1.660 -27.497 1.00 97.44 374 VAL A N 1
ATOM 2966 C CA . VAL A 1 374 ? 4.769 -2.266 -26.170 1.00 97.44 374 VAL A CA 1
ATOM 2967 C C . VAL A 1 374 ? 5.538 -3.584 -26.067 1.00 97.44 374 VAL A C 1
ATOM 2969 O O . VAL A 1 374 ? 6.381 -3.714 -25.181 1.00 97.44 374 VAL A O 1
ATOM 2972 N N . ASP A 1 375 ? 5.349 -4.509 -27.008 1.00 97.25 375 ASP A N 1
ATOM 2973 C CA . ASP A 1 375 ? 6.020 -5.814 -27.029 1.00 97.25 375 ASP A CA 1
ATOM 2974 C C . ASP A 1 375 ? 7.543 -5.672 -27.056 1.00 97.25 375 ASP A C 1
ATOM 2976 O O . ASP A 1 375 ? 8.266 -6.337 -26.311 1.00 97.25 375 ASP A O 1
ATOM 2980 N N . ARG A 1 376 ? 8.055 -4.746 -27.874 1.00 96.62 376 ARG A N 1
ATOM 2981 C CA . ARG A 1 376 ? 9.489 -4.445 -27.946 1.00 96.62 376 ARG A CA 1
ATOM 2982 C C . ARG A 1 376 ? 10.040 -3.918 -26.619 1.00 96.62 376 ARG A C 1
ATOM 2984 O O . ARG A 1 376 ? 11.172 -4.247 -26.264 1.00 96.62 376 ARG A O 1
ATOM 2991 N N . LEU A 1 377 ? 9.284 -3.072 -25.916 1.00 97.44 377 LEU A N 1
ATOM 2992 C CA . LEU A 1 377 ? 9.688 -2.516 -24.623 1.00 97.44 377 LEU A CA 1
ATOM 2993 C C . LEU A 1 377 ? 9.626 -3.572 -23.515 1.00 97.44 377 LEU A C 1
ATOM 2995 O O . LEU A 1 377 ? 10.567 -3.651 -22.731 1.00 97.44 377 LEU A O 1
ATOM 2999 N N . LEU A 1 378 ? 8.587 -4.411 -23.487 1.00 96.25 378 LEU A N 1
ATOM 3000 C CA . LEU A 1 378 ? 8.464 -5.528 -22.543 1.00 96.25 378 LEU A CA 1
ATOM 3001 C C . LEU A 1 378 ? 9.556 -6.589 -22.754 1.00 96.25 378 LEU A C 1
ATOM 3003 O O . LEU A 1 378 ? 10.064 -7.149 -21.789 1.00 96.25 378 LEU A O 1
ATOM 3007 N N . ALA A 1 379 ? 9.973 -6.829 -24.001 1.00 95.56 379 ALA A N 1
ATOM 3008 C CA . ALA A 1 379 ? 11.058 -7.757 -24.329 1.00 95.56 379 ALA A CA 1
ATOM 3009 C C . ALA A 1 379 ? 12.469 -7.209 -24.022 1.00 95.56 379 ALA A C 1
ATOM 3011 O O . ALA A 1 379 ? 13.457 -7.942 -24.110 1.00 95.56 379 ALA A O 1
ATOM 3012 N N . SER A 1 380 ? 12.601 -5.918 -23.703 1.00 94.44 380 SER A N 1
ATOM 3013 C CA . SER A 1 380 ? 13.889 -5.308 -23.370 1.00 94.44 380 SER A CA 1
ATOM 3014 C C . SER A 1 380 ? 14.294 -5.653 -21.929 1.00 94.44 380 SER A C 1
ATOM 3016 O O . SER A 1 380 ? 13.496 -5.428 -21.026 1.00 94.44 380 SER A O 1
ATOM 3018 N N . PRO A 1 381 ? 15.558 -6.036 -21.650 1.00 92.06 381 PRO A N 1
ATOM 3019 C CA . PRO A 1 381 ? 16.033 -6.294 -20.281 1.00 92.06 381 PRO A CA 1
ATOM 3020 C C . PRO A 1 381 ? 15.803 -5.133 -19.301 1.00 92.06 381 PRO A C 1
ATOM 3022 O O . PRO A 1 381 ? 15.612 -5.344 -18.104 1.00 92.06 381 PRO A O 1
ATOM 3025 N N . ARG A 1 382 ? 15.774 -3.903 -19.834 1.00 94.12 382 ARG A N 1
ATOM 3026 C CA . ARG A 1 382 ? 15.510 -2.669 -19.080 1.00 94.12 382 ARG A CA 1
ATOM 3027 C C . ARG A 1 382 ? 14.124 -2.634 -18.440 1.00 94.12 382 ARG A C 1
ATOM 3029 O O . ARG A 1 382 ? 13.927 -1.874 -17.497 1.00 94.12 382 ARG A O 1
ATOM 3036 N N . TYR A 1 383 ? 13.174 -3.414 -18.958 1.00 96.62 383 TYR A N 1
ATOM 3037 C CA . TYR A 1 383 ? 11.849 -3.541 -18.367 1.00 96.62 383 TYR A CA 1
ATOM 3038 C C . TYR A 1 383 ? 11.945 -4.102 -16.947 1.00 96.62 383 TYR A C 1
ATOM 3040 O O . TYR A 1 383 ? 11.568 -3.425 -15.991 1.00 96.62 383 TYR A O 1
ATOM 3048 N N . GLY A 1 384 ? 12.552 -5.281 -16.783 1.00 95.81 384 GLY A N 1
ATOM 3049 C CA . GLY A 1 384 ? 12.788 -5.878 -15.472 1.00 95.81 384 GLY A CA 1
ATOM 3050 C C . GLY A 1 384 ? 13.633 -4.979 -14.573 1.00 95.81 384 GLY A C 1
ATOM 3051 O O . GLY A 1 384 ? 13.270 -4.765 -13.420 1.00 95.81 384 GLY A O 1
ATOM 3052 N N . GLU A 1 385 ? 14.707 -4.374 -15.088 1.00 95.38 385 GLU A N 1
ATOM 3053 C CA . GLU A 1 385 ? 15.527 -3.423 -14.315 1.00 95.38 385 GLU A CA 1
ATOM 3054 C C . GLU A 1 385 ? 14.692 -2.263 -13.748 1.00 95.38 385 GLU A C 1
ATOM 3056 O O . GLU A 1 385 ? 14.839 -1.903 -12.581 1.00 95.38 385 GLU A O 1
ATOM 3061 N N . HIS A 1 386 ? 13.796 -1.680 -14.551 1.00 96.31 386 HIS A N 1
ATOM 3062 C CA . HIS A 1 386 ? 12.958 -0.568 -14.120 1.00 96.31 386 HIS A CA 1
ATOM 3063 C C . HIS A 1 386 ? 11.856 -0.985 -13.144 1.00 96.31 386 HIS A C 1
ATOM 3065 O O . HIS A 1 386 ? 11.691 -0.337 -12.103 1.00 96.31 386 HIS A O 1
ATOM 3071 N N . MET A 1 387 ? 11.113 -2.039 -13.489 1.00 95.62 387 MET A N 1
ATOM 3072 C CA . MET A 1 387 ? 9.918 -2.482 -12.765 1.00 95.62 387 MET A CA 1
ATOM 3073 C C . MET A 1 387 ? 10.245 -3.050 -11.389 1.00 95.62 387 MET A C 1
ATOM 3075 O O . MET A 1 387 ? 9.473 -2.896 -10.445 1.00 95.62 387 MET A O 1
ATOM 3079 N N . THR A 1 388 ? 11.411 -3.676 -11.250 1.00 96.81 388 THR A N 1
ATOM 3080 C CA . THR A 1 388 ? 11.825 -4.293 -9.990 1.00 96.81 388 THR A CA 1
ATOM 3081 C C . THR A 1 388 ? 12.293 -3.303 -8.939 1.00 96.81 388 THR A C 1
ATOM 3083 O O . THR A 1 388 ? 12.338 -3.686 -7.779 1.00 96.81 388 THR A O 1
ATOM 3086 N N . ARG A 1 389 ? 12.600 -2.039 -9.262 1.00 94.88 389 ARG A N 1
ATOM 3087 C CA . ARG A 1 389 ? 13.158 -1.083 -8.278 1.00 94.88 389 ARG A CA 1
ATOM 3088 C C . ARG A 1 389 ? 12.311 -0.986 -7.009 1.00 94.88 389 ARG A C 1
ATOM 3090 O O . ARG A 1 389 ? 12.831 -1.150 -5.914 1.00 94.88 389 ARG A O 1
ATOM 3097 N N . THR A 1 390 ? 10.997 -0.826 -7.162 1.00 95.00 390 THR A N 1
ATOM 3098 C CA . THR A 1 390 ? 10.066 -0.770 -6.026 1.00 95.00 390 THR A CA 1
ATOM 3099 C C . THR A 1 390 ? 9.984 -2.102 -5.281 1.00 95.00 390 THR A C 1
ATOM 3101 O O . THR A 1 390 ? 9.848 -2.110 -4.060 1.00 95.00 390 THR A O 1
ATOM 3104 N N . TRP A 1 391 ? 10.108 -3.232 -5.987 1.00 96.94 391 TRP A N 1
ATOM 3105 C CA . TRP A 1 391 ? 10.182 -4.547 -5.348 1.00 96.94 391 TRP A CA 1
ATOM 3106 C C . TRP A 1 391 ? 11.459 -4.706 -4.521 1.00 96.94 391 TRP A C 1
ATOM 3108 O O . TRP A 1 391 ? 11.406 -5.174 -3.389 1.00 96.94 391 TRP A O 1
ATOM 3118 N N . LEU A 1 392 ? 12.606 -4.303 -5.069 1.00 97.06 392 LEU A N 1
ATOM 3119 C CA . LEU A 1 392 ? 13.900 -4.349 -4.393 1.00 97.06 392 LEU A CA 1
ATOM 3120 C C . LEU A 1 392 ? 13.873 -3.496 -3.119 1.00 97.06 392 LEU A C 1
ATOM 3122 O O . LEU A 1 392 ? 14.326 -3.970 -2.079 1.00 97.06 392 LEU A O 1
ATOM 3126 N N . ASP A 1 393 ? 13.273 -2.304 -3.174 1.00 95.75 393 ASP A N 1
ATOM 3127 C CA . ASP A 1 393 ? 13.072 -1.443 -2.003 1.00 95.75 393 ASP A CA 1
ATOM 3128 C C . ASP A 1 393 ? 12.169 -2.117 -0.956 1.00 95.75 393 ASP A C 1
ATOM 3130 O O . ASP A 1 393 ? 12.528 -2.202 0.220 1.00 95.75 393 ASP A O 1
ATOM 3134 N N . ALA A 1 394 ? 11.022 -2.662 -1.377 1.00 96.25 394 ALA A N 1
ATOM 3135 C CA . ALA A 1 394 ? 10.081 -3.357 -0.494 1.00 96.25 394 ALA A CA 1
ATOM 3136 C C . ALA A 1 394 ? 10.705 -4.603 0.164 1.00 96.25 394 ALA A C 1
ATOM 3138 O O . ALA A 1 394 ? 10.475 -4.890 1.339 1.00 96.25 394 ALA A O 1
ATOM 3139 N N . ALA A 1 395 ? 11.551 -5.314 -0.579 1.00 96.56 395 ALA A N 1
ATOM 3140 C CA . ALA A 1 395 ? 12.324 -6.458 -0.115 1.00 96.56 395 ALA A CA 1
ATOM 3141 C C . ALA A 1 395 ? 13.622 -6.066 0.612 1.00 96.56 395 ALA A C 1
ATOM 3143 O O . ALA A 1 395 ? 14.355 -6.958 1.036 1.00 96.56 395 ALA A O 1
ATOM 3144 N N . ARG A 1 396 ? 13.897 -4.762 0.772 1.00 95.19 396 ARG A N 1
ATOM 3145 C CA . ARG A 1 396 ? 15.019 -4.181 1.535 1.00 95.19 396 ARG A CA 1
ATOM 3146 C C . ARG A 1 396 ? 16.387 -4.586 0.999 1.00 95.19 396 ARG A C 1
ATOM 3148 O O . ARG A 1 396 ? 17.346 -4.806 1.743 1.00 95.19 396 ARG A O 1
ATOM 3155 N N . TYR A 1 397 ? 16.474 -4.697 -0.319 1.00 95.06 397 TYR A N 1
ATOM 3156 C CA . TYR A 1 397 ? 17.739 -4.868 -1.003 1.00 95.06 397 TYR A CA 1
ATOM 3157 C C . TYR A 1 397 ? 18.670 -3.690 -0.706 1.00 95.06 397 TYR A C 1
ATOM 3159 O O . TYR A 1 397 ? 18.266 -2.531 -0.730 1.00 95.06 397 TYR A O 1
ATOM 3167 N N . ALA A 1 398 ? 19.935 -4.004 -0.459 1.00 92.88 398 ALA A N 1
ATOM 3168 C CA . ALA A 1 398 ? 20.996 -3.021 -0.295 1.00 92.88 398 ALA A CA 1
ATOM 3169 C C . ALA A 1 398 ? 22.332 -3.694 -0.599 1.00 92.88 398 ALA A C 1
ATOM 3171 O O . ALA A 1 398 ? 22.484 -4.895 -0.355 1.00 92.88 398 ALA A O 1
ATOM 3172 N N . ASP A 1 399 ? 23.302 -2.922 -1.078 1.00 91.00 399 ASP A N 1
ATOM 3173 C CA . ASP A 1 399 ? 24.661 -3.412 -1.326 1.00 91.00 399 ASP A CA 1
ATOM 3174 C C . ASP A 1 399 ? 25.521 -3.439 -0.044 1.00 91.00 399 ASP A C 1
ATOM 3176 O O . ASP A 1 399 ? 26.661 -3.901 -0.066 1.00 91.00 399 ASP A O 1
ATOM 3180 N N . THR A 1 400 ? 24.971 -2.999 1.094 1.00 91.00 400 THR A N 1
ATOM 3181 C CA . THR A 1 400 ? 25.639 -2.964 2.402 1.00 91.00 400 THR A CA 1
ATOM 3182 C C . THR A 1 400 ? 24.751 -3.536 3.521 1.00 91.00 400 THR A C 1
ATOM 3184 O O . THR A 1 400 ? 23.573 -3.840 3.308 1.00 91.00 400 THR A O 1
ATOM 3187 N N . ASN A 1 401 ? 25.328 -3.772 4.701 1.00 88.12 401 ASN A N 1
ATOM 3188 C CA . ASN A 1 401 ? 24.670 -4.429 5.839 1.00 88.12 401 ASN A CA 1
ATOM 3189 C C . ASN A 1 401 ? 23.792 -3.498 6.697 1.00 88.12 401 ASN A C 1
ATOM 3191 O O . ASN A 1 401 ? 22.915 -3.986 7.414 1.00 88.12 401 ASN A O 1
ATOM 3195 N N . GLY A 1 402 ? 24.003 -2.186 6.631 1.00 87.75 402 GLY A N 1
ATOM 3196 C CA . GLY A 1 402 ? 23.368 -1.184 7.481 1.00 87.75 402 GLY A CA 1
ATOM 3197 C C . GLY A 1 402 ? 24.034 -1.027 8.855 1.00 87.75 402 GLY A C 1
ATOM 3198 O O . GLY A 1 402 ? 25.189 -1.392 9.059 1.00 87.75 402 GLY A O 1
ATOM 3199 N N . TYR A 1 403 ? 23.273 -0.481 9.814 1.00 87.94 403 TYR A N 1
ATOM 3200 C CA . TYR A 1 403 ? 23.727 -0.145 11.176 1.00 87.94 403 TYR A CA 1
ATOM 3201 C C . TYR A 1 403 ? 24.956 0.795 11.217 1.00 87.94 403 TYR A C 1
ATOM 3203 O O . TYR A 1 403 ? 25.186 1.555 10.279 1.00 87.94 403 TYR A O 1
ATOM 3211 N N . HIS A 1 404 ? 25.679 0.873 12.342 1.00 84.38 404 HIS A N 1
ATOM 3212 C CA . HIS A 1 404 ? 26.821 1.778 12.499 1.00 84.38 404 HIS A CA 1
ATOM 3213 C C . HIS A 1 404 ? 28.055 1.284 11.742 1.00 84.38 404 HIS A C 1
ATOM 3215 O O . HIS A 1 404 ? 28.782 2.103 11.177 1.00 84.38 404 HIS A O 1
ATOM 3221 N N . ILE A 1 405 ? 28.304 -0.033 11.728 1.00 84.12 405 ILE A N 1
ATOM 3222 C CA . ILE A 1 405 ? 29.352 -0.612 10.880 1.00 84.12 405 ILE A CA 1
ATOM 3223 C C . ILE A 1 405 ? 28.718 -1.142 9.596 1.00 84.12 405 ILE A C 1
ATOM 3225 O O . ILE A 1 405 ? 28.276 -2.283 9.518 1.00 84.12 405 ILE A O 1
ATOM 3229 N N . ASP A 1 406 ? 28.701 -0.290 8.579 1.00 87.62 406 ASP A N 1
ATOM 3230 C CA . ASP A 1 406 ? 28.019 -0.545 7.313 1.00 87.62 406 ASP A CA 1
ATOM 3231 C C . ASP A 1 406 ? 28.959 -1.165 6.262 1.00 87.62 406 ASP A C 1
ATOM 3233 O O . ASP A 1 406 ? 29.409 -0.510 5.323 1.00 87.62 406 ASP A O 1
ATOM 3237 N N . ASN A 1 407 ? 29.326 -2.435 6.457 1.00 85.38 407 ASN A N 1
ATOM 3238 C CA . ASN A 1 407 ? 30.157 -3.164 5.489 1.00 85.38 407 ASN A CA 1
ATOM 3239 C C . ASN A 1 407 ? 29.363 -3.548 4.230 1.00 85.38 407 ASN A C 1
ATOM 3241 O O . ASN A 1 407 ? 28.166 -3.826 4.300 1.00 85.38 407 ASN A O 1
ATOM 3245 N N . GLU A 1 408 ? 30.060 -3.663 3.097 1.00 88.00 408 GLU A N 1
ATOM 3246 C CA . GLU A 1 408 ? 29.508 -4.222 1.856 1.00 88.00 408 GLU A CA 1
ATOM 3247 C C . GLU A 1 408 ? 29.000 -5.661 2.047 1.00 88.00 408 GLU A C 1
ATOM 3249 O O . GLU A 1 408 ? 29.570 -6.435 2.820 1.00 88.00 408 GLU A O 1
ATOM 3254 N N . ARG A 1 409 ? 27.963 -6.040 1.290 1.00 87.56 409 ARG A N 1
ATOM 3255 C CA . ARG A 1 409 ? 27.439 -7.409 1.199 1.00 87.56 409 ARG A CA 1
ATOM 3256 C C . ARG A 1 409 ? 27.177 -7.811 -0.249 1.00 87.56 409 ARG A C 1
ATOM 3258 O O . ARG A 1 409 ? 26.823 -7.014 -1.108 1.00 87.56 409 ARG A O 1
ATOM 3265 N N . ASN A 1 410 ? 27.289 -9.101 -0.523 1.00 88.38 410 ASN A N 1
ATOM 3266 C CA . ASN A 1 410 ? 27.074 -9.686 -1.839 1.00 88.38 410 ASN A CA 1
ATOM 3267 C C . ASN A 1 410 ? 25.648 -10.232 -1.967 1.00 88.38 410 ASN A C 1
ATOM 3269 O O . ASN A 1 410 ? 25.411 -11.405 -1.674 1.00 88.38 410 ASN A O 1
ATOM 3273 N N . MET A 1 411 ? 24.711 -9.395 -2.420 1.00 89.50 411 MET A N 1
ATOM 3274 C CA . MET A 1 411 ? 23.307 -9.790 -2.638 1.00 89.50 411 MET A CA 1
ATOM 3275 C C . MET A 1 411 ? 22.819 -9.600 -4.083 1.00 89.50 411 MET A C 1
ATOM 3277 O O . MET A 1 411 ? 21.724 -10.022 -4.444 1.00 89.50 411 MET A O 1
ATOM 3281 N N . TRP A 1 412 ? 23.651 -9.028 -4.954 1.00 90.38 412 TRP A N 1
ATOM 3282 C CA . TRP A 1 412 ? 23.318 -8.723 -6.350 1.00 90.38 412 TRP A CA 1
ATOM 3283 C C . TRP A 1 412 ? 22.811 -9.927 -7.162 1.00 90.38 412 TRP A C 1
ATOM 3285 O O . TRP A 1 412 ? 22.041 -9.752 -8.097 1.00 90.38 412 TRP A O 1
ATOM 3295 N N . ARG A 1 413 ? 23.189 -11.161 -6.798 1.00 91.06 413 ARG A N 1
ATOM 3296 C CA . ARG A 1 413 ? 22.670 -12.383 -7.438 1.00 91.06 413 ARG A CA 1
ATOM 3297 C C . ARG A 1 413 ? 21.180 -12.590 -7.200 1.00 91.06 413 ARG A C 1
ATOM 3299 O O . ARG A 1 413 ? 20.487 -13.042 -8.102 1.00 91.06 413 ARG A O 1
ATOM 3306 N N . TRP A 1 414 ? 20.703 -12.252 -6.006 1.00 95.12 414 TRP A N 1
ATOM 3307 C CA . TRP A 1 414 ? 19.277 -12.258 -5.707 1.00 95.12 414 TRP A CA 1
ATOM 3308 C C . TRP A 1 414 ? 18.562 -11.137 -6.474 1.00 95.12 414 TRP A C 1
ATOM 3310 O O . TRP A 1 414 ? 17.529 -11.391 -7.080 1.00 95.12 414 TRP A O 1
ATOM 3320 N N . ARG A 1 415 ? 19.149 -9.932 -6.556 1.00 95.56 415 ARG A N 1
ATOM 3321 C CA . ARG A 1 415 ? 18.608 -8.828 -7.374 1.00 95.56 415 ARG A CA 1
ATOM 3322 C C . ARG A 1 415 ? 18.450 -9.230 -8.840 1.00 95.56 415 ARG A C 1
ATOM 3324 O O . ARG A 1 415 ? 17.389 -9.012 -9.414 1.00 95.56 415 ARG A O 1
ATOM 3331 N N . ASP A 1 416 ? 19.489 -9.812 -9.434 1.00 94.50 416 ASP A N 1
ATOM 3332 C CA . ASP A 1 416 ? 19.456 -10.257 -10.830 1.00 94.50 416 ASP A CA 1
ATOM 3333 C C . ASP A 1 416 ? 18.383 -11.336 -11.034 1.00 94.50 416 ASP A C 1
ATOM 3335 O O . ASP A 1 416 ? 17.631 -11.268 -11.999 1.00 94.50 416 ASP A O 1
ATOM 3339 N N . TRP A 1 417 ? 18.229 -12.265 -10.081 1.00 96.12 417 TRP A N 1
ATOM 3340 C CA . TRP A 1 417 ? 17.138 -13.242 -10.113 1.00 96.12 417 TRP A CA 1
ATOM 3341 C C . TRP A 1 417 ? 15.751 -12.573 -10.115 1.00 96.12 417 TRP A C 1
ATOM 3343 O O . TRP A 1 417 ? 14.878 -12.989 -10.874 1.00 96.12 417 TRP A O 1
ATOM 3353 N N . VAL A 1 418 ? 15.542 -11.512 -9.322 1.00 97.88 418 VAL A N 1
ATOM 3354 C CA . VAL A 1 418 ? 14.278 -10.750 -9.328 1.00 97.88 418 VAL A CA 1
ATOM 3355 C C . VAL A 1 418 ? 14.055 -10.077 -10.689 1.00 97.88 418 VAL A C 1
ATOM 3357 O O . VAL A 1 418 ? 12.954 -10.149 -11.232 1.00 97.88 418 VAL A O 1
ATOM 3360 N N . ILE A 1 419 ? 15.089 -9.459 -11.267 1.00 96.88 419 ILE A N 1
ATOM 3361 C CA . ILE A 1 419 ? 15.031 -8.843 -12.606 1.00 96.88 419 ILE A CA 1
ATOM 3362 C C . ILE A 1 419 ? 14.648 -9.881 -13.666 1.00 96.88 419 ILE A C 1
ATOM 3364 O O . ILE A 1 419 ? 13.754 -9.635 -14.479 1.00 96.88 419 ILE A O 1
ATOM 3368 N N . ASP A 1 420 ? 15.266 -11.058 -13.624 1.00 95.75 420 ASP A N 1
ATOM 3369 C CA . ASP A 1 420 ? 14.977 -12.154 -14.546 1.00 95.75 420 ASP A CA 1
ATOM 3370 C C . ASP A 1 420 ? 13.559 -12.714 -14.353 1.00 95.75 420 ASP A C 1
ATOM 3372 O O . ASP A 1 420 ? 12.887 -13.044 -15.333 1.00 95.75 420 ASP A O 1
ATOM 3376 N N . ALA A 1 421 ? 13.056 -12.777 -13.116 1.00 97.00 421 ALA A N 1
ATOM 3377 C CA . ALA A 1 421 ? 11.681 -13.187 -12.831 1.00 97.00 421 ALA A CA 1
ATOM 3378 C C . ALA A 1 421 ? 10.651 -12.237 -13.467 1.00 97.00 421 ALA A C 1
ATOM 3380 O O . ALA A 1 421 ? 9.670 -12.702 -14.047 1.00 97.00 421 ALA A O 1
ATOM 3381 N N . PHE A 1 422 ? 10.897 -10.924 -13.430 1.00 95.81 422 PHE A N 1
ATOM 3382 C CA . PHE A 1 422 ? 10.040 -9.937 -14.097 1.00 95.81 422 PHE A CA 1
ATOM 3383 C C . PHE A 1 422 ? 10.147 -10.030 -15.623 1.00 95.81 422 PHE A C 1
ATOM 3385 O O . PHE A 1 422 ? 9.128 -10.087 -16.306 1.00 95.81 422 PHE A O 1
ATOM 3392 N N . ASN A 1 423 ? 11.366 -10.112 -16.167 1.00 96.06 423 ASN A N 1
ATOM 3393 C CA . ASN A 1 423 ? 11.590 -10.213 -17.616 1.00 96.06 423 ASN A CA 1
ATOM 3394 C C . ASN A 1 423 ? 11.015 -11.503 -18.227 1.00 96.06 423 ASN A C 1
ATOM 3396 O O . ASN A 1 423 ? 10.613 -11.514 -19.387 1.00 96.06 423 ASN A O 1
ATOM 3400 N N . SER A 1 424 ? 10.969 -12.594 -17.460 1.00 95.44 424 SER A N 1
ATOM 3401 C CA . SER A 1 424 ? 10.367 -13.864 -17.888 1.00 95.44 424 SER A CA 1
ATOM 3402 C C . SER A 1 424 ? 8.863 -13.957 -17.619 1.00 95.44 424 SER A C 1
ATOM 3404 O O . SER A 1 424 ? 8.264 -14.982 -17.945 1.00 95.44 424 SER A O 1
ATOM 3406 N N . ASN A 1 425 ? 8.254 -12.905 -17.056 1.00 95.06 425 ASN A N 1
ATOM 3407 C CA . ASN A 1 425 ? 6.855 -12.883 -16.633 1.00 95.06 425 ASN A CA 1
ATOM 3408 C C . ASN A 1 425 ? 6.504 -14.093 -15.745 1.00 95.06 425 ASN A C 1
ATOM 3410 O O . ASN A 1 425 ? 5.527 -14.808 -15.988 1.00 95.06 425 ASN A O 1
ATOM 3414 N N . LYS A 1 426 ? 7.352 -14.364 -14.744 1.00 97.12 426 LYS A N 1
ATOM 3415 C CA . LYS A 1 426 ? 7.160 -15.474 -13.808 1.00 97.12 426 LYS A CA 1
ATOM 3416 C C . LYS A 1 426 ? 5.794 -15.341 -13.111 1.00 97.12 426 LYS A C 1
ATOM 3418 O O . LYS A 1 426 ? 5.496 -14.263 -12.592 1.00 97.12 426 LYS A O 1
ATOM 3423 N N . PRO A 1 427 ? 4.988 -16.418 -13.045 1.00 98.12 427 PRO A N 1
ATOM 3424 C CA . PRO A 1 427 ? 3.742 -16.419 -12.289 1.00 98.12 427 PRO A CA 1
ATOM 3425 C C . PRO A 1 427 ? 3.946 -15.959 -10.840 1.00 98.12 427 PRO A C 1
ATOM 3427 O O . PRO A 1 427 ? 4.921 -16.329 -10.182 1.00 98.12 427 PRO A O 1
ATOM 3430 N N . PHE A 1 428 ? 3.033 -15.123 -10.343 1.00 95.81 428 PHE A N 1
ATOM 3431 C CA . PHE A 1 428 ? 3.180 -14.492 -9.030 1.00 95.81 428 PHE A CA 1
ATOM 3432 C C . PHE A 1 428 ? 3.207 -15.509 -7.879 1.00 95.81 428 PHE A C 1
ATOM 3434 O O . PHE A 1 428 ? 3.923 -15.313 -6.901 1.00 95.81 428 PHE A O 1
ATOM 3441 N N . ASP A 1 429 ? 2.472 -16.611 -8.000 1.00 96.69 429 ASP A N 1
ATOM 3442 C CA . ASP A 1 429 ? 2.484 -17.728 -7.055 1.00 96.69 429 ASP A CA 1
ATOM 3443 C C . ASP A 1 429 ? 3.857 -18.413 -6.994 1.00 96.69 429 ASP A C 1
ATOM 3445 O O . ASP A 1 429 ? 4.409 -18.569 -5.904 1.00 96.69 429 ASP A O 1
ATOM 3449 N N . GLU A 1 430 ? 4.463 -18.731 -8.142 1.00 97.88 430 GLU A N 1
ATOM 3450 C CA . GLU A 1 430 ? 5.832 -19.261 -8.199 1.00 97.88 430 GLU A CA 1
ATOM 3451 C C . GLU A 1 430 ? 6.847 -18.262 -7.626 1.00 97.88 430 GLU A C 1
ATOM 3453 O O . GLU A 1 430 ? 7.678 -18.623 -6.794 1.00 97.88 430 GLU A O 1
ATOM 3458 N N . PHE A 1 431 ? 6.758 -16.988 -8.016 1.00 97.94 431 PHE A N 1
ATOM 3459 C CA . PHE A 1 431 ? 7.627 -15.920 -7.512 1.00 97.94 431 PHE A CA 1
ATOM 3460 C C . PHE A 1 431 ? 7.538 -15.755 -5.986 1.00 97.94 431 PHE A C 1
ATOM 3462 O O . PHE A 1 431 ? 8.552 -15.504 -5.327 1.00 97.94 431 PHE A O 1
ATOM 3469 N N . THR A 1 432 ? 6.340 -15.934 -5.425 1.00 97.44 432 THR A N 1
ATOM 3470 C CA . THR A 1 432 ? 6.083 -15.908 -3.979 1.00 97.44 432 THR A CA 1
ATOM 3471 C C . THR A 1 432 ? 6.723 -17.106 -3.287 1.00 97.44 432 THR A C 1
ATOM 3473 O O . THR A 1 432 ? 7.483 -16.942 -2.331 1.00 97.44 432 THR A O 1
ATOM 3476 N N . ILE A 1 433 ? 6.445 -18.318 -3.777 1.00 97.62 433 ILE A N 1
ATOM 3477 C CA . ILE A 1 433 ? 6.932 -19.563 -3.174 1.00 97.62 433 ILE A CA 1
ATOM 3478 C C . ILE A 1 433 ? 8.462 -19.608 -3.189 1.00 97.62 433 ILE A C 1
ATOM 3480 O O . ILE A 1 433 ? 9.073 -19.906 -2.164 1.00 97.62 433 ILE A O 1
ATOM 3484 N N . GLU A 1 434 ? 9.094 -19.274 -4.317 1.00 97.94 434 GLU A N 1
ATOM 3485 C CA . GLU A 1 434 ? 10.553 -19.337 -4.454 1.00 97.94 434 GLU A CA 1
ATOM 3486 C C . GLU A 1 434 ? 11.268 -18.350 -3.509 1.00 97.94 434 GLU A C 1
ATOM 3488 O O . GLU A 1 434 ? 12.303 -18.688 -2.926 1.00 97.94 434 GLU A O 1
ATOM 3493 N N . GLN A 1 435 ? 10.697 -17.164 -3.270 1.00 97.38 435 GLN A N 1
ATOM 3494 C CA . GLN A 1 435 ? 11.267 -16.194 -2.327 1.00 97.38 435 GLN A CA 1
ATOM 3495 C C . GLN A 1 435 ? 11.038 -16.542 -0.856 1.00 97.38 435 GLN A C 1
ATOM 3497 O O . GLN A 1 435 ? 11.925 -16.310 -0.034 1.00 97.38 435 GLN A O 1
ATOM 3502 N N . LEU A 1 436 ? 9.875 -17.091 -0.500 1.00 95.94 436 LEU A N 1
ATOM 3503 C CA . LEU A 1 436 ? 9.572 -17.413 0.895 1.00 95.94 436 LEU A CA 1
ATOM 3504 C C . LEU A 1 436 ? 10.182 -18.745 1.342 1.00 95.94 436 LEU A C 1
ATOM 3506 O O . LEU A 1 436 ? 10.610 -18.843 2.491 1.00 95.94 436 LEU A O 1
ATOM 3510 N N . ALA A 1 437 ? 10.225 -19.742 0.456 1.00 95.69 437 ALA A N 1
ATOM 3511 C CA . ALA A 1 437 ? 10.556 -21.127 0.797 1.00 95.69 437 ALA A CA 1
ATOM 3512 C C . ALA A 1 437 ? 11.217 -21.913 -0.356 1.00 95.69 437 ALA A C 1
ATOM 3514 O O . ALA A 1 437 ? 11.120 -23.140 -0.410 1.00 95.69 437 ALA A O 1
ATOM 3515 N N . GLY A 1 438 ? 11.872 -21.239 -1.305 1.00 96.00 438 GLY A N 1
ATOM 3516 C CA . GLY A 1 438 ? 12.505 -21.887 -2.461 1.00 96.00 438 GLY A CA 1
ATOM 3517 C C . GLY A 1 438 ? 13.570 -22.930 -2.103 1.00 96.00 438 GLY A C 1
ATOM 3518 O O . GLY A 1 438 ? 13.732 -23.909 -2.826 1.00 96.00 438 GLY A O 1
ATOM 3519 N N . ASP A 1 439 ? 14.265 -22.776 -0.977 1.00 94.25 439 ASP A N 1
ATOM 3520 C CA . ASP A 1 439 ? 15.228 -23.745 -0.446 1.00 94.25 439 ASP A CA 1
ATOM 3521 C C . ASP A 1 439 ? 14.585 -24.984 0.203 1.00 94.25 439 ASP A C 1
ATOM 3523 O O . ASP A 1 439 ? 15.267 -26.003 0.356 1.00 94.25 439 ASP A O 1
ATOM 3527 N N . LEU A 1 440 ? 13.293 -24.912 0.537 1.00 95.19 440 LEU A N 1
ATOM 3528 C CA . LEU A 1 440 ? 12.486 -25.998 1.100 1.00 95.19 440 LEU A CA 1
ATOM 3529 C C . LEU A 1 440 ? 11.719 -26.800 0.037 1.00 95.19 440 LEU A C 1
ATOM 3531 O O . LEU A 1 440 ? 11.075 -27.791 0.379 1.00 95.19 440 LEU A O 1
ATOM 3535 N N . LEU A 1 441 ? 11.776 -26.396 -1.236 1.00 96.94 441 LEU A N 1
ATOM 3536 C CA . LEU A 1 441 ? 11.204 -27.169 -2.340 1.00 96.94 441 LEU A CA 1
ATOM 3537 C C . LEU A 1 441 ? 11.921 -28.514 -2.506 1.00 96.94 441 LEU A C 1
ATOM 3539 O O . LEU A 1 441 ? 13.105 -28.655 -2.196 1.00 96.94 441 LEU A O 1
ATOM 3543 N N . ASP A 1 442 ? 11.222 -29.505 -3.057 1.00 96.56 442 ASP A N 1
ATOM 3544 C CA . ASP A 1 442 ? 11.820 -30.803 -3.367 1.00 96.56 442 ASP A CA 1
ATOM 3545 C C . ASP A 1 442 ? 12.920 -30.653 -4.431 1.00 96.56 442 ASP A C 1
ATOM 3547 O O . ASP A 1 442 ? 12.655 -30.271 -5.569 1.00 96.56 442 ASP A O 1
ATOM 3551 N N . ASN A 1 443 ? 14.160 -31.013 -4.080 1.00 95.19 443 ASN A N 1
ATOM 3552 C CA . ASN A 1 443 ? 15.344 -30.896 -4.948 1.00 95.19 443 ASN A CA 1
ATOM 3553 C C . ASN A 1 443 ? 15.495 -29.490 -5.568 1.00 95.19 443 ASN A C 1
ATOM 3555 O O . ASN A 1 443 ? 15.489 -29.352 -6.796 1.00 95.19 443 ASN A O 1
ATOM 3559 N N . PRO A 1 444 ? 15.659 -28.446 -4.739 1.00 95.69 444 PRO A N 1
ATOM 3560 C CA . PRO A 1 444 ? 15.542 -27.073 -5.195 1.00 95.69 444 PRO A CA 1
ATOM 3561 C C . PRO A 1 444 ? 16.683 -26.727 -6.151 1.00 95.69 444 PRO A C 1
ATOM 3563 O O . PRO A 1 444 ? 17.849 -27.086 -5.931 1.00 95.69 444 PRO A O 1
ATOM 3566 N N . THR A 1 445 ? 16.354 -26.004 -7.219 1.00 93.69 445 THR A N 1
ATOM 3567 C CA . THR A 1 445 ? 17.367 -25.481 -8.137 1.00 93.69 445 THR A CA 1
ATOM 3568 C C . THR A 1 445 ? 18.240 -24.433 -7.443 1.00 93.69 445 THR A C 1
ATOM 3570 O O . THR A 1 445 ? 17.897 -23.876 -6.400 1.00 93.69 445 THR A O 1
ATOM 3573 N N . GLU A 1 446 ? 19.401 -24.140 -8.027 1.00 92.06 446 GLU A N 1
ATOM 3574 C CA . GLU A 1 446 ? 20.266 -23.070 -7.522 1.00 92.06 446 GLU A CA 1
ATOM 3575 C C . GLU A 1 446 ? 19.554 -21.710 -7.536 1.00 92.06 446 GLU A C 1
ATOM 3577 O O . GLU A 1 446 ? 19.677 -20.962 -6.573 1.00 92.06 446 GLU A O 1
ATOM 3582 N N . ASP A 1 447 ? 18.757 -21.430 -8.572 1.00 92.56 447 ASP A N 1
ATOM 3583 C CA . ASP A 1 447 ? 18.003 -20.178 -8.692 1.00 92.56 447 ASP A CA 1
ATOM 3584 C C . ASP A 1 447 ? 16.902 -20.082 -7.626 1.00 92.56 447 ASP A C 1
ATOM 3586 O O . ASP A 1 447 ? 16.742 -19.033 -7.014 1.00 92.56 447 ASP A O 1
ATOM 3590 N N . GLN A 1 448 ? 16.220 -21.187 -7.308 1.00 95.94 448 GLN A N 1
ATOM 3591 C CA . GLN A 1 448 ? 15.236 -21.240 -6.215 1.00 95.94 448 GLN A CA 1
ATOM 3592 C C . GLN A 1 448 ? 15.873 -21.024 -4.840 1.00 95.94 448 GLN A C 1
ATOM 3594 O O . GLN A 1 448 ? 15.322 -20.321 -3.998 1.00 95.94 448 GLN A O 1
ATOM 3599 N N . ARG A 1 449 ? 17.078 -21.561 -4.621 1.00 94.69 449 ARG A N 1
ATOM 3600 C CA . ARG A 1 449 ? 17.853 -21.286 -3.402 1.00 94.69 449 ARG A CA 1
ATOM 3601 C C . ARG A 1 449 ? 18.316 -19.834 -3.325 1.00 94.69 449 ARG A C 1
ATOM 3603 O O . ARG A 1 449 ? 18.332 -19.262 -2.240 1.00 94.69 449 ARG A O 1
ATOM 3610 N N . ILE A 1 450 ? 18.715 -19.248 -4.457 1.00 94.25 450 ILE A N 1
ATOM 3611 C CA . ILE A 1 450 ? 19.065 -17.826 -4.543 1.00 94.25 450 ILE A CA 1
ATOM 3612 C C . ILE A 1 450 ? 17.837 -16.978 -4.216 1.00 94.25 450 ILE A C 1
ATOM 3614 O O . ILE A 1 450 ? 17.965 -16.072 -3.401 1.00 94.25 450 ILE A O 1
ATOM 3618 N N . ALA A 1 451 ? 16.666 -17.299 -4.775 1.00 96.19 451 ALA A N 1
ATOM 3619 C CA . ALA A 1 451 ? 15.406 -16.583 -4.566 1.00 96.19 451 ALA A CA 1
ATOM 3620 C C . ALA A 1 451 ? 15.039 -16.442 -3.082 1.00 96.19 451 ALA A C 1
ATOM 3622 O O . ALA A 1 451 ? 14.645 -15.360 -2.639 1.00 96.19 451 ALA A O 1
ATOM 3623 N N . THR A 1 452 ? 15.273 -17.492 -2.284 1.00 94.94 452 THR A N 1
ATOM 3624 C CA . THR A 1 452 ? 15.033 -17.477 -0.829 1.00 94.94 452 THR A CA 1
ATOM 3625 C C . THR A 1 452 ? 15.884 -16.445 -0.075 1.00 94.94 452 THR A C 1
ATOM 3627 O O . THR A 1 452 ? 15.593 -16.097 1.070 1.00 94.94 452 THR A O 1
ATOM 3630 N N . GLY A 1 453 ? 16.891 -15.864 -0.736 1.00 93.69 453 GLY A N 1
ATOM 3631 C CA . GLY A 1 453 ? 17.631 -14.690 -0.277 1.00 93.69 453 GLY A CA 1
ATOM 3632 C C . GLY A 1 453 ? 16.759 -13.488 0.107 1.00 93.69 453 GLY A C 1
ATOM 3633 O O . GLY A 1 453 ? 17.232 -12.659 0.879 1.00 93.69 453 GLY A O 1
ATOM 3634 N N . PHE A 1 454 ? 15.482 -13.430 -0.303 1.00 95.88 454 PHE A N 1
ATOM 3635 C CA . PHE A 1 454 ? 14.496 -12.458 0.202 1.00 95.88 454 PHE A CA 1
ATOM 3636 C C . PHE A 1 454 ? 14.485 -12.409 1.735 1.00 95.88 454 PHE A C 1
ATOM 3638 O O . PHE A 1 454 ? 14.543 -11.339 2.341 1.00 95.88 454 PHE A O 1
ATOM 3645 N N . ASN A 1 455 ? 14.523 -13.583 2.372 1.00 93.94 455 ASN A N 1
ATOM 3646 C CA . ASN A 1 455 ? 14.570 -13.712 3.823 1.00 93.94 455 ASN A CA 1
ATOM 3647 C C . ASN A 1 455 ? 15.889 -13.211 4.431 1.00 93.94 455 ASN A C 1
ATOM 3649 O O . ASN A 1 455 ? 16.007 -13.163 5.641 1.00 93.94 455 ASN A O 1
ATOM 3653 N N . ARG A 1 456 ? 16.906 -12.857 3.646 1.00 91.25 456 ARG A N 1
ATOM 3654 C CA . ARG A 1 456 ? 18.249 -12.478 4.121 1.00 91.25 456 ARG A CA 1
ATOM 3655 C C . ARG A 1 456 ? 18.631 -11.043 3.759 1.00 91.25 456 ARG A C 1
ATOM 3657 O O . ARG A 1 456 ? 19.761 -10.633 4.005 1.00 91.25 456 ARG A O 1
ATOM 3664 N N . ASN A 1 457 ? 17.695 -10.274 3.203 1.00 93.44 457 ASN A N 1
ATOM 3665 C CA . ASN A 1 457 ? 17.907 -8.868 2.856 1.00 93.44 457 ASN A CA 1
ATOM 3666 C C . ASN A 1 457 ? 17.888 -7.927 4.068 1.00 93.44 457 ASN A C 1
ATOM 3668 O O . ASN A 1 457 ? 18.280 -6.767 3.936 1.00 93.44 457 ASN A O 1
ATOM 3672 N N . HIS A 1 458 ? 17.491 -8.409 5.246 1.00 91.88 458 HIS A N 1
ATOM 3673 C CA . HIS A 1 458 ? 17.489 -7.609 6.464 1.00 91.88 458 HIS A CA 1
ATOM 3674 C C . HIS A 1 458 ? 18.859 -7.038 6.815 1.00 91.88 458 HIS A C 1
ATOM 3676 O O . HIS A 1 458 ? 19.898 -7.558 6.403 1.00 91.88 458 HIS A O 1
ATOM 3682 N N . MET A 1 459 ? 18.852 -5.944 7.577 1.00 91.56 459 MET A N 1
ATOM 3683 C CA . MET A 1 459 ? 20.091 -5.370 8.085 1.00 91.56 459 MET A CA 1
ATOM 3684 C C . MET A 1 459 ? 20.787 -6.357 9.019 1.00 91.56 459 MET A C 1
ATOM 3686 O O . MET A 1 459 ? 20.150 -7.144 9.726 1.00 91.56 459 MET A O 1
ATOM 3690 N N . VAL A 1 460 ? 22.108 -6.279 9.041 1.00 89.00 460 VAL A N 1
ATOM 3691 C CA . VAL A 1 460 ? 22.978 -7.193 9.767 1.00 89.00 460 VAL A CA 1
ATOM 3692 C C . VAL A 1 460 ? 23.917 -6.370 10.634 1.00 89.00 460 VAL A C 1
ATOM 3694 O O . VAL A 1 460 ? 24.552 -5.438 10.156 1.00 89.00 460 VAL A O 1
ATOM 3697 N N . ASN A 1 461 ? 24.015 -6.717 11.916 1.00 87.25 461 ASN A N 1
ATOM 3698 C CA . ASN A 1 461 ? 24.874 -6.018 12.866 1.00 87.25 461 ASN A CA 1
ATOM 3699 C C . ASN A 1 461 ? 26.057 -6.914 13.239 1.00 87.25 461 ASN A C 1
ATOM 3701 O O . ASN A 1 461 ? 25.881 -8.113 13.426 1.00 87.25 461 ASN A O 1
ATOM 3705 N N . PHE A 1 462 ? 27.243 -6.326 13.365 1.00 82.81 462 PHE A N 1
ATOM 3706 C CA . PHE A 1 462 ? 28.477 -6.952 13.845 1.00 82.81 462 PHE A CA 1
ATOM 3707 C C . PHE A 1 462 ? 29.306 -5.989 14.721 1.00 82.81 462 PHE A C 1
ATOM 3709 O O . PHE A 1 462 ? 30.515 -6.153 14.891 1.00 82.81 462 PHE A O 1
ATOM 3716 N N . GLU A 1 463 ? 28.652 -4.977 15.288 1.00 82.56 463 GLU A N 1
ATOM 3717 C CA . GLU A 1 463 ? 29.228 -4.014 16.217 1.00 82.56 463 GLU A CA 1
ATOM 3718 C C . GLU A 1 463 ? 29.729 -4.673 17.502 1.00 82.56 463 GLU A C 1
ATOM 3720 O O . GLU A 1 463 ? 29.076 -5.525 18.112 1.00 82.56 463 GLU A O 1
ATOM 3725 N N . GLY A 1 464 ? 30.886 -4.207 17.973 1.00 78.94 464 GLY A N 1
ATOM 3726 C CA . GLY A 1 464 ? 31.377 -4.568 19.295 1.00 78.94 464 GLY A CA 1
ATOM 3727 C C . GLY A 1 464 ? 30.401 -4.106 20.378 1.00 78.94 464 GLY A C 1
ATOM 3728 O O . GLY A 1 464 ? 30.120 -2.917 20.494 1.00 78.94 464 GLY A O 1
ATOM 3729 N N . GLY A 1 465 ? 29.913 -5.045 21.190 1.00 83.50 465 GLY A N 1
ATOM 3730 C CA . GLY A 1 465 ? 28.992 -4.770 22.297 1.00 83.50 465 GLY A CA 1
ATOM 3731 C C . GLY A 1 465 ? 27.516 -5.028 21.992 1.00 83.50 465 GLY A C 1
ATOM 3732 O O . GLY A 1 465 ? 26.713 -4.998 22.923 1.00 83.50 465 GLY A O 1
ATOM 3733 N N . ALA A 1 466 ? 27.150 -5.339 20.745 1.00 87.19 466 ALA A N 1
ATOM 3734 C CA . ALA A 1 466 ? 25.807 -5.830 20.453 1.00 87.19 466 ALA A CA 1
ATOM 3735 C C . ALA A 1 466 ? 25.581 -7.218 21.086 1.00 87.19 466 ALA A C 1
ATOM 3737 O O . ALA A 1 466 ? 26.513 -8.008 21.254 1.00 87.19 466 ALA A O 1
ATOM 3738 N N . ILE A 1 467 ? 24.341 -7.510 21.484 1.00 91.81 467 ILE A N 1
ATOM 3739 C CA . ILE A 1 467 ? 23.977 -8.778 22.125 1.00 91.81 467 ILE A CA 1
ATOM 3740 C C . ILE A 1 467 ? 23.516 -9.753 21.029 1.00 91.81 467 ILE A C 1
ATOM 3742 O O . ILE A 1 467 ? 22.488 -9.493 20.401 1.00 91.81 467 ILE A O 1
ATOM 3746 N N . PRO A 1 468 ? 24.218 -10.884 20.793 1.00 90.81 468 PRO A N 1
ATOM 3747 C CA . PRO A 1 468 ? 23.876 -11.823 19.720 1.00 90.81 468 PRO A CA 1
ATOM 3748 C C . PRO A 1 468 ? 22.415 -12.267 19.720 1.00 90.81 468 PRO A C 1
ATOM 3750 O O . PRO A 1 468 ? 21.754 -12.264 18.688 1.00 90.81 468 PRO A O 1
ATOM 3753 N N . GLU A 1 469 ? 21.883 -12.618 20.887 1.00 93.75 469 GLU A N 1
ATOM 3754 C CA . GLU A 1 469 ? 20.509 -13.111 20.978 1.00 93.75 469 GLU A CA 1
ATOM 3755 C C . GLU A 1 469 ? 19.474 -12.012 20.706 1.00 93.75 469 GLU A C 1
ATOM 3757 O O . GLU A 1 469 ? 18.450 -12.276 20.083 1.00 93.75 469 GLU A O 1
ATOM 3762 N N . GLU A 1 470 ? 19.755 -10.767 21.101 1.00 93.62 470 GLU A N 1
ATOM 3763 C CA . GLU A 1 470 ? 18.878 -9.634 20.801 1.00 93.62 470 GLU A CA 1
ATOM 3764 C C . GLU A 1 470 ? 18.745 -9.448 19.288 1.00 93.62 470 GLU A C 1
ATOM 3766 O O . GLU A 1 470 ? 17.634 -9.419 18.762 1.00 93.62 470 GLU A O 1
ATOM 3771 N N . TYR A 1 471 ? 19.871 -9.398 18.575 1.00 92.31 471 TYR A N 1
ATOM 3772 C CA . TYR A 1 471 ? 19.867 -9.204 17.127 1.00 92.31 471 TYR A CA 1
ATOM 3773 C C . TYR A 1 471 ? 19.305 -10.401 16.367 1.00 92.31 471 TYR A C 1
ATOM 3775 O O . TYR A 1 471 ? 18.560 -10.194 15.416 1.00 92.31 471 TYR A O 1
ATOM 3783 N N . ARG A 1 472 ? 19.556 -11.635 16.821 1.00 92.62 472 ARG A N 1
ATOM 3784 C CA . ARG A 1 472 ? 18.925 -12.831 16.244 1.00 92.62 472 ARG A CA 1
ATOM 3785 C C . ARG A 1 472 ? 17.395 -12.730 16.295 1.00 92.62 472 ARG A C 1
ATOM 3787 O O . ARG A 1 472 ? 16.724 -12.983 15.300 1.00 92.62 472 ARG A O 1
ATOM 3794 N N . ILE A 1 473 ? 16.832 -12.296 17.427 1.00 94.75 473 ILE A N 1
ATOM 3795 C CA . ILE A 1 473 ? 15.385 -12.065 17.568 1.00 94.75 473 ILE A CA 1
ATOM 3796 C C . ILE A 1 473 ? 14.906 -10.893 16.697 1.00 94.75 473 ILE A C 1
ATOM 3798 O O . ILE A 1 473 ? 13.806 -10.961 16.135 1.00 94.75 473 ILE A O 1
ATOM 3802 N N . GLN A 1 474 ? 15.702 -9.827 16.553 1.00 93.44 474 GLN A N 1
ATOM 3803 C CA . GLN A 1 474 ? 15.358 -8.726 15.647 1.00 93.44 474 GLN A CA 1
ATOM 3804 C C . GLN A 1 474 ? 15.330 -9.178 14.186 1.00 93.44 474 GLN A C 1
ATOM 3806 O O . GLN A 1 474 ? 14.394 -8.808 13.490 1.00 93.44 474 GLN A O 1
ATOM 3811 N N . TYR A 1 475 ? 16.265 -10.019 13.737 1.00 93.94 475 TYR A N 1
ATOM 3812 C CA . TYR A 1 475 ? 16.282 -10.547 12.366 1.00 93.94 475 TYR A CA 1
ATOM 3813 C C . TYR A 1 475 ? 15.036 -11.379 12.064 1.00 93.94 475 TYR A C 1
ATOM 3815 O O . TYR A 1 475 ? 14.411 -11.204 11.023 1.00 93.94 475 TYR A O 1
ATOM 3823 N N . VAL A 1 476 ? 14.610 -12.235 12.998 1.00 95.50 476 VAL A N 1
ATOM 3824 C CA . VAL A 1 476 ? 13.354 -12.989 12.852 1.00 95.50 476 VAL A CA 1
ATOM 3825 C C . VAL A 1 476 ? 12.145 -12.047 12.798 1.00 95.50 476 VAL A C 1
ATOM 3827 O O . VAL A 1 476 ? 11.286 -12.208 11.932 1.00 95.50 476 VAL A O 1
ATOM 3830 N N . SER A 1 477 ? 12.086 -11.060 13.703 1.00 95.69 477 SER A N 1
ATOM 3831 C CA . SER A 1 477 ? 10.988 -10.079 13.745 1.00 95.69 477 SER A CA 1
ATOM 3832 C C . SER A 1 477 ? 10.887 -9.320 12.428 1.00 95.69 477 SER A C 1
ATOM 3834 O O . SER A 1 477 ? 9.817 -9.181 11.858 1.00 95.69 477 SER A O 1
ATOM 3836 N N . ASP A 1 478 ? 12.026 -8.868 11.925 1.00 94.81 478 ASP A N 1
ATOM 3837 C CA . ASP A 1 478 ? 12.135 -8.099 10.702 1.00 94.81 478 ASP A CA 1
ATOM 3838 C C . ASP A 1 478 ? 11.713 -8.916 9.461 1.00 94.81 478 ASP A C 1
ATOM 3840 O O . ASP A 1 478 ? 10.978 -8.408 8.608 1.00 94.81 478 ASP A O 1
ATOM 3844 N N . ARG A 1 479 ? 12.110 -10.195 9.369 1.00 95.00 479 ARG A N 1
ATOM 3845 C CA . ARG A 1 479 ? 11.674 -11.106 8.292 1.00 95.00 479 ARG A CA 1
ATOM 3846 C C . ARG A 1 479 ? 10.163 -11.295 8.296 1.00 95.00 479 ARG A C 1
ATOM 3848 O O . ARG A 1 479 ? 9.537 -11.231 7.235 1.00 95.00 479 ARG A O 1
ATOM 3855 N N . LEU A 1 480 ? 9.578 -11.470 9.480 1.00 95.94 480 LEU A N 1
ATOM 3856 C CA . LEU A 1 480 ? 8.131 -11.532 9.655 1.00 95.94 480 LEU A CA 1
ATOM 3857 C C . LEU A 1 480 ? 7.466 -10.226 9.228 1.00 95.94 480 LEU A C 1
ATOM 3859 O O . LEU A 1 480 ? 6.564 -10.258 8.393 1.00 95.94 480 LEU A O 1
ATOM 3863 N N . ASP A 1 481 ? 7.916 -9.093 9.769 1.00 95.62 481 ASP A N 1
ATOM 3864 C CA . ASP A 1 481 ? 7.307 -7.781 9.541 1.00 95.62 481 ASP A CA 1
ATOM 3865 C C . ASP A 1 481 ? 7.348 -7.421 8.050 1.00 95.62 481 ASP A C 1
ATOM 3867 O O . ASP A 1 481 ? 6.365 -6.941 7.483 1.00 95.62 481 ASP A O 1
ATOM 3871 N N . THR A 1 482 ? 8.461 -7.733 7.386 1.00 96.06 482 THR A N 1
ATOM 3872 C CA . THR A 1 482 ? 8.629 -7.550 5.940 1.00 96.06 482 THR A CA 1
ATOM 3873 C C . THR A 1 482 ? 7.713 -8.468 5.160 1.00 96.06 482 THR A C 1
ATOM 3875 O O . THR A 1 482 ? 7.025 -8.008 4.257 1.00 96.06 482 THR A O 1
ATOM 3878 N N . THR A 1 483 ? 7.663 -9.756 5.506 1.00 95.94 483 THR A N 1
ATOM 3879 C CA . THR A 1 483 ? 6.783 -10.703 4.816 1.00 95.94 483 THR A CA 1
ATOM 3880 C C . THR A 1 483 ? 5.331 -10.252 4.913 1.00 95.94 483 THR A C 1
ATOM 3882 O O . THR A 1 483 ? 4.618 -10.220 3.913 1.00 95.94 483 THR A O 1
ATOM 3885 N N . ALA A 1 484 ? 4.901 -9.854 6.107 1.00 94.94 484 ALA A N 1
ATOM 3886 C CA . ALA A 1 484 ? 3.541 -9.414 6.343 1.00 94.94 484 ALA A CA 1
ATOM 3887 C C . ALA A 1 484 ? 3.214 -8.109 5.604 1.00 94.94 484 ALA A C 1
ATOM 3889 O O . ALA A 1 484 ? 2.158 -7.996 4.985 1.00 94.94 484 ALA A O 1
ATOM 3890 N N . THR A 1 485 ? 4.143 -7.155 5.594 1.00 94.19 485 THR A N 1
ATOM 3891 C CA . THR A 1 485 ? 3.951 -5.878 4.897 1.00 94.19 485 THR A CA 1
ATOM 3892 C C . THR A 1 485 ? 3.927 -6.067 3.380 1.00 94.19 485 THR A C 1
ATOM 3894 O O . THR A 1 485 ? 3.038 -5.544 2.715 1.00 94.19 485 THR A O 1
ATOM 3897 N N . VAL A 1 486 ? 4.877 -6.829 2.829 1.00 94.94 486 VAL A N 1
ATOM 3898 C CA . VAL A 1 486 ? 5.069 -6.983 1.378 1.00 94.94 486 VAL A CA 1
ATOM 3899 C C . VAL A 1 486 ? 4.026 -7.909 0.756 1.00 94.94 486 VAL A C 1
ATOM 3901 O O . VAL A 1 486 ? 3.487 -7.587 -0.297 1.00 94.94 486 VAL A O 1
ATOM 3904 N N . TRP A 1 487 ? 3.731 -9.046 1.391 1.00 93.75 487 TRP A N 1
ATOM 3905 C CA . TRP A 1 487 ? 2.871 -10.074 0.795 1.00 93.75 487 TRP A CA 1
ATOM 3906 C C . TRP A 1 487 ? 1.433 -10.030 1.295 1.00 93.75 487 TRP A C 1
ATOM 3908 O O . TRP A 1 487 ? 0.518 -10.312 0.527 1.00 93.75 487 TRP A O 1
ATOM 3918 N N . LEU A 1 488 ? 1.220 -9.694 2.570 1.00 90.81 488 LEU A N 1
ATOM 3919 C CA . LEU A 1 488 ? -0.127 -9.655 3.149 1.00 90.81 488 LEU A CA 1
ATOM 3920 C C . LEU A 1 488 ? -0.733 -8.247 3.113 1.00 90.81 488 LEU A C 1
ATOM 3922 O O . LEU A 1 488 ? -1.942 -8.110 3.272 1.00 90.81 488 LEU A O 1
ATOM 3926 N N . GLY A 1 489 ? 0.084 -7.203 2.928 1.00 90.94 489 GLY A N 1
ATOM 3927 C CA . GLY A 1 489 ? -0.361 -5.816 3.057 1.00 90.94 489 GLY A CA 1
ATOM 3928 C C . GLY A 1 489 ? -0.784 -5.459 4.487 1.00 90.94 489 GLY A C 1
ATOM 3929 O O . GLY A 1 489 ? -1.614 -4.573 4.675 1.00 90.94 489 GLY A O 1
ATOM 3930 N N . LEU A 1 490 ? -0.251 -6.164 5.494 1.00 90.06 490 LEU A N 1
ATOM 3931 C CA . LEU A 1 490 ? -0.645 -6.033 6.899 1.00 90.06 490 LEU A CA 1
ATOM 3932 C C . LEU A 1 490 ? 0.520 -5.559 7.771 1.00 90.06 490 LEU A C 1
ATOM 3934 O O . LEU A 1 490 ? 1.638 -6.069 7.686 1.00 90.06 490 LEU A O 1
ATOM 3938 N N . THR A 1 491 ? 0.243 -4.633 8.689 1.00 89.19 491 THR A N 1
ATOM 3939 C CA . THR A 1 491 ? 1.244 -4.052 9.595 1.00 89.19 491 THR A CA 1
ATOM 3940 C C . THR A 1 491 ? 1.402 -4.852 10.890 1.00 89.19 491 THR A C 1
ATOM 3942 O O . THR A 1 491 ? 1.160 -4.352 11.986 1.00 89.19 491 THR A O 1
ATOM 3945 N N . LEU A 1 492 ? 1.849 -6.106 10.796 1.00 92.62 492 LEU A N 1
ATOM 3946 C CA . LEU A 1 492 ? 1.953 -7.006 11.959 1.00 92.62 492 LEU A CA 1
ATOM 3947 C C . LEU A 1 492 ? 2.901 -6.508 13.062 1.00 92.62 492 LEU A C 1
ATOM 3949 O O . LEU A 1 492 ? 2.745 -6.911 14.211 1.00 92.62 492 LEU A O 1
ATOM 3953 N N . ALA A 1 493 ? 3.826 -5.595 12.761 1.00 92.31 493 ALA A N 1
ATOM 3954 C CA . ALA A 1 493 ? 4.826 -5.097 13.705 1.00 92.31 493 ALA A CA 1
ATOM 3955 C C . ALA A 1 493 ? 4.236 -4.543 15.020 1.00 92.31 493 ALA A C 1
ATOM 3957 O O . ALA A 1 493 ? 4.846 -4.684 16.081 1.00 92.31 493 ALA A O 1
ATOM 3958 N N . CYS A 1 494 ? 3.036 -3.943 15.000 1.00 90.75 494 CYS A N 1
ATOM 3959 C CA . CYS A 1 494 ? 2.389 -3.483 16.237 1.00 90.75 494 CYS A CA 1
ATOM 3960 C C . CYS A 1 494 ? 2.022 -4.645 17.173 1.00 90.75 494 CYS A C 1
ATOM 3962 O O . CYS A 1 494 ? 2.084 -4.480 18.393 1.00 90.75 494 CYS A O 1
ATOM 3964 N N . ALA A 1 495 ? 1.691 -5.811 16.603 1.00 92.88 495 ALA A N 1
ATOM 3965 C CA . ALA A 1 495 ? 1.304 -7.009 17.340 1.00 92.88 495 ALA A CA 1
ATOM 3966 C C . ALA A 1 495 ? 2.459 -7.605 18.174 1.00 92.88 495 ALA A C 1
ATOM 3968 O O . ALA A 1 495 ? 2.230 -8.387 19.093 1.00 92.88 495 ALA A O 1
ATOM 3969 N N . LYS A 1 496 ? 3.707 -7.185 17.914 1.00 94.06 496 LYS A N 1
ATOM 3970 C CA . LYS A 1 496 ? 4.905 -7.607 18.653 1.00 94.06 496 LYS A CA 1
ATOM 3971 C C . LYS A 1 496 ? 4.789 -7.351 20.156 1.00 94.06 496 LYS A C 1
ATOM 3973 O O . LYS A 1 496 ? 5.119 -8.211 20.967 1.00 94.06 496 LYS A O 1
ATOM 3978 N N . CYS A 1 497 ? 4.310 -6.170 20.547 1.00 92.06 497 CYS A N 1
ATOM 3979 C CA . CYS A 1 497 ? 4.307 -5.734 21.949 1.00 92.06 497 CYS A CA 1
ATOM 3980 C C . CYS A 1 497 ? 2.927 -5.810 22.620 1.00 92.06 497 CYS A C 1
ATOM 3982 O O . CYS A 1 497 ? 2.851 -5.862 23.848 1.00 92.06 497 CYS A O 1
ATOM 3984 N N . HIS A 1 498 ? 1.850 -5.764 21.840 1.00 90.56 498 HIS A N 1
ATOM 3985 C CA . HIS A 1 498 ? 0.461 -5.754 22.299 1.00 90.56 498 HIS A CA 1
ATOM 3986 C C . HIS A 1 498 ? -0.457 -6.182 21.149 1.00 90.56 498 HIS A C 1
ATOM 3988 O O . HIS A 1 498 ? -0.017 -6.173 20.017 1.00 90.56 498 HIS A O 1
ATOM 3994 N N . GLU A 1 499 ? -1.732 -6.481 21.396 1.00 82.62 499 GLU A N 1
ATOM 3995 C CA . GLU A 1 499 ? -2.725 -6.734 20.332 1.00 82.62 499 GLU A CA 1
ATOM 3996 C C . GLU A 1 499 ? -2.723 -5.626 19.260 1.00 82.62 499 GLU A C 1
ATOM 3998 O O . GLU A 1 499 ? -2.582 -4.445 19.598 1.00 82.62 499 GLU A O 1
ATOM 4003 N N . HIS A 1 500 ? -2.881 -5.965 17.977 1.00 84.38 500 HIS A N 1
ATOM 4004 C CA . HIS A 1 500 ? -2.851 -4.961 16.912 1.00 84.38 500 HIS A CA 1
ATOM 4005 C C . HIS A 1 500 ? -3.948 -3.904 17.119 1.00 84.38 500 HIS A C 1
ATOM 4007 O O . HIS A 1 500 ? -5.080 -4.197 17.498 1.00 84.38 500 HIS A O 1
ATOM 4013 N N . LYS A 1 501 ? -3.605 -2.629 16.898 1.00 73.31 501 LYS A N 1
ATOM 4014 C CA . LYS A 1 501 ? -4.470 -1.505 17.289 1.00 73.31 501 LYS A CA 1
ATOM 4015 C C . LYS A 1 501 ? -5.743 -1.393 16.443 1.00 73.31 501 LYS A C 1
ATOM 4017 O O . LYS A 1 501 ? -6.737 -0.860 16.930 1.00 73.31 501 LYS A O 1
ATOM 4022 N N . TYR A 1 502 ? -5.692 -1.818 15.185 1.00 73.62 502 TYR A N 1
ATOM 4023 C CA . TYR A 1 502 ? -6.768 -1.588 14.210 1.00 73.62 502 TYR A CA 1
ATOM 4024 C C . TYR A 1 502 ? -7.255 -2.856 13.514 1.00 73.62 502 TYR A C 1
ATOM 4026 O O . TYR A 1 502 ? -8.365 -2.872 12.988 1.00 73.62 502 TYR A O 1
ATOM 4034 N N . ASP A 1 503 ? -6.444 -3.910 13.546 1.00 76.75 503 ASP A N 1
ATOM 4035 C CA . ASP A 1 503 ? -6.689 -5.143 12.805 1.00 76.75 503 ASP A CA 1
ATOM 4036 C C . ASP A 1 503 ? -6.905 -6.270 13.807 1.00 76.75 503 ASP A C 1
ATOM 4038 O O . ASP A 1 503 ? -6.354 -6.204 14.910 1.00 76.75 503 ASP A O 1
ATOM 4042 N N . PRO A 1 504 ? -7.703 -7.292 13.462 1.00 77.56 504 PRO A N 1
ATOM 4043 C CA . PRO A 1 504 ? -8.015 -8.403 14.351 1.00 77.56 504 PRO A CA 1
ATOM 4044 C C . PRO A 1 504 ? -6.841 -9.392 14.417 1.00 77.56 504 PRO A C 1
ATOM 4046 O O . PRO A 1 504 ? -6.984 -10.550 14.048 1.00 77.56 504 PRO A O 1
ATOM 4049 N N . ILE A 1 505 ? -5.671 -8.913 14.840 1.00 83.94 505 ILE A N 1
ATOM 4050 C CA . ILE A 1 505 ? -4.437 -9.691 14.946 1.00 83.94 505 ILE A CA 1
ATOM 4051 C C . ILE A 1 505 ? -3.951 -9.612 16.384 1.00 83.94 505 ILE A C 1
ATOM 4053 O O . ILE A 1 505 ? -3.619 -8.534 16.893 1.00 83.94 505 ILE A O 1
ATOM 4057 N N . SER A 1 506 ? -3.893 -10.766 17.029 1.00 88.44 506 SER A N 1
ATOM 4058 C CA . SER A 1 506 ? -3.416 -10.888 18.394 1.00 88.44 506 SER A CA 1
ATOM 4059 C C . SER A 1 506 ? -1.900 -10.934 18.490 1.00 88.44 506 SER A C 1
ATOM 4061 O O . SER A 1 506 ? -1.194 -11.325 17.556 1.00 88.44 506 SER A O 1
ATOM 4063 N N . GLN A 1 507 ? -1.376 -10.590 19.669 1.00 93.75 507 GLN A N 1
ATOM 4064 C CA . GLN A 1 507 ? 0.047 -10.785 19.949 1.00 93.75 507 GLN A CA 1
ATOM 4065 C C . GLN A 1 507 ? 0.421 -12.270 19.857 1.00 93.75 507 GLN A C 1
ATOM 4067 O O . GLN A 1 507 ? 1.528 -12.622 19.454 1.00 93.75 507 GLN A O 1
ATOM 4072 N N . LYS A 1 508 ? -0.504 -13.166 20.212 1.00 95.19 508 LYS A N 1
ATOM 4073 C CA . LYS A 1 508 ? -0.275 -14.605 20.094 1.00 95.19 508 LYS A CA 1
ATOM 4074 C C . LYS A 1 508 ? -0.047 -15.013 18.635 1.00 95.19 508 LYS A C 1
ATOM 4076 O O . LYS A 1 508 ? 0.936 -15.696 18.363 1.00 95.19 508 LYS A O 1
ATOM 4081 N N . GLU A 1 509 ? -0.899 -14.561 17.718 1.00 94.56 509 GLU A N 1
ATOM 4082 C CA . GLU A 1 509 ? -0.773 -14.852 16.281 1.00 94.56 509 GLU A CA 1
ATOM 4083 C C . GLU A 1 509 ? 0.521 -14.274 15.691 1.00 94.56 509 GLU A C 1
ATOM 4085 O O . GLU A 1 509 ? 1.164 -14.931 14.872 1.00 94.56 509 GLU A O 1
ATOM 4090 N N . TYR A 1 510 ? 0.976 -13.106 16.168 1.00 96.06 510 TYR A N 1
ATOM 4091 C CA . TYR A 1 510 ? 2.298 -12.572 15.813 1.00 96.06 510 TYR A CA 1
ATOM 4092 C C . TYR A 1 510 ? 3.416 -13.570 16.134 1.00 96.06 510 TYR A C 1
ATOM 4094 O O . TYR A 1 510 ? 4.252 -13.867 15.282 1.00 96.06 510 TYR A O 1
ATOM 4102 N N . TYR A 1 511 ? 3.427 -14.128 17.348 1.00 97.06 511 TYR A N 1
ATOM 4103 C CA . TYR A 1 511 ? 4.463 -15.081 17.752 1.00 97.06 511 TYR A CA 1
ATOM 4104 C C . TYR A 1 511 ? 4.282 -16.487 17.153 1.00 97.06 511 TYR A C 1
ATOM 4106 O O . TYR A 1 511 ? 5.268 -17.208 16.994 1.00 97.06 511 TYR A O 1
ATOM 4114 N N . GLU A 1 512 ? 3.064 -16.873 16.767 1.00 96.69 512 GLU A N 1
ATOM 4115 C CA . GLU A 1 512 ? 2.825 -18.076 15.956 1.00 96.69 512 GLU A CA 1
ATOM 4116 C C . GLU A 1 512 ? 3.428 -17.912 14.552 1.00 96.69 512 GLU A C 1
ATOM 4118 O O . GLU A 1 512 ? 4.128 -18.808 14.080 1.00 96.69 512 GLU A O 1
ATOM 4123 N N . MET A 1 513 ? 3.272 -16.741 13.922 1.00 95.38 513 MET A N 1
ATOM 4124 C CA . MET A 1 513 ? 3.942 -16.434 12.655 1.00 95.38 513 MET A CA 1
ATOM 4125 C C . MET A 1 513 ? 5.468 -16.317 12.824 1.00 95.38 513 MET A C 1
ATOM 4127 O O . MET A 1 513 ? 6.226 -16.800 11.982 1.00 95.38 513 MET A O 1
ATOM 4131 N N . PHE A 1 514 ? 5.939 -15.746 13.938 1.00 96.69 514 PHE A N 1
ATOM 4132 C CA . PHE A 1 514 ? 7.367 -15.625 14.266 1.00 96.69 514 PHE A CA 1
ATOM 4133 C C . PHE A 1 514 ? 8.057 -16.991 14.280 1.00 96.69 514 PHE A C 1
ATOM 4135 O O . PHE A 1 514 ? 9.195 -17.123 13.826 1.00 96.69 514 PHE A O 1
ATOM 4142 N N . ALA A 1 515 ? 7.361 -18.024 14.763 1.00 96.06 515 ALA A N 1
ATOM 4143 C CA . ALA A 1 515 ? 7.897 -19.374 14.856 1.00 96.06 515 ALA A CA 1
ATOM 4144 C C . ALA A 1 515 ? 8.316 -19.960 13.495 1.00 96.06 515 ALA A C 1
ATOM 4146 O O . ALA A 1 515 ? 9.309 -20.682 13.451 1.00 96.06 515 ALA A O 1
ATOM 4147 N N . PHE A 1 516 ? 7.636 -19.618 12.390 1.00 93.69 516 PHE A N 1
ATOM 4148 C CA . PHE A 1 516 ? 8.015 -20.087 11.048 1.00 93.69 516 PHE A CA 1
ATOM 4149 C C . PHE A 1 516 ? 9.407 -19.592 10.638 1.00 93.69 516 PHE A C 1
ATOM 4151 O O . PHE A 1 516 ? 10.217 -20.356 10.111 1.00 93.69 516 PHE A O 1
ATOM 4158 N N . PHE A 1 517 ? 9.711 -18.328 10.935 1.00 93.50 517 PHE A N 1
ATOM 4159 C CA . PHE A 1 517 ? 10.987 -17.700 10.590 1.00 93.50 517 PHE A CA 1
ATOM 4160 C C . PHE A 1 517 ? 12.097 -18.010 11.602 1.00 93.50 517 PHE A C 1
ATOM 4162 O O . PHE A 1 517 ? 13.282 -17.968 11.257 1.00 93.50 517 PHE A O 1
ATOM 4169 N N . ASN A 1 518 ? 11.742 -18.385 12.831 1.00 94.25 518 ASN A N 1
ATOM 4170 C CA . ASN A 1 518 ? 12.671 -18.731 13.908 1.00 94.25 518 ASN A CA 1
ATOM 4171 C C . ASN A 1 518 ? 13.309 -20.133 13.759 1.00 94.25 518 ASN A C 1
ATOM 4173 O O . ASN A 1 518 ? 13.461 -20.867 14.734 1.00 94.25 518 ASN A O 1
ATOM 4177 N N . THR A 1 519 ? 13.646 -20.519 12.532 1.00 89.75 519 THR A N 1
ATOM 4178 C CA . THR A 1 519 ? 14.190 -21.836 12.159 1.00 89.75 519 THR A CA 1
ATOM 4179 C C . THR A 1 519 ? 15.513 -21.739 11.395 1.00 89.75 519 THR A C 1
ATOM 4181 O O . THR A 1 519 ? 16.191 -22.748 11.206 1.00 89.75 519 THR A O 1
ATOM 4184 N N . VAL A 1 520 ? 15.900 -20.530 10.976 1.00 86.75 520 VAL A N 1
ATOM 4185 C CA . VAL A 1 520 ? 17.148 -20.264 10.253 1.00 86.75 520 VAL A CA 1
ATOM 4186 C C . VAL A 1 520 ? 18.327 -20.301 11.226 1.00 86.75 520 VAL A C 1
ATOM 4188 O O . VAL A 1 520 ? 18.297 -19.646 12.267 1.00 86.75 520 VAL A O 1
ATOM 4191 N N . ASP A 1 521 ? 19.370 -21.051 10.865 1.00 83.44 521 ASP A N 1
ATOM 4192 C CA . ASP A 1 521 ? 20.627 -21.157 11.618 1.00 83.44 521 ASP A CA 1
ATOM 4193 C C . ASP A 1 521 ? 21.497 -19.904 11.408 1.00 83.44 521 ASP A C 1
ATOM 4195 O O . ASP A 1 521 ? 22.498 -19.917 10.690 1.00 83.44 521 ASP A O 1
ATOM 4199 N N . GLU A 1 522 ? 21.043 -18.788 11.978 1.00 84.25 522 GLU A N 1
ATOM 4200 C CA . GLU A 1 522 ? 21.726 -17.495 11.983 1.00 84.25 522 GLU A CA 1
ATOM 4201 C C . GLU A 1 522 ? 22.059 -17.052 13.414 1.00 84.25 522 GLU A C 1
ATOM 4203 O O . GLU A 1 522 ? 21.336 -17.344 14.372 1.00 84.25 522 GLU A O 1
ATOM 4208 N N . SER A 1 523 ? 23.151 -16.304 13.564 1.00 82.69 523 SER A N 1
ATOM 4209 C CA . SER A 1 523 ? 23.534 -15.676 14.832 1.00 82.69 523 SER A CA 1
ATOM 4210 C C . SER A 1 523 ? 23.394 -14.157 14.749 1.00 82.69 523 SER A C 1
ATOM 4212 O O . SER A 1 523 ? 23.678 -13.568 13.711 1.00 82.69 523 SER A O 1
ATOM 4214 N N . GLY A 1 524 ? 23.013 -13.485 15.839 1.00 80.44 524 GLY A N 1
ATOM 4215 C CA . GLY A 1 524 ? 23.270 -12.043 15.920 1.00 80.44 524 GLY A CA 1
ATOM 4216 C C . GLY A 1 524 ? 24.771 -11.805 16.060 1.00 80.44 524 GLY A C 1
ATOM 4217 O O . GLY A 1 524 ? 25.440 -12.586 16.735 1.00 80.44 524 GLY A O 1
ATOM 4218 N N . LEU A 1 525 ? 25.297 -10.748 15.434 1.00 80.75 525 LEU A N 1
ATOM 4219 C CA . LEU A 1 525 ? 26.740 -10.546 15.191 1.00 80.75 525 LEU A CA 1
ATOM 4220 C C . LEU A 1 525 ? 27.348 -11.401 14.070 1.00 80.75 525 LEU A C 1
ATOM 4222 O O . LEU A 1 525 ? 28.506 -11.811 14.153 1.00 80.75 525 LEU A O 1
ATOM 4226 N N . ASP A 1 526 ? 26.598 -11.665 13.007 1.00 72.00 526 ASP A N 1
ATOM 4227 C CA . ASP A 1 526 ? 27.062 -12.475 11.880 1.00 72.00 526 ASP A CA 1
ATOM 4228 C C . ASP A 1 526 ? 27.201 -11.600 10.640 1.00 72.00 526 ASP A C 1
ATOM 4230 O O . ASP A 1 526 ? 26.204 -11.144 10.128 1.00 72.00 526 ASP A O 1
ATOM 4234 N N . GLY A 1 527 ? 28.409 -11.296 10.169 1.00 66.25 527 GLY A N 1
ATOM 4235 C CA . GLY A 1 527 ? 28.611 -10.323 9.075 1.00 66.25 527 GLY A CA 1
ATOM 4236 C C . GLY A 1 527 ? 30.065 -9.900 8.889 1.00 66.25 527 GLY A C 1
ATOM 4237 O O . GLY A 1 527 ? 30.472 -9.463 7.817 1.00 66.25 527 GLY A O 1
ATOM 4238 N N . ASN A 1 528 ? 30.904 -10.150 9.898 1.00 70.00 528 ASN A N 1
ATOM 4239 C CA . ASN A 1 528 ? 32.360 -10.050 9.796 1.00 70.00 528 ASN A CA 1
ATOM 4240 C C . ASN A 1 528 ? 32.967 -11.258 9.044 1.00 70.00 528 ASN A C 1
ATOM 4242 O O . ASN A 1 528 ? 33.863 -11.945 9.538 1.00 70.00 528 ASN A O 1
ATOM 4246 N N . THR A 1 529 ? 32.421 -11.576 7.868 1.00 70.06 529 THR A N 1
ATOM 4247 C CA . THR A 1 529 ? 32.956 -12.594 6.956 1.00 70.06 529 THR A CA 1
ATOM 4248 C C . THR A 1 529 ? 33.735 -11.916 5.826 1.00 70.06 529 THR A C 1
ATOM 4250 O O . THR A 1 529 ? 33.474 -10.753 5.525 1.00 70.06 529 THR A O 1
ATOM 4253 N N . PRO A 1 530 ? 34.657 -12.613 5.131 1.00 67.19 530 PRO A N 1
ATOM 4254 C CA . PRO A 1 530 ? 35.356 -12.031 3.980 1.00 67.19 530 PRO A CA 1
ATOM 4255 C C . PRO A 1 530 ? 34.421 -11.551 2.858 1.00 67.19 530 PRO A C 1
ATOM 4257 O O . PRO A 1 530 ? 34.808 -10.709 2.059 1.00 67.19 530 PRO A O 1
ATOM 4260 N N . SER A 1 531 ? 33.210 -12.109 2.783 1.00 67.56 531 SER A N 1
ATOM 4261 C CA . SER A 1 531 ? 32.162 -11.718 1.836 1.00 67.56 531 SER A CA 1
ATOM 4262 C C . SER A 1 531 ? 31.221 -10.629 2.358 1.00 67.56 531 SER A C 1
ATOM 4264 O O . SER A 1 531 ? 30.350 -10.209 1.604 1.00 67.56 531 SER A O 1
ATOM 4266 N N . GLY A 1 532 ? 31.318 -10.251 3.636 1.00 77.56 532 GLY A N 1
ATOM 4267 C CA . GLY A 1 532 ? 30.402 -9.325 4.308 1.00 77.56 532 GLY A CA 1
ATOM 4268 C C . GLY A 1 532 ? 29.017 -9.893 4.648 1.00 77.56 532 GLY A C 1
ATOM 4269 O O . GLY A 1 532 ? 28.310 -9.337 5.480 1.00 77.56 532 GLY A O 1
ATOM 4270 N N . ASN A 1 533 ? 28.624 -11.027 4.062 1.00 84.19 533 ASN A N 1
ATOM 4271 C CA . ASN A 1 533 ? 27.339 -11.676 4.333 1.00 84.19 533 ASN A CA 1
ATOM 4272 C C . ASN A 1 533 ? 27.352 -12.521 5.621 1.00 84.19 533 ASN A C 1
ATOM 4274 O O . ASN A 1 533 ? 28.336 -13.210 5.914 1.00 84.19 533 ASN A O 1
ATOM 4278 N N . ALA A 1 534 ? 26.210 -12.547 6.309 1.00 83.69 534 ALA A N 1
ATOM 4279 C CA . ALA A 1 534 ? 25.890 -13.453 7.414 1.00 83.69 534 ALA A CA 1
ATOM 4280 C C . ALA A 1 534 ? 25.642 -14.896 6.930 1.00 83.69 534 ALA A C 1
ATOM 4282 O O . ALA A 1 534 ? 25.050 -15.106 5.866 1.00 83.69 534 ALA A O 1
ATOM 4283 N N . LYS A 1 535 ? 26.011 -15.914 7.716 1.00 84.50 535 LYS A N 1
ATOM 4284 C CA . LYS A 1 535 ? 25.640 -17.313 7.434 1.00 84.50 535 LYS A CA 1
ATOM 4285 C C . LYS A 1 535 ? 24.132 -17.544 7.635 1.00 84.50 535 LYS A C 1
ATOM 4287 O O . LYS A 1 535 ? 23.504 -16.780 8.356 1.00 84.50 535 LYS A O 1
ATOM 4292 N N . PRO A 1 536 ? 23.529 -18.559 6.984 1.00 85.31 536 PRO A N 1
ATOM 4293 C CA . PRO A 1 536 ? 24.110 -19.461 5.982 1.00 85.31 536 PRO A CA 1
ATOM 4294 C C . PRO A 1 536 ? 24.427 -18.764 4.648 1.00 85.31 536 PRO A C 1
ATOM 4296 O O . PRO A 1 536 ? 23.810 -17.762 4.295 1.00 85.31 536 PRO A O 1
ATOM 4299 N N . LEU A 1 537 ? 25.401 -19.310 3.908 1.00 84.94 537 LEU A N 1
ATOM 4300 C CA . LEU A 1 537 ? 25.879 -18.786 2.622 1.00 84.94 537 LEU A CA 1
ATOM 4301 C C . LEU A 1 537 ? 25.803 -19.861 1.538 1.00 84.94 537 LEU A C 1
ATOM 4303 O O . LEU A 1 537 ? 26.119 -21.026 1.788 1.00 84.94 537 LEU A O 1
ATOM 4307 N N . ILE A 1 538 ? 25.501 -19.445 0.310 1.00 86.31 538 ILE A N 1
ATOM 4308 C CA . ILE A 1 538 ? 25.643 -20.276 -0.888 1.00 86.31 538 ILE A CA 1
ATOM 4309 C C . ILE A 1 538 ? 26.686 -19.663 -1.820 1.00 86.31 538 ILE A C 1
ATOM 4311 O O . ILE A 1 538 ? 26.795 -18.445 -1.949 1.00 86.31 538 ILE A O 1
ATOM 4315 N N . LYS A 1 539 ? 27.473 -20.510 -2.486 1.00 83.69 539 LYS A N 1
ATOM 4316 C CA . LYS A 1 539 ? 28.339 -20.054 -3.577 1.00 83.69 539 LYS A CA 1
ATOM 4317 C C . LYS A 1 539 ? 27.499 -19.980 -4.844 1.00 83.69 539 LYS A C 1
ATOM 4319 O O . LYS A 1 539 ? 27.150 -21.022 -5.384 1.00 83.69 539 LYS A O 1
ATOM 4324 N N . ALA A 1 540 ? 27.211 -18.770 -5.308 1.00 80.38 540 ALA A N 1
ATOM 4325 C CA . ALA A 1 540 ? 26.529 -18.546 -6.575 1.00 80.38 540 ALA A CA 1
ATOM 4326 C C . ALA A 1 540 ? 27.573 -18.367 -7.701 1.00 80.38 540 ALA A C 1
ATOM 4328 O O . ALA A 1 540 ? 28.316 -17.380 -7.687 1.00 80.38 540 ALA A O 1
ATOM 4329 N N . PRO A 1 541 ? 27.702 -19.314 -8.648 1.00 72.06 541 PRO A N 1
ATOM 4330 C CA . PRO A 1 541 ? 28.646 -19.198 -9.756 1.00 72.06 541 PRO A CA 1
ATOM 4331 C C . PRO A 1 541 ? 28.281 -18.040 -10.692 1.00 72.06 541 PRO A C 1
ATOM 4333 O O . PRO A 1 541 ? 27.123 -17.642 -10.809 1.00 72.06 541 PRO A O 1
ATOM 4336 N N . TYR A 1 542 ? 29.276 -17.511 -11.412 1.00 71.81 542 TYR A N 1
ATOM 4337 C CA . TYR A 1 542 ? 28.993 -16.572 -12.496 1.00 71.81 542 TYR A CA 1
ATOM 4338 C C . TYR A 1 542 ? 28.214 -17.248 -13.628 1.00 71.81 542 TYR A C 1
ATOM 4340 O O . TYR A 1 542 ? 28.455 -18.421 -13.900 1.00 71.81 542 TYR A O 1
ATOM 4348 N N . GLU A 1 543 ? 27.347 -16.524 -14.339 1.00 66.44 543 GLU A N 1
ATOM 4349 C CA . GLU A 1 543 ? 26.599 -17.088 -15.479 1.00 66.44 543 GLU A CA 1
ATOM 4350 C C . GLU A 1 543 ? 27.544 -17.674 -16.545 1.00 66.44 543 GLU A C 1
ATOM 4352 O O . GLU A 1 543 ? 27.363 -18.795 -17.018 1.00 66.44 543 GLU A O 1
ATOM 4357 N N . SER A 1 544 ? 28.664 -16.992 -16.811 1.00 56.97 544 SER A N 1
ATOM 4358 C CA . SER A 1 544 ? 29.754 -17.507 -17.653 1.00 56.97 544 SER A CA 1
ATOM 4359 C C . SER A 1 544 ? 30.340 -18.835 -17.146 1.00 56.97 544 SER A C 1
ATOM 4361 O O . SER A 1 544 ? 30.708 -19.703 -17.935 1.00 56.97 544 SER A O 1
ATOM 4363 N N . HIS A 1 545 ? 30.379 -19.038 -15.828 1.00 59.84 545 HIS A N 1
ATOM 4364 C CA . HIS A 1 545 ? 30.772 -20.296 -15.195 1.00 59.84 545 HIS A CA 1
ATOM 4365 C C . HIS A 1 545 ? 29.673 -21.367 -15.289 1.00 59.84 545 HIS A C 1
ATOM 4367 O O . HIS A 1 545 ? 29.993 -22.541 -15.472 1.00 59.84 545 HIS A O 1
ATOM 4373 N N . ARG A 1 546 ? 28.389 -20.992 -15.210 1.00 58.12 546 ARG A N 1
ATOM 4374 C CA . ARG A 1 546 ? 27.244 -21.914 -15.340 1.00 58.12 546 ARG A CA 1
ATOM 4375 C C . ARG A 1 546 ? 27.161 -22.512 -16.741 1.00 58.12 546 ARG A C 1
ATOM 4377 O O . ARG A 1 546 ? 26.978 -23.724 -16.871 1.00 58.12 546 ARG A O 1
ATOM 4384 N N . VAL A 1 547 ? 27.376 -21.701 -17.780 1.00 57.12 547 VAL A N 1
ATOM 4385 C CA . VAL A 1 547 ? 27.454 -22.170 -19.176 1.00 57.12 547 VAL A CA 1
ATOM 4386 C C . VAL A 1 547 ? 28.583 -23.196 -19.343 1.00 57.12 547 VAL A C 1
ATOM 4388 O O . VAL A 1 547 ? 28.351 -24.282 -19.878 1.00 57.12 547 VAL A O 1
ATOM 4391 N N . ASN A 1 548 ? 29.769 -22.918 -18.792 1.00 51.69 548 ASN A N 1
ATOM 4392 C CA . ASN A 1 548 ? 30.911 -23.838 -18.834 1.00 51.69 548 ASN A CA 1
ATOM 4393 C C . ASN A 1 548 ? 30.659 -25.140 -18.048 1.00 51.69 548 ASN A C 1
ATOM 4395 O O . ASN A 1 548 ? 31.024 -26.219 -18.516 1.00 51.69 548 ASN A O 1
ATOM 4399 N N . LEU A 1 549 ? 29.998 -25.076 -16.886 1.00 52.16 549 LEU A N 1
ATOM 4400 C CA . LEU A 1 549 ? 29.629 -26.251 -16.080 1.00 52.16 549 LEU A CA 1
ATOM 4401 C C . LEU A 1 549 ? 28.578 -27.133 -16.771 1.00 52.16 549 LEU A C 1
ATOM 4403 O O . LEU A 1 549 ? 28.649 -28.358 -16.699 1.00 52.16 549 LEU A O 1
ATOM 4407 N N . ARG A 1 550 ? 27.615 -26.533 -17.482 1.00 51.94 550 ARG A N 1
ATOM 4408 C CA . ARG A 1 550 ? 26.631 -27.276 -18.289 1.00 51.94 550 ARG A CA 1
ATOM 4409 C C . ARG A 1 550 ? 27.286 -27.964 -19.489 1.00 51.94 550 ARG A C 1
ATOM 4411 O O . ARG A 1 550 ? 26.909 -29.086 -19.809 1.00 51.94 550 ARG A O 1
ATOM 4418 N N . GLN A 1 551 ? 28.270 -27.328 -20.125 1.00 43.44 551 GLN A N 1
ATOM 4419 C CA . GLN A 1 551 ? 29.031 -27.929 -21.227 1.00 43.44 551 GLN A CA 1
ATOM 4420 C C . GLN A 1 551 ? 29.948 -29.064 -20.752 1.00 43.44 551 GLN A C 1
ATOM 4422 O O . GLN A 1 551 ? 29.994 -30.114 -21.380 1.00 43.44 551 GLN A O 1
ATOM 4427 N N . SER A 1 552 ? 30.613 -28.901 -19.609 1.00 47.44 552 SER A N 1
ATOM 4428 C CA . SER A 1 552 ? 31.505 -29.925 -19.042 1.00 47.44 552 SER A CA 1
ATOM 4429 C C . SER A 1 552 ? 30.784 -31.107 -18.388 1.00 47.44 552 SER A C 1
ATOM 4431 O O . SER A 1 552 ? 31.403 -32.143 -18.210 1.00 47.44 552 SER A O 1
ATOM 4433 N N . ARG A 1 553 ? 29.488 -30.988 -18.064 1.00 51.34 553 ARG A N 1
ATOM 4434 C CA . ARG A 1 553 ? 28.628 -32.124 -17.667 1.00 51.34 553 ARG A CA 1
ATOM 4435 C C . ARG A 1 553 ? 27.989 -32.861 -18.852 1.00 51.34 553 ARG A C 1
ATOM 4437 O O . ARG A 1 553 ? 27.402 -33.920 -18.651 1.00 51.34 553 ARG A O 1
ATOM 4444 N N . ARG A 1 554 ? 28.015 -32.268 -20.052 1.00 47.41 554 ARG A N 1
ATOM 4445 C CA . ARG A 1 554 ? 27.512 -32.873 -21.301 1.00 47.41 554 ARG A CA 1
ATOM 4446 C C . ARG A 1 554 ? 28.597 -33.631 -22.075 1.00 47.41 554 ARG A C 1
ATOM 4448 O O . ARG A 1 554 ? 28.241 -34.446 -22.922 1.00 47.41 554 ARG A O 1
ATOM 4455 N N . ASN A 1 555 ? 29.866 -33.351 -21.784 1.00 38.62 555 ASN A N 1
ATOM 4456 C CA . ASN A 1 555 ? 31.039 -34.109 -22.226 1.00 38.62 555 ASN A CA 1
ATOM 4457 C C . ASN A 1 555 ? 31.444 -35.106 -21.141 1.00 38.62 555 ASN A C 1
ATOM 4459 O O . ASN A 1 555 ? 32.037 -36.142 -21.509 1.00 38.62 555 ASN A O 1
#